Protein AF-A0A1G2T287-F1 (afdb_monomer)

Secondary structure (DSSP, 8-state):
-PPP---TT-GGGGSPPBPPPGGGTTSHHHHHHHHHHHHHHHTSTT--EEEGGGGT--BSEEEE-GGGGTSPPEEEEEEEEEEE-S-EEEEEEE-TTSTTEEEEEEEESEEEEEEE-TTS-EEEEEEETHHHHHHHHHHHHHTT--GGGT-EEEEE---------EEEE--SHHHHHHHHHHHHTT---SEEE--SSSPPPPPP-SEEEESS-SSPPPHHHHTSSTT-EEEEESS-TTTTBSS-HHHHHHHH-S--EEEEEE--SSTT-SPEEEEEE---SSSS--HHHHHHHHHHHHHHHHHHHHHHHHTT--PPBPP-GGG--B-----GGGGB--TTS-HHHHHHHHHHTTTTT--EEEEE-TTS-EEEEEEEEEEEETTEEEEEEEEETTS--EEHHHHHH-

Radius of gyration: 29.1 Å; Cα contacts (8 Å, |Δi|>4): 858; chains: 1; bounding box: 70×64×76 Å

Nearest PDB structures (foldseek):
  3tqq-assembly1_A  TM=8.767E-01  e=4.152E-21  Coxiella burnetii
  3r8x-assembly1_A  TM=8.237E-01  e=3.918E-21  Yersinia pestis
  1fmt-assembly2_B  TM=8.054E-01  e=3.918E-21  Escherichia coli
  5j46-assembly1_A  TM=9.436E-01  e=3.635E-14  Burkholderia multivorans ATCC 17616
  5vcp-assembly2_B  TM=9.322E-01  e=2.220E-12  Paraburkholderia xenovorans LB400

pLDDT: mean 94.33, std 6.52, range [49.75, 98.81]

Mean predicted aligned error: 11.94 Å

Structure (mmCIF, N/CA/C/O backbone):
data_AF-A0A1G2T287-F1
#
_entry.id   AF-A0A1G2T287-F1
#
loop_
_atom_site.group_PDB
_atom_site.id
_atom_site.type_symbol
_atom_site.label_atom_id
_atom_site.label_alt_id
_atom_site.label_comp_id
_atom_site.label_asym_id
_atom_site.label_entity_id
_atom_site.label_seq_id
_atom_site.pdbx_PDB_ins_code
_atom_site.Cartn_x
_atom_site.Cartn_y
_atom_site.Cartn_z
_atom_site.occupancy
_atom_site.B_iso_or_equiv
_atom_site.auth_seq_id
_atom_site.auth_comp_id
_atom_site.auth_asym_id
_atom_site.au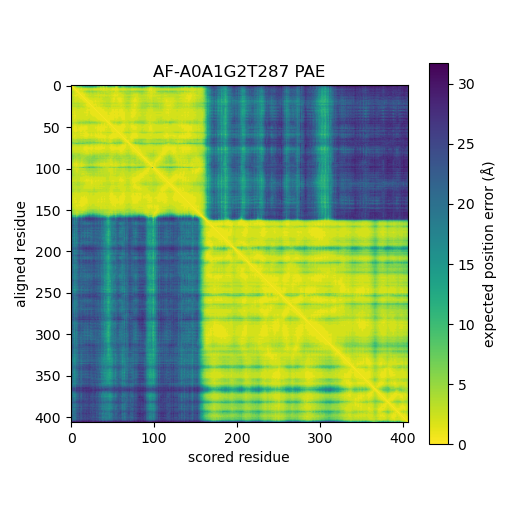th_atom_id
_atom_site.pdbx_PDB_model_num
ATOM 1 N N . MET A 1 1 ? 7.370 13.885 17.831 1.00 49.75 1 MET A N 1
ATOM 2 C CA . MET A 1 1 ? 6.993 12.780 18.738 1.00 49.75 1 MET A CA 1
ATOM 3 C C . MET A 1 1 ? 5.519 12.473 18.529 1.00 49.75 1 MET A C 1
ATOM 5 O O . MET A 1 1 ? 4.735 13.417 18.453 1.00 49.75 1 MET A O 1
ATOM 9 N N . LYS A 1 2 ? 5.161 11.196 18.355 1.00 69.12 2 LYS A N 1
ATOM 10 C CA . LYS A 1 2 ? 3.765 10.737 18.252 1.00 69.12 2 LYS A CA 1
ATOM 11 C C . LYS A 1 2 ? 3.062 11.062 19.577 1.00 69.12 2 LYS A C 1
ATOM 13 O O . LYS A 1 2 ? 3.650 10.847 20.630 1.00 69.12 2 LYS A O 1
ATOM 18 N N . THR A 1 3 ? 1.869 11.658 19.532 1.00 85.00 3 THR A N 1
ATOM 19 C CA . THR A 1 3 ? 1.061 11.824 20.753 1.00 85.00 3 THR A CA 1
ATOM 20 C C . THR A 1 3 ? 0.379 10.491 21.013 1.00 85.00 3 THR A C 1
ATOM 22 O O . THR A 1 3 ? -0.371 10.024 20.163 1.00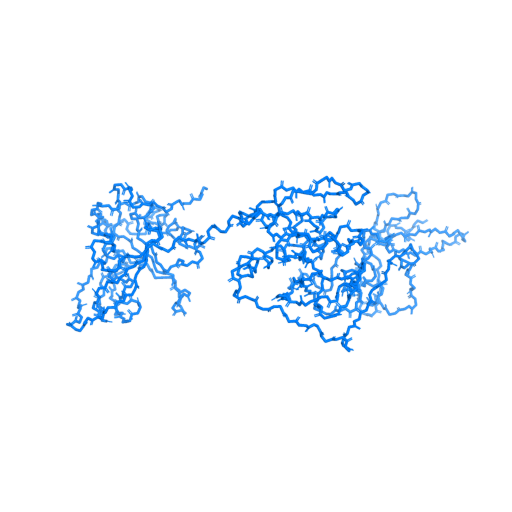 85.00 3 THR A O 1
ATOM 25 N N . GLU A 1 4 ? 0.701 9.864 22.137 1.00 90.81 4 GLU A N 1
ATOM 26 C CA . GLU A 1 4 ? 0.117 8.590 22.550 1.00 90.81 4 GLU A CA 1
ATOM 27 C C . GLU A 1 4 ? -1.269 8.805 23.172 1.00 90.81 4 GLU A C 1
ATOM 29 O O . GLU A 1 4 ? -1.476 9.771 23.914 1.00 90.81 4 GLU A O 1
ATOM 34 N N . ILE A 1 5 ? -2.212 7.910 22.860 1.00 95.88 5 ILE A N 1
ATOM 35 C CA . ILE A 1 5 ? -3.526 7.852 23.504 1.00 95.88 5 ILE A CA 1
ATOM 36 C C . ILE A 1 5 ? -3.417 6.930 24.715 1.00 95.88 5 ILE A C 1
ATOM 38 O O . ILE A 1 5 ? -3.193 5.724 24.587 1.00 95.88 5 ILE A O 1
ATOM 42 N N . LEU A 1 6 ? -3.593 7.507 25.897 1.00 95.88 6 LEU A N 1
ATOM 43 C CA . LEU A 1 6 ? -3.511 6.800 27.165 1.00 95.88 6 LEU A CA 1
ATOM 44 C C . LEU A 1 6 ? -4.623 5.756 27.276 1.00 95.88 6 LEU A C 1
ATOM 46 O O . LEU A 1 6 ? -5.768 6.020 26.907 1.00 95.88 6 LEU A O 1
ATOM 50 N N . GLN A 1 7 ? -4.280 4.586 27.813 1.00 95.25 7 GLN A N 1
ATOM 51 C CA . GLN A 1 7 ? -5.211 3.475 28.019 1.00 95.25 7 GLN A CA 1
ATOM 52 C C . GLN A 1 7 ? -5.805 3.478 29.436 1.00 95.25 7 GLN A C 1
ATOM 54 O O . GLN A 1 7 ? -5.291 4.160 30.319 1.00 95.25 7 GLN A O 1
ATOM 59 N N . LYS A 1 8 ? -6.882 2.708 29.645 1.00 90.06 8 LYS A N 1
ATOM 60 C CA . LYS A 1 8 ? -7.795 2.708 30.812 1.00 90.06 8 LYS A CA 1
ATOM 61 C C . LYS A 1 8 ? -7.150 2.711 32.206 1.00 90.06 8 LYS A C 1
ATOM 63 O O . LYS A 1 8 ? -7.790 3.153 33.157 1.00 90.06 8 LYS A O 1
ATOM 68 N N . ASP A 1 9 ? -5.912 2.238 32.326 1.00 90.88 9 ASP A N 1
ATOM 69 C CA . ASP A 1 9 ? -5.161 2.185 33.585 1.00 90.88 9 ASP A CA 1
ATOM 70 C C . ASP A 1 9 ? -4.501 3.532 33.944 1.00 90.88 9 ASP A C 1
ATOM 72 O O . ASP A 1 9 ? -4.055 3.749 35.074 1.00 90.88 9 ASP A O 1
ATOM 76 N N . ALA A 1 10 ? -4.454 4.476 33.000 1.00 94.75 10 ALA A N 1
ATOM 77 C CA . ALA A 1 10 ? -3.941 5.815 33.227 1.00 94.75 10 ALA A CA 1
ATOM 78 C C . ALA A 1 10 ? -4.883 6.607 34.144 1.00 94.75 10 ALA A C 1
ATOM 80 O O . ALA A 1 10 ? -6.011 6.941 33.779 1.00 94.75 10 ALA A O 1
ATOM 81 N N . LYS A 1 11 ? -4.379 6.977 35.329 1.00 95.44 11 LYS A N 1
ATOM 82 C CA . LYS A 1 11 ? -5.142 7.691 36.371 1.00 95.44 11 LYS A CA 1
ATOM 83 C C . LYS A 1 11 ? -5.826 8.963 35.866 1.00 95.44 11 LYS A C 1
ATOM 85 O O . LYS A 1 11 ? -6.952 9.235 36.262 1.00 95.44 11 LYS A O 1
ATOM 90 N N . VAL A 1 12 ? -5.184 9.683 34.947 1.00 95.75 12 VAL A N 1
ATOM 91 C CA . VAL A 1 12 ? -5.704 10.930 34.365 1.00 95.75 12 VAL A CA 1
ATOM 92 C C . VAL A 1 12 ? -7.053 10.755 33.656 1.00 95.75 12 VAL A C 1
ATOM 94 O O . VAL A 1 12 ? -7.842 11.691 33.615 1.00 95.75 12 VAL A O 1
ATOM 97 N N . LEU A 1 13 ? -7.368 9.553 33.156 1.00 96.56 13 LEU A N 1
ATOM 98 C CA . LEU A 1 13 ? -8.664 9.247 32.535 1.00 96.56 13 LEU A CA 1
ATOM 99 C C . LEU A 1 13 ? -9.819 9.193 33.541 1.00 96.56 13 LEU A C 1
ATOM 101 O O . LEU A 1 13 ? -10.980 9.176 33.140 1.00 96.56 13 LEU A O 1
ATOM 105 N N . ARG A 1 14 ? -9.497 9.112 34.835 1.00 97.19 14 ARG A N 1
ATOM 106 C CA . ARG A 1 14 ? -10.447 9.076 35.950 1.00 97.19 14 ARG A CA 1
ATOM 107 C C . ARG A 1 14 ? -10.552 10.419 36.674 1.00 97.19 14 ARG A C 1
ATOM 109 O O . ARG A 1 14 ? -11.302 10.533 37.637 1.00 97.19 14 ARG A O 1
ATOM 116 N N . GLU A 1 15 ? -9.806 11.430 36.233 1.00 96.50 15 GLU A N 1
ATOM 117 C CA . GLU A 1 15 ? -9.837 12.770 36.815 1.00 96.50 15 GLU A CA 1
ATOM 118 C C . GLU A 1 15 ? -10.879 13.650 36.118 1.00 96.50 15 GLU A C 1
ATOM 120 O O . GLU A 1 15 ? -10.996 13.658 34.893 1.00 96.50 15 GLU A O 1
ATOM 125 N N . THR A 1 16 ? -11.601 14.460 36.894 1.00 98.00 16 THR A N 1
ATOM 126 C CA . THR A 1 16 ? -12.462 15.506 36.337 1.00 98.00 16 THR A CA 1
ATOM 127 C C . THR A 1 16 ? -11.603 16.604 35.712 1.00 98.00 16 THR A C 1
ATOM 129 O O . THR A 1 16 ? -10.797 17.258 36.384 1.00 98.00 16 THR A O 1
ATOM 132 N N . ALA A 1 17 ? -11.792 16.835 34.417 1.00 97.94 17 ALA A N 1
ATOM 133 C CA . ALA A 1 17 ? -11.049 17.829 33.667 1.00 97.94 17 ALA A CA 1
ATOM 134 C C . ALA A 1 17 ? -11.402 19.253 34.126 1.00 97.94 17 ALA A C 1
ATOM 136 O O . ALA A 1 17 ? -12.561 19.601 34.379 1.00 97.94 17 ALA A O 1
ATOM 137 N N . LYS A 1 18 ? -10.386 20.115 34.182 1.00 98.12 18 LYS A N 1
ATOM 138 C CA . LYS A 1 18 ? -10.497 21.507 34.618 1.00 98.12 18 LYS A CA 1
ATOM 139 C C . LYS A 1 18 ? -10.965 22.401 33.470 1.00 98.12 18 LYS A C 1
ATOM 141 O O . LYS A 1 18 ? -10.504 22.238 32.334 1.00 98.12 18 LYS A O 1
ATOM 146 N N . PRO A 1 19 ? -11.861 23.366 33.732 1.00 98.19 19 PRO A N 1
ATOM 147 C CA . PRO A 1 19 ? -12.266 24.316 32.711 1.00 98.19 19 PRO A CA 1
ATOM 148 C C . PRO A 1 19 ? -11.061 25.131 32.235 1.00 98.19 19 PRO A C 1
ATOM 150 O O . PRO A 1 19 ? -10.226 25.563 33.030 1.00 98.19 19 PRO A O 1
ATOM 153 N N . VAL A 1 20 ? -10.989 25.365 30.930 1.00 98.38 20 VAL A N 1
ATOM 154 C CA . VAL A 1 20 ? -10.045 26.304 30.328 1.00 98.38 20 VAL A CA 1
ATOM 155 C C . VAL A 1 20 ? -10.490 27.719 30.706 1.00 98.38 20 VAL A C 1
ATOM 157 O O . VAL A 1 20 ? -11.619 28.092 30.371 1.00 98.38 20 VAL A O 1
ATOM 160 N N . PRO A 1 21 ? -9.664 28.535 31.384 1.00 97.94 21 PRO A N 1
ATOM 161 C CA . PRO A 1 21 ? -10.012 29.930 31.627 1.00 97.94 21 PRO A CA 1
ATOM 162 C C . PRO A 1 21 ? -10.283 30.646 30.301 1.00 97.94 21 PRO A C 1
ATOM 164 O O . PRO A 1 21 ? -9.517 30.498 29.354 1.00 97.94 21 PRO A O 1
ATOM 167 N N . ILE A 1 22 ? -11.355 31.441 30.219 1.00 96.25 22 ILE A N 1
ATOM 168 C CA . ILE A 1 22 ? -11.785 32.071 28.953 1.00 96.25 22 ILE A CA 1
ATOM 169 C C . ILE A 1 22 ? -10.655 32.905 28.329 1.00 96.25 22 ILE A C 1
ATOM 171 O O . ILE A 1 22 ? -10.437 32.845 27.124 1.00 96.25 22 ILE A O 1
ATOM 175 N N . LYS A 1 23 ? -9.882 33.611 29.164 1.00 96.62 23 LYS A N 1
ATOM 176 C CA . LYS A 1 23 ? -8.711 34.405 28.755 1.00 96.62 23 LYS A CA 1
ATOM 177 C C . LYS A 1 23 ? -7.581 33.585 28.113 1.00 96.62 23 LYS A C 1
ATOM 179 O O . LYS A 1 23 ? -6.764 34.146 27.394 1.00 96.62 23 LYS A O 1
ATOM 184 N N . ASP A 1 24 ? -7.532 32.281 28.380 1.00 97.25 24 ASP A N 1
ATOM 185 C CA . ASP A 1 24 ? -6.503 31.377 27.863 1.00 97.25 24 ASP A CA 1
ATOM 186 C C . ASP A 1 24 ? -6.949 30.686 26.566 1.00 97.25 24 ASP A C 1
ATOM 188 O O . ASP A 1 24 ? -6.137 30.025 25.904 1.00 97.25 24 ASP A O 1
ATOM 192 N N . ILE A 1 25 ? -8.220 30.832 26.170 1.00 97.06 25 ILE A N 1
ATOM 193 C CA . ILE A 1 25 ? -8.708 30.324 24.889 1.00 97.06 25 ILE A CA 1
ATOM 194 C C . ILE A 1 25 ? -7.993 31.078 23.763 1.00 97.06 25 ILE A C 1
ATOM 196 O O . ILE A 1 25 ? -7.929 32.302 23.745 1.00 97.06 25 ILE A O 1
ATOM 200 N N . GLY A 1 26 ? -7.399 30.330 22.831 1.00 93.88 26 GLY A N 1
ATOM 201 C CA . GLY A 1 26 ? -6.574 30.884 21.754 1.00 93.88 26 GLY A CA 1
ATOM 202 C C . GLY A 1 26 ? -5.093 31.070 22.111 1.00 93.88 26 GLY A C 1
ATOM 203 O O . GLY A 1 26 ? -4.289 31.346 21.211 1.00 93.88 26 GLY A O 1
ATOM 204 N N . SER A 1 27 ? -4.702 30.848 23.374 1.00 97.31 27 SER A N 1
ATOM 205 C CA . SER A 1 27 ? -3.292 30.811 23.780 1.00 97.31 27 SER A CA 1
ATOM 206 C C . SER A 1 27 ? -2.522 29.707 23.045 1.00 97.31 27 SER A C 1
ATOM 208 O O . SER A 1 27 ? -3.082 28.685 22.633 1.00 97.31 27 SER A O 1
ATOM 210 N N . LYS A 1 28 ? -1.198 29.876 22.922 1.00 97.12 28 LYS A N 1
ATOM 211 C CA . LYS A 1 28 ? -0.315 28.869 22.306 1.00 97.12 28 LYS A CA 1
ATOM 212 C C . LYS A 1 28 ? -0.444 27.502 22.990 1.00 97.12 28 LYS A C 1
ATOM 214 O O . LYS A 1 28 ? -0.414 26.480 22.313 1.00 97.12 28 LYS A O 1
ATOM 219 N N . LYS A 1 29 ? -0.645 27.484 24.313 1.00 96.25 29 LYS A N 1
ATOM 220 C CA . LYS A 1 29 ? -0.845 26.254 25.090 1.00 96.25 29 LYS A CA 1
ATOM 221 C C . LYS A 1 29 ? -2.099 25.503 24.636 1.00 96.25 29 LYS A C 1
ATOM 223 O O . LYS A 1 29 ? -1.995 24.341 24.262 1.00 96.25 29 LYS A O 1
ATOM 228 N N . VAL A 1 30 ? -3.257 26.167 24.615 1.00 97.88 30 VAL A N 1
ATOM 229 C CA . VAL A 1 30 ? -4.535 25.538 24.230 1.00 97.88 30 VAL A CA 1
ATOM 230 C C . VAL A 1 30 ? -4.516 25.089 22.766 1.00 97.88 30 VAL A C 1
ATOM 232 O O . VAL A 1 30 ? -4.932 23.973 22.467 1.00 97.88 30 VAL A O 1
ATOM 235 N N . LYS A 1 31 ? -3.954 25.905 21.863 1.00 97.62 31 LYS A N 1
ATOM 236 C CA . LYS A 1 31 ? -3.776 25.532 20.449 1.00 97.62 31 LYS A CA 1
ATOM 237 C C . LYS A 1 31 ? -2.930 24.266 20.293 1.00 97.62 31 LYS A C 1
ATOM 239 O O . LYS A 1 31 ? -3.321 23.358 19.569 1.00 97.62 31 LYS A O 1
ATOM 244 N N . ASN A 1 32 ? -1.817 24.165 21.020 1.00 97.06 32 ASN A N 1
ATOM 245 C CA . ASN A 1 32 ? -0.961 22.978 20.981 1.00 97.06 32 ASN A CA 1
ATOM 246 C C . ASN A 1 32 ? -1.671 21.716 21.496 1.00 97.06 32 ASN A C 1
ATOM 248 O O . ASN A 1 32 ? -1.443 20.639 20.951 1.00 97.06 32 ASN A O 1
ATOM 252 N N . VAL A 1 33 ? -2.520 21.834 22.525 1.00 97.88 33 VAL A N 1
ATOM 253 C CA . VAL A 1 33 ? -3.331 20.709 23.022 1.00 97.88 33 VAL A CA 1
ATOM 254 C C . VAL A 1 33 ? -4.287 20.223 21.932 1.00 97.88 33 VAL A C 1
ATOM 256 O O . VAL A 1 33 ? -4.276 19.040 21.609 1.00 97.88 33 VAL A O 1
ATOM 259 N N . ILE A 1 34 ? -5.034 21.129 21.296 1.00 98.12 34 ILE A N 1
ATOM 260 C CA . ILE A 1 34 ? -5.983 20.786 20.222 1.00 98.12 34 ILE A CA 1
ATOM 261 C C . ILE A 1 34 ? -5.270 20.111 19.041 1.00 98.12 34 ILE A C 1
ATOM 263 O O . ILE A 1 34 ? -5.743 19.098 18.531 1.00 98.12 34 ILE A O 1
ATOM 267 N N . GLU A 1 35 ? -4.109 20.619 18.629 1.00 97.31 35 GLU A N 1
ATOM 268 C CA . GLU A 1 35 ? -3.336 20.020 17.534 1.00 97.31 35 GLU A CA 1
ATOM 269 C C . GLU A 1 35 ? -2.790 18.631 17.886 1.00 97.31 35 GLU A C 1
ATOM 271 O O . GLU A 1 35 ? -2.783 17.732 17.043 1.00 97.31 35 GLU A O 1
ATOM 276 N N . ARG A 1 36 ? -2.372 18.412 19.138 1.00 97.69 36 ARG A N 1
ATOM 277 C CA . ARG A 1 36 ? -1.990 17.077 19.624 1.00 97.69 36 ARG A CA 1
ATOM 278 C C . ARG A 1 36 ? -3.171 16.112 19.610 1.00 97.69 36 ARG A C 1
ATOM 280 O O . ARG A 1 36 ? -3.002 14.981 19.166 1.00 97.69 36 ARG A O 1
ATOM 287 N N . MET A 1 37 ? -4.350 16.565 20.035 1.00 97.94 37 MET A N 1
ATOM 288 C CA . MET A 1 37 ? -5.582 15.772 20.004 1.00 97.94 37 MET A CA 1
ATOM 289 C C . MET A 1 37 ? -5.946 15.365 18.576 1.00 97.94 37 MET A C 1
ATOM 291 O O . MET A 1 37 ? -6.143 14.183 18.317 1.00 97.94 37 MET A O 1
ATOM 295 N N . LYS A 1 38 ? -5.950 16.312 17.628 1.00 96.62 38 LYS A N 1
ATOM 296 C CA . LYS A 1 38 ? -6.206 16.018 16.211 1.00 96.62 38 LYS A CA 1
ATOM 297 C C . LYS A 1 38 ? -5.213 15.003 15.657 1.00 96.62 38 LYS A C 1
ATOM 299 O O . LYS A 1 38 ? -5.624 14.022 15.053 1.00 96.62 38 LYS A O 1
ATOM 304 N N . LYS A 1 39 ? -3.912 15.206 15.888 1.00 94.94 39 LYS A N 1
ATOM 305 C CA . LYS A 1 39 ? -2.871 14.277 15.420 1.00 94.94 39 LYS A CA 1
ATOM 306 C C . LYS A 1 39 ? -3.027 12.876 16.005 1.00 94.94 39 LYS A C 1
ATOM 308 O O . LYS A 1 39 ? -2.813 11.917 15.277 1.00 94.94 39 LYS A O 1
ATOM 313 N N . ALA A 1 40 ? -3.377 12.764 17.286 1.00 94.75 40 ALA A N 1
ATOM 314 C CA . ALA A 1 40 ? -3.628 11.476 17.927 1.00 94.75 40 ALA A CA 1
ATOM 315 C C . ALA A 1 40 ? -4.864 10.789 17.324 1.00 94.75 40 ALA A C 1
ATOM 317 O O . ALA A 1 40 ? -4.781 9.635 16.931 1.00 94.75 40 ALA A O 1
ATOM 318 N N . MET A 1 41 ? -5.969 11.521 17.163 1.00 95.56 41 MET A N 1
ATOM 319 C CA . MET A 1 41 ? -7.209 11.009 16.571 1.00 95.56 41 MET A CA 1
ATOM 320 C C . MET A 1 41 ? -7.023 10.554 15.116 1.00 95.56 41 MET A C 1
ATOM 322 O O . MET A 1 41 ? -7.461 9.470 14.764 1.00 95.56 41 MET A O 1
ATOM 326 N N . TYR A 1 42 ? -6.347 11.348 14.277 1.00 90.69 42 TYR A N 1
ATOM 327 C CA . TYR A 1 42 ? -6.101 11.009 12.867 1.00 90.69 42 TYR A CA 1
ATOM 328 C C . TYR A 1 42 ? -5.058 9.902 12.660 1.00 90.69 42 TYR A C 1
ATOM 330 O O . TYR A 1 42 ? -4.922 9.409 11.543 1.00 90.69 42 TYR A O 1
ATOM 338 N N . ALA A 1 43 ? -4.300 9.536 13.696 1.00 87.19 43 ALA A N 1
ATOM 339 C CA . ALA A 1 43 ? -3.385 8.398 13.643 1.00 87.19 43 ALA A CA 1
ATOM 340 C C . ALA A 1 43 ? -4.100 7.049 13.847 1.00 87.19 43 ALA A C 1
ATOM 342 O O . ALA A 1 43 ? -3.480 6.013 13.619 1.00 87.19 43 ALA A O 1
ATOM 343 N N . GLU A 1 44 ? -5.368 7.066 14.263 1.00 85.31 44 GLU A N 1
ATOM 344 C CA . GLU A 1 44 ? -6.206 5.885 14.462 1.00 85.31 44 GLU A CA 1
ATOM 345 C C . GLU A 1 44 ? -7.200 5.761 13.296 1.00 85.31 44 GLU A C 1
ATOM 347 O O . GLU A 1 44 ? -7.919 6.713 12.986 1.00 85.31 44 GLU A O 1
ATOM 352 N N . GLU A 1 45 ? -7.262 4.592 12.649 1.00 81.06 45 GLU A N 1
ATOM 353 C CA . GLU A 1 45 ? -8.111 4.370 11.462 1.00 81.06 45 GLU A CA 1
ATOM 354 C C . GLU A 1 45 ? -9.611 4.570 11.743 1.00 81.06 45 GLU A C 1
ATOM 356 O O . GLU A 1 45 ? -10.357 5.031 10.881 1.00 81.06 45 GLU A O 1
ATOM 361 N N . ASP A 1 46 ? -10.048 4.277 12.966 1.00 82.06 46 ASP A N 1
ATOM 362 C CA . ASP A 1 46 ? -11.423 4.404 13.455 1.00 82.06 46 ASP A CA 1
ATOM 363 C C . ASP A 1 46 ? -11.618 5.605 14.408 1.00 82.06 46 ASP A C 1
ATOM 365 O O . ASP A 1 46 ? -12.570 5.652 15.191 1.00 82.06 46 ASP A O 1
ATOM 369 N N . GLY A 1 47 ? -10.734 6.608 14.346 1.00 90.31 47 GLY A N 1
ATOM 370 C CA . GLY A 1 47 ? -10.792 7.814 15.176 1.00 90.31 47 GLY A CA 1
ATOM 371 C C . GLY A 1 47 ? -11.987 8.731 14.865 1.00 90.31 47 GLY A C 1
ATOM 372 O O . GLY A 1 47 ? -11.944 9.540 13.933 1.00 90.31 47 GLY A O 1
ATOM 373 N N . VAL A 1 48 ? -13.041 8.662 15.689 1.00 95.12 48 VAL A N 1
ATOM 374 C CA . VAL A 1 48 ? -14.252 9.508 15.564 1.00 95.12 48 VAL A CA 1
ATOM 375 C C . VAL A 1 48 ? -14.160 10.800 16.379 1.00 95.12 48 VAL A C 1
ATOM 377 O O . VAL A 1 48 ? -14.554 11.868 15.904 1.00 95.12 48 VAL A O 1
ATOM 380 N N . ALA A 1 49 ? -13.673 10.714 17.613 1.00 97.56 49 ALA A N 1
ATOM 381 C CA . ALA A 1 49 ? -13.535 11.837 18.530 1.00 97.56 49 ALA A CA 1
ATOM 382 C C . ALA A 1 49 ? -12.497 11.517 19.613 1.00 97.56 49 ALA A C 1
ATOM 384 O O . ALA A 1 49 ? -12.092 10.363 19.772 1.00 97.56 49 ALA A O 1
ATOM 385 N N . ILE A 1 50 ? -12.029 12.555 20.306 1.00 98.38 50 ILE A N 1
ATOM 386 C CA . ILE A 1 50 ? -11.100 12.422 21.429 1.00 98.38 50 ILE A CA 1
ATOM 387 C C . ILE A 1 50 ? -11.250 13.586 22.421 1.00 98.38 50 ILE A C 1
ATOM 389 O O . ILE A 1 50 ? -11.393 14.750 22.023 1.00 98.38 50 ILE A O 1
ATOM 393 N N . ALA A 1 51 ? -11.128 13.291 23.712 1.00 98.50 51 ALA A N 1
ATOM 394 C CA . ALA A 1 51 ? -11.081 14.245 24.812 1.00 98.50 51 ALA A CA 1
ATOM 395 C C . ALA A 1 51 ? -9.644 14.463 25.313 1.00 98.50 51 ALA A C 1
ATOM 397 O O . ALA A 1 51 ? -8.801 13.567 25.280 1.00 98.50 51 ALA A O 1
ATOM 398 N N . ALA A 1 52 ? -9.339 15.664 25.809 1.00 98.25 52 ALA A N 1
ATOM 399 C CA . ALA A 1 52 ? -7.982 16.022 26.230 1.00 98.25 52 ALA A CA 1
ATOM 400 C C . ALA A 1 52 ? -7.373 15.081 27.299 1.00 98.25 52 ALA A C 1
ATOM 402 O O . ALA A 1 52 ? -6.180 14.773 27.176 1.00 98.25 52 ALA A O 1
ATOM 403 N N . PRO A 1 53 ? -8.136 14.537 28.279 1.00 98.19 53 PRO A N 1
ATOM 404 C CA . PRO A 1 53 ? -7.591 13.569 29.233 1.00 98.19 53 PRO A CA 1
ATOM 405 C C . PRO A 1 53 ? -6.975 12.334 28.565 1.00 98.19 53 PRO A C 1
ATOM 407 O O . PRO A 1 53 ? -5.995 11.790 29.069 1.00 98.19 53 PRO A O 1
ATOM 410 N N . GLN A 1 54 ? -7.474 11.938 27.389 1.00 98.00 54 GLN A N 1
ATOM 411 C CA . GLN A 1 54 ? -6.974 10.783 26.637 1.00 98.00 54 GLN A CA 1
ATOM 412 C C . GLN A 1 54 ? -5.560 10.975 26.086 1.00 98.00 54 GLN A C 1
ATOM 414 O O . GLN A 1 54 ? -4.894 9.995 25.777 1.00 98.00 54 GLN A O 1
ATOM 419 N N . ILE A 1 55 ? -5.069 12.214 26.013 1.00 97.56 55 ILE A N 1
ATOM 420 C CA . ILE A 1 55 ? -3.675 12.529 25.662 1.00 97.56 55 ILE A CA 1
ATOM 421 C C . ILE A 1 55 ? -2.874 13.071 26.859 1.00 97.56 55 ILE A C 1
ATOM 423 O O . ILE A 1 55 ? -1.822 13.693 26.676 1.00 97.56 55 ILE A O 1
ATOM 427 N N . GLY A 1 56 ? -3.389 12.878 28.079 1.00 96.62 56 GLY A N 1
ATOM 428 C CA . GLY A 1 56 ? -2.761 13.300 29.333 1.00 96.62 56 GLY A CA 1
ATOM 429 C C . GLY A 1 56 ? -3.001 14.756 29.733 1.00 96.62 56 GLY A C 1
ATOM 430 O O . GLY A 1 56 ? -2.345 15.245 30.647 1.00 96.62 56 GLY A O 1
ATOM 431 N N . GLU A 1 57 ? -3.917 15.465 29.072 1.00 97.38 57 GLU A N 1
ATOM 432 C CA . GLU A 1 57 ? -4.210 16.874 29.353 1.00 97.38 57 GLU A CA 1
ATOM 433 C C . GLU A 1 57 ? -5.531 17.012 30.121 1.00 97.38 57 GLU A C 1
ATOM 435 O O . GLU A 1 57 ? -6.604 16.720 29.603 1.00 97.38 57 GLU A O 1
ATOM 440 N N . THR A 1 58 ? -5.495 17.527 31.348 1.00 95.50 58 THR A N 1
ATOM 441 C CA . THR A 1 58 ? -6.682 17.641 32.221 1.00 95.50 58 THR A CA 1
ATOM 442 C C . THR A 1 58 ? -7.536 18.879 31.931 1.00 95.50 58 THR A C 1
ATOM 444 O O . THR A 1 58 ? -8.028 19.536 32.848 1.00 95.50 58 THR A O 1
ATOM 447 N N . LEU A 1 59 ? -7.713 19.236 30.657 1.00 98.31 59 LEU A N 1
ATOM 448 C CA . LEU A 1 59 ? -8.517 20.383 30.219 1.00 98.31 59 LEU A CA 1
ATOM 449 C C . LEU A 1 59 ? -9.873 19.936 29.669 1.00 98.31 59 LEU A C 1
ATOM 451 O O . LEU A 1 59 ? -9.974 18.913 29.002 1.00 98.31 59 LEU A O 1
ATOM 455 N N . ARG A 1 60 ? -10.927 20.728 29.897 1.00 98.50 60 ARG A N 1
ATOM 456 C CA . ARG A 1 60 ? -12.271 20.465 29.351 1.00 98.50 60 ARG A CA 1
ATOM 457 C C . ARG A 1 60 ? -12.345 20.772 27.858 1.00 98.50 60 ARG A C 1
ATOM 459 O O . ARG A 1 60 ? -12.915 21.784 27.457 1.00 98.50 60 ARG A O 1
ATOM 466 N N . ILE A 1 61 ? -11.735 19.923 27.042 1.00 98.75 61 ILE A N 1
ATOM 467 C CA . ILE A 1 61 ? -11.702 20.050 25.586 1.00 98.75 61 ILE A CA 1
ATOM 468 C C . ILE A 1 61 ? -11.987 18.680 24.976 1.00 98.75 61 ILE A C 1
ATOM 470 O O . ILE A 1 61 ? -11.354 17.701 25.367 1.00 98.75 61 ILE A O 1
ATOM 474 N N . PHE A 1 62 ? -12.880 18.624 23.990 1.00 98.69 62 PHE A N 1
ATOM 475 C CA . PHE A 1 62 ? -12.958 17.487 23.074 1.00 98.69 62 PHE A CA 1
ATOM 476 C C . PHE A 1 62 ? -12.972 17.945 21.616 1.00 98.69 62 PHE A C 1
ATOM 478 O O . PHE A 1 62 ? -13.357 19.078 21.298 1.00 98.69 62 PHE A O 1
ATOM 485 N N . VAL A 1 63 ? -12.519 17.059 20.734 1.00 98.44 63 VAL A N 1
ATOM 486 C CA . VAL A 1 63 ? -12.462 17.253 19.285 1.00 98.44 63 VAL A CA 1
ATOM 487 C C . VAL A 1 63 ? -13.229 16.122 18.614 1.00 98.44 63 VAL A C 1
ATOM 489 O O . VAL A 1 63 ? -13.111 14.972 19.021 1.00 98.44 63 VAL A O 1
ATOM 492 N N . VAL A 1 64 ? -14.006 16.453 17.587 1.00 98.06 64 VAL A N 1
ATOM 493 C CA . VAL A 1 64 ? -14.731 15.485 16.759 1.00 98.06 64 VAL A CA 1
ATOM 494 C C . VAL A 1 64 ? -14.214 15.568 15.332 1.00 98.06 64 VAL A C 1
ATOM 496 O O . VAL A 1 64 ? -14.119 16.666 14.778 1.00 98.06 64 VAL A O 1
ATOM 499 N N . ASN A 1 65 ? -13.914 14.409 14.748 1.00 95.81 65 ASN A N 1
ATOM 500 C CA . ASN A 1 65 ? -13.487 14.261 13.365 1.00 95.81 65 ASN A CA 1
ATOM 501 C C . ASN A 1 65 ? -14.622 14.675 12.425 1.00 95.81 65 ASN A C 1
ATOM 503 O O . ASN A 1 65 ? -15.649 14.001 12.327 1.00 95.81 65 ASN A O 1
ATOM 507 N N . GLY A 1 66 ? -14.437 15.790 11.724 1.00 88.19 66 GLY A N 1
ATOM 508 C CA . GLY A 1 66 ? -15.454 16.322 10.826 1.00 88.19 66 GLY A CA 1
ATOM 509 C C . GLY A 1 66 ? -15.723 15.420 9.625 1.00 88.19 66 GLY A C 1
ATOM 510 O O . GLY A 1 66 ? -16.864 15.327 9.172 1.00 88.19 66 GLY A O 1
ATOM 511 N N . LYS A 1 67 ? -14.706 14.693 9.143 1.00 87.12 67 LYS A N 1
ATOM 512 C CA . LYS A 1 67 ? -14.807 13.857 7.935 1.00 87.12 67 LYS A CA 1
ATOM 513 C C . LYS A 1 67 ? -15.828 12.734 8.092 1.00 87.12 67 LYS A C 1
ATOM 515 O O . LYS A 1 67 ? -16.542 12.436 7.141 1.00 87.12 67 LYS A O 1
ATOM 520 N N . VAL A 1 68 ? -15.963 12.185 9.303 1.00 83.19 68 VAL A N 1
ATOM 521 C CA . VAL A 1 68 ? -16.977 11.165 9.643 1.00 83.19 68 VAL A CA 1
ATOM 522 C C . VAL A 1 68 ? -18.403 11.692 9.434 1.00 83.19 68 VAL A C 1
ATOM 524 O O . VAL A 1 68 ? -19.322 10.925 9.161 1.00 83.19 68 VAL A O 1
ATOM 527 N N . PHE A 1 69 ? -18.589 13.011 9.518 1.00 84.56 69 PHE A N 1
ATOM 528 C CA . PHE A 1 69 ? -19.880 13.685 9.395 1.00 84.56 69 PHE A CA 1
ATOM 529 C C . PHE A 1 69 ? -19.980 14.591 8.155 1.00 84.56 69 PHE A C 1
ATOM 531 O O . PHE A 1 69 ? -20.927 15.369 8.053 1.00 84.56 69 PHE A O 1
ATOM 538 N N . GLY A 1 70 ? -19.024 14.508 7.220 1.00 82.12 70 GLY A N 1
ATOM 539 C CA . GLY A 1 70 ? -18.996 15.339 6.011 1.00 82.12 70 GLY A CA 1
ATOM 540 C C . GLY A 1 70 ? -18.782 16.837 6.275 1.00 82.12 70 GLY A C 1
ATOM 541 O O . GLY A 1 70 ? -19.275 17.665 5.512 1.00 82.12 70 GLY A O 1
ATOM 542 N N . SER A 1 71 ? -18.092 17.201 7.359 1.00 87.94 71 SER A N 1
ATOM 543 C CA . SER A 1 71 ? -17.821 18.590 7.752 1.00 87.94 71 SER A CA 1
ATOM 544 C C . SER A 1 71 ? -16.357 18.817 8.145 1.00 87.94 71 SER A C 1
ATOM 546 O O . SER A 1 71 ? -15.539 17.901 8.130 1.00 87.94 71 SER A O 1
ATOM 548 N N . GLU A 1 72 ? -16.013 20.045 8.533 1.00 92.06 72 GLU A N 1
ATOM 549 C CA . GLU A 1 72 ? -14.749 20.324 9.224 1.00 92.06 72 GLU A CA 1
ATOM 550 C C . GLU A 1 72 ? -14.762 19.793 10.666 1.00 92.06 72 GLU A C 1
ATOM 552 O O . GLU A 1 72 ? -15.829 19.547 11.245 1.00 92.06 72 GLU A O 1
ATOM 557 N N . ASP A 1 73 ? -13.568 19.622 11.242 1.00 96.00 73 ASP A N 1
ATOM 558 C CA . ASP A 1 73 ? -13.393 19.205 12.634 1.00 96.00 73 ASP A CA 1
ATOM 559 C C . ASP A 1 73 ? -14.067 20.179 13.598 1.00 96.00 73 ASP A C 1
ATOM 561 O O . ASP A 1 73 ? -13.872 21.397 13.539 1.00 96.00 73 ASP A O 1
ATOM 565 N N . MET A 1 74 ? -14.799 19.630 14.563 1.00 97.06 74 MET A N 1
ATOM 566 C CA . MET A 1 74 ? -15.474 20.425 15.582 1.00 97.06 74 MET A CA 1
ATOM 567 C C . MET A 1 74 ? -14.677 20.390 16.883 1.00 97.06 74 MET A C 1
ATOM 569 O O . MET A 1 74 ? -14.348 19.319 17.389 1.00 97.06 74 MET A O 1
ATOM 573 N N . VAL A 1 75 ? -14.396 21.563 17.452 1.00 98.44 75 VAL A N 1
ATOM 574 C CA . VAL A 1 75 ? -13.677 21.705 18.726 1.00 98.44 75 VAL A CA 1
ATOM 575 C C . VAL A 1 75 ? -14.602 22.320 19.766 1.00 98.44 75 VAL A C 1
ATOM 577 O O . VAL A 1 75 ? -15.159 23.397 19.546 1.00 98.44 75 VAL A O 1
ATOM 580 N N . PHE A 1 76 ? -14.728 21.654 20.910 1.00 98.69 76 PHE A N 1
ATOM 581 C CA . PHE A 1 76 ? -15.584 22.075 22.012 1.00 98.69 76 PHE A CA 1
ATOM 582 C C . PHE A 1 76 ? -14.736 22.343 23.250 1.00 98.69 76 PHE A C 1
ATOM 584 O O . PHE A 1 76 ? -14.181 21.417 23.837 1.00 98.69 76 PHE A O 1
ATOM 591 N N . ILE A 1 77 ? -14.647 23.610 23.656 1.00 98.81 77 ILE A N 1
ATOM 592 C CA . ILE A 1 77 ? -13.942 24.039 24.868 1.00 98.81 77 ILE A CA 1
ATOM 593 C C . ILE A 1 77 ? -14.971 24.362 25.953 1.00 98.81 77 ILE A C 1
ATOM 595 O O . ILE A 1 77 ? -15.934 25.087 25.707 1.00 98.81 77 ILE A O 1
ATOM 599 N N . ASN A 1 78 ? -14.762 23.837 27.159 1.00 98.56 78 ASN A N 1
ATOM 600 C CA . ASN A 1 78 ? -15.696 23.887 28.288 1.00 98.56 78 ASN A CA 1
ATOM 601 C C . ASN A 1 78 ? -17.134 23.474 27.912 1.00 98.56 78 ASN A C 1
ATOM 603 O O . ASN A 1 78 ? -18.065 24.252 28.136 1.00 98.56 78 ASN A O 1
ATOM 607 N N . PRO A 1 79 ? -17.333 22.289 27.310 1.00 98.56 79 PRO A N 1
ATOM 608 C CA . PRO A 1 79 ? -18.658 21.839 26.915 1.00 98.56 79 PRO A CA 1
ATOM 609 C C . PRO A 1 79 ? -19.551 21.509 28.116 1.00 98.56 79 PRO A C 1
ATOM 611 O O . PRO A 1 79 ? -19.098 20.986 29.137 1.00 98.56 79 PRO A O 1
ATOM 614 N N . GLU A 1 80 ? -20.844 21.769 27.936 1.00 98.19 80 GLU A N 1
ATOM 615 C CA . GLU A 1 80 ? -21.915 21.493 28.891 1.00 98.19 80 GLU A CA 1
ATOM 616 C C . GLU A 1 80 ? -23.189 21.074 28.143 1.00 98.19 80 GLU A C 1
ATOM 618 O O . GLU A 1 80 ? -23.616 21.751 27.203 1.00 98.19 80 GLU A O 1
ATOM 623 N N . ILE A 1 81 ? -23.827 19.975 28.557 1.00 98.31 81 ILE A N 1
ATOM 624 C CA . ILE A 1 81 ? -25.132 19.564 28.019 1.00 98.31 81 ILE A CA 1
ATOM 625 C C . ILE A 1 81 ? -26.215 20.439 28.654 1.00 98.31 81 ILE A C 1
ATOM 627 O O . ILE A 1 81 ? -26.492 20.324 29.841 1.00 98.31 81 ILE A O 1
ATOM 631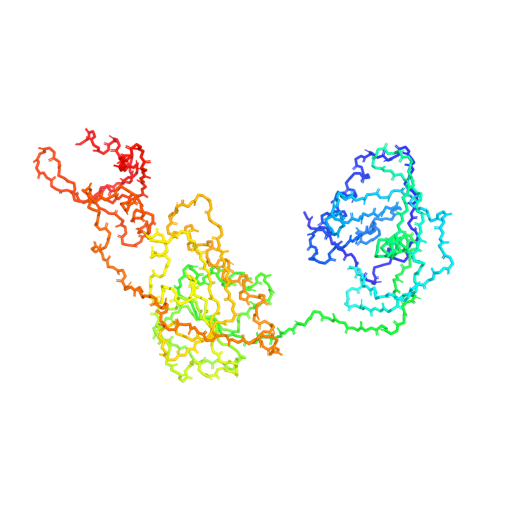 N N . ILE A 1 82 ? -26.863 21.286 27.853 1.00 98.38 82 ILE A N 1
ATOM 632 C CA . ILE A 1 82 ? -27.916 22.204 28.325 1.00 98.38 82 ILE A CA 1
ATOM 633 C C . ILE A 1 82 ? -29.334 21.698 28.045 1.00 98.38 82 ILE A C 1
ATOM 635 O O . ILE A 1 82 ? -30.297 22.192 28.627 1.00 98.38 82 ILE A O 1
ATOM 639 N N . LYS A 1 83 ? -29.485 20.738 27.125 1.00 98.00 83 LYS A N 1
ATOM 640 C CA . LYS A 1 83 ? -30.754 20.064 26.822 1.00 98.00 83 LYS A CA 1
ATOM 641 C C . LYS A 1 83 ? -30.477 18.610 26.470 1.00 98.00 83 LYS A C 1
ATOM 643 O O . LYS A 1 83 ? -29.546 18.337 25.716 1.00 98.00 83 LYS A O 1
ATOM 648 N N . ALA A 1 84 ? -31.314 17.702 26.954 1.00 97.38 84 ALA A N 1
ATOM 649 C CA . ALA A 1 84 ? -31.278 16.290 26.597 1.00 97.38 84 ALA A CA 1
ATOM 650 C C . ALA A 1 84 ? -32.705 15.758 26.436 1.00 97.38 84 ALA A C 1
ATOM 652 O O . ALA A 1 84 ? -33.598 16.120 27.201 1.00 97.38 84 ALA A O 1
ATOM 653 N N . SER A 1 85 ? -32.932 14.917 25.429 1.00 97.31 85 SER A N 1
ATOM 654 C CA . SER A 1 85 ? -34.230 14.277 25.224 1.00 97.31 85 SER A CA 1
ATOM 655 C C . SER A 1 85 ? -34.530 13.249 26.315 1.00 97.31 85 SER A C 1
ATOM 657 O O . SER A 1 85 ? -33.642 12.514 26.740 1.00 97.31 85 SER A O 1
ATOM 659 N N . SER A 1 86 ? -35.804 13.117 26.696 1.00 96.06 86 SER A N 1
ATOM 660 C CA . SER A 1 86 ? -36.272 12.012 27.548 1.00 96.06 86 SER A CA 1
ATOM 661 C C . SER A 1 86 ? -36.135 10.653 26.855 1.00 96.06 86 SER A C 1
ATOM 663 O O . SER A 1 86 ? -35.851 9.648 27.505 1.00 96.06 86 SER A O 1
ATOM 665 N N . LYS A 1 87 ? -36.295 10.623 25.524 1.00 96.88 87 LYS A N 1
ATOM 666 C CA . LYS A 1 87 ? -36.091 9.425 24.710 1.00 96.88 87 LYS A CA 1
ATOM 667 C C . LYS A 1 87 ? -34.613 9.035 24.696 1.00 96.88 87 LYS A C 1
ATOM 669 O O . LYS A 1 87 ? -33.747 9.847 24.349 1.00 96.88 87 LYS A O 1
ATOM 674 N N . LYS A 1 88 ? -34.352 7.779 25.055 1.00 96.19 88 LYS A N 1
ATOM 675 C CA . LYS A 1 88 ? -33.024 7.168 25.080 1.00 96.19 88 LYS A CA 1
ATOM 676 C C . LYS A 1 88 ? -32.973 5.976 24.136 1.00 96.19 88 LYS A C 1
ATOM 678 O O . LYS A 1 88 ? -33.982 5.306 23.929 1.00 96.19 88 LYS A O 1
ATOM 683 N N . LYS A 1 89 ? -31.788 5.704 23.603 1.00 94.12 89 LYS A N 1
ATOM 684 C CA . LYS A 1 89 ? -31.514 4.561 22.738 1.00 94.12 89 LYS A CA 1
ATOM 685 C C . LYS A 1 89 ? -30.321 3.790 23.284 1.00 94.12 89 LYS A C 1
ATOM 687 O O . LYS A 1 89 ? -29.384 4.383 23.818 1.00 94.12 89 LYS A O 1
ATOM 692 N N . ARG A 1 90 ? -30.378 2.465 23.163 1.00 95.06 90 ARG A N 1
ATOM 693 C CA . ARG A 1 90 ? -29.230 1.599 23.414 1.00 95.06 90 ARG A CA 1
ATOM 694 C C . ARG A 1 90 ? -28.340 1.591 22.177 1.00 95.06 90 ARG A C 1
ATOM 696 O O . ARG A 1 90 ? -28.845 1.441 21.066 1.00 95.06 90 ARG A O 1
ATOM 703 N N . MET A 1 91 ? -27.053 1.821 22.374 1.00 92.00 91 MET A N 1
ATOM 704 C CA . MET A 1 91 ? -26.077 2.005 21.307 1.00 92.00 91 MET A CA 1
ATOM 705 C C . MET A 1 91 ? -24.806 1.257 21.674 1.00 92.00 91 MET A C 1
ATOM 707 O O . MET A 1 91 ? -24.473 1.148 22.853 1.00 92.00 91 MET A O 1
ATOM 711 N N . GLU A 1 92 ? -24.116 0.736 20.671 1.00 92.81 92 GLU A N 1
ATOM 712 C CA . GLU A 1 92 ? -22.795 0.162 20.869 1.00 92.81 92 GLU A CA 1
ATOM 713 C C . GLU A 1 92 ? -21.752 1.283 20.942 1.00 92.81 92 GLU A C 1
ATOM 715 O O . GLU A 1 92 ? -21.764 2.201 20.118 1.00 92.81 92 GLU A O 1
ATOM 720 N N . GLU A 1 93 ? -20.877 1.227 21.946 1.00 93.12 93 GLU A N 1
ATOM 721 C CA . GLU A 1 93 ? -19.754 2.151 22.115 1.00 93.12 93 GLU A CA 1
ATOM 722 C C . GLU A 1 93 ? -18.438 1.382 22.225 1.00 93.12 93 GLU A C 1
ATOM 724 O O . GLU A 1 93 ? -18.385 0.306 22.820 1.00 93.12 93 GLU A O 1
ATOM 729 N N . GLY A 1 94 ? -17.380 1.992 21.694 1.00 92.75 94 GLY A N 1
ATOM 730 C CA . GLY A 1 94 ? -15.982 1.679 21.975 1.00 92.75 94 GLY A CA 1
ATOM 731 C C . GLY A 1 94 ? -15.229 2.982 22.258 1.00 92.75 94 GLY A C 1
ATOM 732 O O . GLY A 1 94 ? -15.783 4.069 22.088 1.00 92.75 94 GLY A O 1
ATOM 733 N N . CYS A 1 95 ? -13.981 2.890 22.716 1.00 95.00 95 CYS A N 1
ATOM 734 C CA . CYS A 1 95 ? -13.181 4.058 23.085 1.00 95.00 95 CYS A CA 1
ATOM 735 C C . CYS A 1 95 ? -11.704 3.858 22.729 1.00 95.00 95 CYS A C 1
ATOM 737 O O . CYS A 1 95 ? -11.135 2.800 23.007 1.00 95.00 95 CYS A O 1
ATOM 739 N N . LEU A 1 96 ? -11.056 4.905 22.205 1.00 93.44 96 LEU A N 1
ATOM 740 C CA . LEU A 1 96 ? -9.620 4.899 21.882 1.00 93.44 96 LEU A CA 1
ATOM 741 C C . LEU A 1 96 ? -8.723 4.671 23.118 1.00 93.44 96 LEU A C 1
ATOM 743 O O . LEU A 1 96 ? -7.605 4.180 22.991 1.00 93.44 96 LEU A O 1
ATOM 747 N N . SER A 1 97 ? -9.220 4.983 24.319 1.00 94.75 97 SER A N 1
ATOM 748 C CA . SER A 1 97 ? -8.530 4.767 25.602 1.00 94.75 97 SER A CA 1
ATOM 749 C C . SER A 1 97 ? -8.908 3.463 26.305 1.00 94.75 97 SER A C 1
ATOM 751 O O . SER A 1 97 ? -8.420 3.186 27.397 1.00 94.75 97 SER A O 1
ATOM 753 N N . VAL A 1 98 ? -9.801 2.659 25.731 1.00 92.25 98 VAL A N 1
ATOM 754 C CA . VAL A 1 98 ? -10.224 1.376 26.310 1.00 92.25 98 VAL A CA 1
ATOM 755 C C . VAL A 1 98 ? -10.245 0.316 25.210 1.00 92.25 98 VAL A C 1
ATOM 757 O O . VAL A 1 98 ? -11.223 -0.407 25.010 1.00 92.25 98 VAL A O 1
ATOM 760 N N . ARG A 1 99 ? -9.139 0.228 24.470 1.00 87.44 99 ARG A N 1
ATOM 761 C CA . ARG A 1 99 ? -8.948 -0.833 23.482 1.00 87.44 99 ARG A CA 1
ATOM 762 C C . ARG A 1 99 ? -8.902 -2.182 24.216 1.00 87.44 99 ARG A C 1
ATOM 764 O O . ARG A 1 99 ? -8.199 -2.315 25.212 1.00 87.44 99 ARG A O 1
ATOM 771 N N . TRP A 1 100 ? -9.655 -3.208 23.840 1.00 84.94 100 TRP A N 1
ATOM 772 C CA . TRP A 1 100 ? -10.510 -3.424 22.666 1.00 84.94 100 TRP A CA 1
ATOM 773 C C . TRP A 1 100 ? -11.942 -3.762 23.067 1.00 84.94 100 TRP A C 1
ATOM 775 O O . TRP A 1 100 ? -12.597 -4.645 22.514 1.00 84.94 100 TRP A O 1
ATOM 785 N N . LEU A 1 101 ? -12.407 -3.074 24.102 1.00 87.56 101 LEU A N 1
ATOM 786 C CA . LEU A 1 101 ? -13.706 -3.341 24.676 1.00 87.56 101 LEU A CA 1
ATOM 787 C C . LEU A 1 101 ? -14.776 -2.582 23.903 1.00 87.56 101 LEU A C 1
ATOM 789 O O . LEU A 1 101 ? -14.628 -1.395 23.609 1.00 87.56 101 LEU A O 1
ATOM 793 N N . TYR A 1 102 ? -15.881 -3.273 23.656 1.00 89.75 102 TYR A N 1
ATOM 794 C CA . TYR A 1 102 ? -17.113 -2.689 23.150 1.00 89.75 102 TYR A CA 1
ATOM 795 C C . TYR A 1 102 ? -18.255 -3.086 24.068 1.00 89.75 102 TYR A C 1
ATOM 797 O O . TYR A 1 102 ? -18.234 -4.150 24.684 1.00 89.75 102 TYR A O 1
ATOM 805 N N . GLY A 1 103 ? -19.260 -2.233 24.192 1.00 92.88 103 GLY A N 1
ATOM 806 C CA . GLY A 1 103 ? -20.401 -2.530 25.042 1.00 92.88 103 GLY A CA 1
ATOM 807 C C . GLY A 1 103 ? -21.600 -1.659 24.735 1.00 92.88 103 GLY A C 1
ATOM 808 O O . GLY A 1 103 ? -21.514 -0.643 24.050 1.00 92.88 103 GLY A O 1
ATOM 809 N N . GLU A 1 104 ? -22.745 -2.070 25.259 1.00 94.62 104 GLU A N 1
ATOM 810 C CA . GLU A 1 104 ? -24.003 -1.375 25.052 1.00 94.62 104 GLU A CA 1
ATOM 811 C C . GLU A 1 104 ? -24.197 -0.280 26.106 1.00 94.62 104 GLU A C 1
ATOM 813 O O . GLU A 1 104 ? -24.386 -0.571 27.289 1.00 94.62 104 GLU A O 1
ATOM 818 N N . VAL A 1 105 ? -24.232 0.982 25.684 1.00 96.75 105 VAL A N 1
ATOM 819 C CA . VAL A 1 105 ? -24.542 2.130 26.547 1.00 96.75 105 VAL A CA 1
ATOM 820 C C . VAL A 1 105 ? -25.896 2.713 26.158 1.00 96.75 105 VAL A C 1
ATOM 822 O O . VAL A 1 105 ? -26.316 2.696 25.002 1.00 96.75 105 VAL A O 1
ATOM 825 N N . THR A 1 106 ? -26.631 3.225 27.143 1.00 97.00 106 THR A N 1
ATOM 826 C CA . THR A 1 106 ? -27.892 3.934 26.900 1.00 97.00 106 THR A CA 1
ATOM 827 C C . THR A 1 106 ? -27.646 5.440 26.873 1.00 97.00 106 THR A C 1
ATOM 829 O O . THR A 1 106 ? -27.252 6.019 27.885 1.00 97.00 106 THR A O 1
ATOM 832 N N . ARG A 1 107 ? -27.919 6.082 25.734 1.00 97.56 107 ARG A N 1
ATOM 833 C CA . ARG A 1 107 ? -27.709 7.522 25.503 1.00 97.56 107 ARG A CA 1
ATOM 834 C C . ARG A 1 107 ? -29.014 8.228 25.155 1.00 97.56 107 ARG A C 1
ATOM 836 O O . ARG A 1 107 ? -29.927 7.615 24.604 1.00 97.56 107 ARG A O 1
ATOM 843 N N . CYS A 1 108 ? -29.114 9.520 25.457 1.00 97.75 108 CYS A N 1
ATOM 844 C CA . CYS A 1 108 ? -30.220 10.349 24.970 1.00 97.75 108 CYS A CA 1
ATOM 845 C C . CYS A 1 108 ? -30.122 10.489 23.444 1.00 97.75 108 CYS A C 1
ATOM 847 O O . CYS A 1 108 ? -29.036 10.742 22.925 1.00 97.75 108 CYS A O 1
ATOM 849 N N . GLU A 1 109 ? -31.238 10.340 22.722 1.00 96.56 109 GLU A N 1
ATOM 850 C CA . GLU A 1 109 ? -31.239 10.393 21.249 1.00 96.56 109 GLU A CA 1
ATOM 851 C C . GLU A 1 109 ? -30.883 11.774 20.689 1.00 96.56 109 GLU A C 1
ATOM 853 O O . GLU A 1 109 ? -30.362 11.869 19.575 1.00 96.56 109 GLU A O 1
ATOM 858 N N . LYS A 1 110 ? -31.198 12.839 21.435 1.00 98.12 110 LYS A N 1
ATOM 859 C CA . LYS A 1 110 ? -30.895 14.224 21.075 1.00 98.12 110 LYS A CA 1
ATOM 860 C C . LYS A 1 110 ? -30.354 14.976 22.280 1.00 98.12 110 LYS A C 1
ATOM 862 O O . LYS A 1 110 ? -30.915 14.883 23.373 1.00 98.12 110 LYS A O 1
ATOM 867 N N . ILE A 1 111 ? -29.313 15.771 22.060 1.00 98.44 111 ILE A N 1
ATOM 868 C CA . ILE A 1 111 ? -28.772 16.688 23.065 1.00 98.44 111 ILE A CA 1
ATOM 869 C C . ILE A 1 111 ? -28.417 18.036 22.436 1.00 98.44 111 ILE A C 1
ATOM 871 O O . ILE A 1 111 ? -28.206 18.140 21.228 1.00 98.44 111 ILE A O 1
ATOM 875 N N . THR A 1 112 ? -28.327 19.074 23.259 1.00 98.44 112 THR A N 1
ATOM 876 C CA . THR A 1 112 ? -27.721 20.353 22.888 1.00 98.44 112 THR A CA 1
ATOM 877 C C . THR A 1 112 ? -26.562 20.631 23.826 1.00 98.44 112 THR A C 1
ATOM 879 O O . THR A 1 112 ? -26.748 20.664 25.042 1.00 98.44 112 THR A O 1
ATOM 882 N N . VAL A 1 113 ? -25.383 20.854 23.251 1.00 98.50 113 VAL A N 1
ATOM 883 C CA . VAL A 1 113 ? -24.171 21.227 23.983 1.00 98.50 113 VAL A CA 1
ATOM 884 C C . VAL A 1 113 ? -23.924 22.717 23.819 1.00 98.50 113 VAL A C 1
ATOM 886 O O . VAL A 1 113 ? -24.045 23.254 22.719 1.00 98.50 113 VAL A O 1
ATOM 889 N N . ARG A 1 114 ? -23.568 23.380 24.914 1.00 98.62 114 ARG A N 1
ATOM 890 C CA . ARG A 1 114 ? -23.051 24.747 24.958 1.00 98.62 114 ARG A CA 1
ATOM 891 C C . ARG A 1 114 ? -21.549 24.685 25.197 1.00 98.62 114 ARG A C 1
ATOM 893 O O . ARG A 1 114 ? -21.123 23.970 26.094 1.00 98.62 114 ARG A O 1
ATOM 900 N N . ALA A 1 115 ? -20.762 25.410 24.410 1.00 98.62 115 ALA A N 1
ATOM 901 C CA . ALA A 1 115 ? -19.302 25.404 24.506 1.00 98.62 115 ALA A CA 1
ATOM 902 C C . ALA A 1 115 ? -18.704 26.715 23.971 1.00 98.62 115 ALA A C 1
ATOM 904 O O . ALA A 1 115 ? -19.426 27.588 23.485 1.00 98.62 115 ALA A O 1
ATOM 905 N N . TYR A 1 116 ? -17.383 26.837 24.051 1.00 98.62 116 TYR A N 1
ATOM 906 C CA . TYR A 1 116 ? -16.586 27.857 23.380 1.00 98.62 116 TYR A CA 1
ATOM 907 C C . TYR A 1 116 ? -15.819 27.240 22.212 1.00 98.62 116 TYR A C 1
ATOM 909 O O . TYR A 1 116 ? -15.361 26.098 22.297 1.00 98.62 116 TYR A O 1
ATOM 917 N N . ASN A 1 117 ? -15.676 27.986 21.120 1.00 97.38 117 ASN A N 1
ATOM 918 C CA . ASN A 1 117 ? -14.835 27.580 19.997 1.00 97.38 117 ASN A CA 1
ATOM 919 C C . ASN A 1 117 ? -13.370 28.014 20.215 1.00 97.38 117 ASN A C 1
ATOM 921 O O . ASN A 1 117 ? -13.020 28.631 21.221 1.00 97.38 117 ASN A O 1
ATOM 925 N N . GLN A 1 118 ? -12.501 27.732 19.242 1.00 95.88 118 GLN A N 1
ATOM 926 C CA . GLN A 1 118 ? -11.066 28.053 19.313 1.00 95.88 118 GLN A CA 1
ATOM 927 C C . GLN A 1 118 ? -10.749 29.560 19.356 1.00 95.88 118 GLN A C 1
ATOM 929 O O . GLN A 1 118 ? -9.623 29.934 19.685 1.00 95.88 118 GLN A O 1
ATOM 934 N N . LYS A 1 119 ? -11.724 30.417 19.023 1.00 95.19 119 LYS A N 1
ATOM 935 C CA . LYS A 1 119 ? -11.630 31.882 19.095 1.00 95.19 119 LYS A CA 1
ATOM 936 C C . LYS A 1 119 ? -12.151 32.445 20.423 1.00 95.19 119 LYS A C 1
ATOM 938 O O . LYS A 1 119 ? -12.087 33.648 20.630 1.00 95.19 119 LYS A O 1
ATOM 943 N N . GLY A 1 120 ? -12.666 31.597 21.318 1.00 96.00 120 GLY A N 1
ATOM 944 C CA . GLY A 1 120 ? -13.293 32.035 22.569 1.00 96.00 120 GLY A CA 1
ATOM 945 C C . GLY A 1 120 ? -14.736 32.510 22.398 1.00 96.00 120 GLY A C 1
ATOM 946 O O . GLY A 1 120 ? -15.299 33.094 23.320 1.00 96.00 120 GLY A O 1
ATOM 947 N N . GLU A 1 121 ? -15.363 32.242 21.253 1.00 97.50 121 GLU A N 1
ATOM 948 C CA . GLU A 1 121 ? -16.758 32.598 21.002 1.00 97.50 121 GLU A CA 1
ATOM 949 C C . GLU A 1 121 ? -17.671 31.495 21.543 1.00 97.50 121 GLU A C 1
ATOM 951 O O . GLU A 1 121 ? -17.457 30.302 21.296 1.00 97.50 121 GLU A O 1
ATOM 956 N N . LYS A 1 122 ? -18.700 31.890 22.294 1.00 98.00 122 LYS A N 1
ATOM 957 C CA . LYS A 1 122 ? -19.673 30.962 22.873 1.00 98.00 122 LYS A CA 1
ATOM 958 C C . LYS A 1 122 ? -20.676 30.522 21.810 1.00 98.00 122 LYS A C 1
ATOM 960 O O . LYS A 1 122 ? -21.250 31.360 21.123 1.00 98.00 122 LYS A O 1
ATOM 965 N N . PHE A 1 123 ? -20.952 29.225 21.726 1.00 98.38 123 PHE A N 1
ATOM 966 C CA . PHE A 1 123 ? -21.919 28.669 20.783 1.00 98.38 123 PHE A CA 1
ATOM 967 C C . PHE A 1 123 ? -22.749 27.540 21.405 1.00 98.38 123 PHE A C 1
ATOM 969 O O . PHE A 1 123 ? -22.450 27.032 22.489 1.00 98.38 123 PHE A O 1
ATOM 976 N N . GLN A 1 124 ? -23.822 27.161 20.710 1.00 98.44 124 GLN A N 1
ATOM 977 C CA . GLN A 1 124 ? -24.627 25.982 21.018 1.00 98.44 124 GLN A CA 1
ATOM 978 C C . GLN A 1 124 ? -24.703 25.080 19.789 1.00 98.44 124 GLN A C 1
ATOM 980 O O . GLN A 1 124 ? -24.843 25.566 18.667 1.00 98.44 124 GLN A O 1
ATOM 985 N N . ARG A 1 125 ? -24.650 23.764 19.996 1.00 97.44 125 ARG A N 1
ATOM 986 C CA . ARG A 1 125 ? -24.777 22.769 18.930 1.00 97.44 125 ARG A CA 1
ATOM 987 C C . ARG A 1 125 ? -25.751 21.677 19.343 1.00 97.44 125 ARG A C 1
ATOM 989 O O . ARG A 1 125 ? -25.535 20.976 20.329 1.00 97.44 125 ARG A O 1
ATOM 996 N N . GLY A 1 126 ? -26.829 21.544 18.574 1.00 97.56 126 GLY A N 1
ATOM 997 C CA . GLY A 1 126 ? -27.715 20.389 18.645 1.00 97.56 126 GLY A CA 1
ATOM 998 C C . GLY A 1 126 ? -27.082 19.179 17.962 1.00 97.56 126 GLY A C 1
ATOM 999 O O . GLY A 1 126 ? -26.437 19.321 16.924 1.00 97.56 126 GLY A O 1
ATOM 1000 N N . ALA A 1 127 ? -27.284 18.002 18.538 1.00 97.12 127 ALA A N 1
ATOM 1001 C CA . ALA A 1 127 ? -26.851 16.732 17.984 1.00 97.12 127 ALA A CA 1
ATOM 1002 C C . ALA A 1 127 ? -27.963 15.689 18.112 1.00 97.12 127 ALA A C 1
ATOM 1004 O O . ALA A 1 127 ? -28.785 15.740 19.031 1.00 97.12 127 ALA A O 1
ATOM 1005 N N . SER A 1 128 ? -27.971 14.733 17.187 1.00 96.19 128 SER A N 1
ATOM 1006 C CA . SER A 1 128 ? -28.876 13.584 17.203 1.00 96.19 128 SER A CA 1
ATOM 1007 C C . SER A 1 128 ? -28.169 12.333 16.691 1.00 96.19 128 SER A C 1
ATOM 1009 O O . SER A 1 128 ? -27.170 12.451 15.980 1.00 96.19 128 SER A O 1
ATOM 1011 N N . GLY A 1 129 ? -28.676 11.150 17.041 1.00 93.38 129 GLY A N 1
ATOM 1012 C CA . GLY A 1 129 ? -28.100 9.880 16.586 1.00 93.38 129 GLY A CA 1
ATOM 1013 C C . GLY A 1 129 ? -26.645 9.714 17.038 1.00 93.38 129 GLY A C 1
ATOM 1014 O O . GLY A 1 129 ? -26.326 9.996 18.192 1.00 93.38 129 GLY A O 1
ATOM 1015 N N . LEU A 1 130 ? -25.764 9.296 16.123 1.00 93.75 130 LEU A N 1
ATOM 1016 C CA . LEU A 1 130 ? -24.343 9.064 16.412 1.00 93.75 130 LEU A CA 1
ATOM 1017 C C . LEU A 1 130 ? -23.640 10.311 16.970 1.00 93.75 130 LEU A C 1
ATOM 1019 O O . LEU A 1 130 ? -22.875 10.212 17.920 1.00 93.75 130 LEU A O 1
ATOM 1023 N N . LEU A 1 131 ? -23.937 11.508 16.457 1.00 96.38 131 LEU A N 1
ATOM 1024 C CA . LEU A 1 131 ? -23.292 12.724 16.962 1.00 96.38 131 LEU A CA 1
ATOM 1025 C C . LEU A 1 131 ? -23.700 13.032 18.415 1.00 96.38 131 LEU A C 1
ATOM 1027 O O . LEU A 1 131 ? -22.888 13.509 19.204 1.00 96.38 131 LEU A O 1
ATOM 1031 N N . ALA A 1 132 ? -24.952 12.738 18.790 1.00 97.31 132 ALA A N 1
ATOM 1032 C CA . ALA A 1 132 ? -25.406 12.898 20.173 1.00 97.31 132 ALA A CA 1
ATOM 1033 C C . ALA A 1 132 ? -24.726 11.893 21.107 1.00 97.31 132 ALA A C 1
ATOM 1035 O O . ALA A 1 132 ? -24.424 12.235 22.251 1.00 97.31 132 ALA A O 1
ATOM 1036 N N . GLN A 1 133 ? -24.493 10.670 20.627 1.00 97.50 133 GLN A N 1
ATOM 1037 C CA . GLN A 1 133 ? -23.727 9.650 21.336 1.00 97.50 133 GLN A CA 1
ATOM 1038 C C . GLN A 1 133 ? -22.287 10.120 21.570 1.00 97.50 133 GLN A C 1
ATOM 1040 O O . GLN A 1 133 ? -21.862 10.165 22.720 1.00 97.50 133 GLN A O 1
ATOM 1045 N N . VAL A 1 134 ? -21.592 10.563 20.514 1.00 97.88 134 VAL A N 1
ATOM 1046 C CA . VAL A 1 134 ? -20.216 11.083 20.588 1.00 97.88 134 VAL A CA 1
ATOM 1047 C C . VAL A 1 134 ? -20.114 12.212 21.610 1.00 97.88 134 VAL A C 1
ATOM 1049 O O . VAL A 1 134 ? -19.308 12.137 22.524 1.00 97.88 134 VAL A O 1
ATOM 1052 N N . PHE A 1 135 ? -20.980 13.226 21.549 1.00 98.38 135 PHE A N 1
ATOM 1053 C CA . PHE A 1 135 ? -20.920 14.335 22.510 1.00 98.38 135 PHE A CA 1
ATOM 1054 C C . PHE A 1 135 ? -21.123 13.886 23.963 1.00 98.38 135 PHE A C 1
ATOM 1056 O O . PHE A 1 135 ? -20.447 14.387 24.855 1.00 98.38 135 PHE A O 1
ATOM 1063 N N . GLN A 1 136 ? -22.050 12.958 24.218 1.00 98.56 136 GLN A N 1
ATOM 1064 C CA . GLN A 1 136 ? -22.250 12.412 25.564 1.00 98.56 136 GLN A CA 1
ATOM 1065 C C . GLN A 1 136 ? -21.043 11.583 26.026 1.00 98.56 136 GLN A C 1
ATOM 1067 O O . GLN A 1 136 ? -20.706 11.630 27.204 1.00 98.56 136 GLN A O 1
ATOM 1072 N N . HIS A 1 137 ? -20.407 10.843 25.119 1.00 98.44 137 HIS A N 1
ATOM 1073 C CA . HIS A 1 137 ? -19.211 10.048 25.392 1.00 98.44 137 HIS A CA 1
ATOM 1074 C C . HIS A 1 137 ? -18.000 10.931 25.712 1.00 98.44 137 HIS A C 1
ATOM 1076 O O . HIS A 1 137 ? -17.354 10.752 26.738 1.00 98.44 137 HIS A O 1
ATOM 1082 N N . GLU A 1 138 ? -17.734 11.946 24.893 1.00 98.50 138 GLU A N 1
ATOM 1083 C CA . GLU A 1 138 ? -16.611 12.853 25.130 1.00 98.50 138 GLU A CA 1
ATOM 1084 C C . GLU A 1 138 ? -16.792 13.679 26.406 1.00 98.50 138 GLU A C 1
ATOM 1086 O O . GLU A 1 138 ? -15.832 13.932 27.129 1.00 98.50 138 GLU A O 1
ATOM 1091 N N . ILE A 1 139 ? -18.026 14.083 26.727 1.00 98.56 139 ILE A N 1
ATOM 1092 C CA . ILE A 1 139 ? -18.309 14.782 27.986 1.00 98.56 139 ILE A CA 1
ATOM 1093 C C . ILE A 1 139 ? -18.106 13.855 29.189 1.00 98.56 139 ILE A C 1
ATOM 1095 O O . ILE A 1 139 ? -17.574 14.317 30.191 1.00 98.56 139 ILE A O 1
ATOM 1099 N N . ASP A 1 140 ? -18.432 12.563 29.089 1.00 98.44 140 ASP A N 1
ATOM 1100 C CA . ASP A 1 140 ? -18.119 11.595 30.148 1.00 98.44 140 ASP A CA 1
ATOM 1101 C C . ASP A 1 140 ? -16.614 11.531 30.434 1.00 98.44 140 ASP A C 1
ATOM 1103 O O . ASP A 1 140 ? -16.218 11.584 31.599 1.00 98.44 140 ASP A O 1
ATOM 1107 N N . HIS A 1 141 ? -15.771 11.521 29.396 1.00 98.25 141 HIS A N 1
ATOM 1108 C CA . HIS A 1 141 ? -14.317 11.575 29.573 1.00 98.25 141 HIS A CA 1
ATOM 1109 C C . HIS A 1 141 ? -13.855 12.827 30.325 1.00 98.25 141 HIS A C 1
ATOM 1111 O O . HIS A 1 141 ? -12.920 12.754 31.120 1.00 98.25 141 HIS A O 1
ATOM 1117 N N . LEU A 1 142 ? -14.510 13.973 30.115 1.00 98.56 142 LEU A N 1
ATOM 1118 C CA . LEU A 1 142 ? -14.207 15.203 30.854 1.00 98.56 142 LEU A CA 1
ATOM 1119 C C . LEU A 1 142 ? -14.645 15.147 32.323 1.00 98.56 142 LEU A C 1
ATOM 1121 O O . LEU A 1 142 ? -14.142 15.929 33.130 1.00 98.56 142 LEU A O 1
ATOM 1125 N N . GLU A 1 143 ? -15.549 14.237 32.674 1.00 98.38 143 GLU A N 1
ATOM 1126 C CA . GLU A 1 143 ? -15.966 13.960 34.051 1.00 98.38 143 GLU A CA 1
ATOM 1127 C C . GLU A 1 143 ? -15.183 12.804 34.699 1.00 98.38 143 GLU A C 1
ATOM 1129 O O . GLU A 1 143 ? -15.453 12.459 35.847 1.00 98.38 143 GLU A O 1
ATOM 1134 N N . GLY A 1 144 ? -14.211 12.207 33.999 1.00 97.44 144 GLY A N 1
ATOM 1135 C CA . GLY A 1 144 ? -13.458 11.046 34.490 1.00 97.44 144 GLY A CA 1
ATOM 1136 C C . GLY A 1 144 ? -14.217 9.715 34.376 1.00 97.44 144 GLY A C 1
ATOM 1137 O O . GLY A 1 144 ? -13.878 8.733 35.043 1.00 97.44 144 GLY A O 1
ATOM 1138 N N . ILE A 1 145 ? -15.264 9.676 33.550 1.00 98.06 145 ILE A N 1
ATOM 1139 C CA . ILE A 1 145 ? -16.127 8.514 33.351 1.00 98.06 145 ILE A CA 1
ATOM 1140 C C . ILE A 1 145 ? -15.738 7.823 32.042 1.00 98.06 145 ILE A C 1
ATOM 1142 O O . ILE A 1 145 ? -15.708 8.441 30.979 1.00 98.06 145 ILE A O 1
ATOM 1146 N N . LEU A 1 146 ? -15.472 6.521 32.108 1.00 97.38 146 LEU A N 1
ATOM 1147 C CA . LEU A 1 146 ? -15.263 5.680 30.932 1.00 97.38 146 LEU A CA 1
ATOM 1148 C C . LEU A 1 146 ? -16.587 5.029 30.532 1.00 97.38 146 LEU A C 1
ATOM 1150 O O . LEU A 1 146 ? -17.426 4.717 31.379 1.00 97.38 146 LEU A O 1
ATOM 1154 N N . PHE A 1 147 ? -16.779 4.751 29.240 1.00 96.62 147 PHE A N 1
ATOM 1155 C CA . PHE A 1 147 ? -18.021 4.121 28.775 1.00 96.62 147 PHE A CA 1
ATOM 1156 C C . PHE A 1 147 ? -18.283 2.770 29.468 1.00 96.62 147 PHE A C 1
ATOM 1158 O O . PHE A 1 147 ? -19.436 2.422 29.713 1.00 96.62 147 PHE A O 1
ATOM 1165 N N . THR A 1 148 ? -17.224 2.048 29.858 1.00 95.94 148 THR A N 1
ATOM 1166 C CA . THR A 1 148 ? -17.285 0.789 30.620 1.00 95.94 148 THR A CA 1
ATOM 1167 C C . THR A 1 148 ? -17.970 0.922 31.975 1.00 95.94 148 THR A C 1
ATOM 1169 O O . THR A 1 148 ? -18.493 -0.065 32.475 1.00 95.94 148 THR A O 1
ATOM 1172 N N . ASP A 1 149 ? -18.018 2.121 32.559 1.00 96.25 149 ASP A N 1
ATOM 1173 C CA . ASP A 1 149 ? -18.731 2.362 33.819 1.00 96.25 149 ASP A CA 1
ATOM 1174 C C . ASP A 1 149 ? -20.259 2.379 33.615 1.00 96.25 149 ASP A C 1
ATOM 1176 O O . ASP A 1 149 ? -21.028 2.225 34.563 1.00 96.25 149 ASP A O 1
ATOM 1180 N N . LYS A 1 150 ? -20.712 2.583 32.370 1.00 95.62 150 LYS A N 1
ATOM 1181 C CA . LYS A 1 150 ? -22.130 2.636 31.973 1.00 95.62 150 LYS A CA 1
ATOM 1182 C C . LYS A 1 150 ? -22.558 1.459 31.099 1.00 95.62 150 LYS A C 1
ATOM 1184 O O . LYS A 1 150 ? -23.760 1.220 30.950 1.00 95.62 150 LYS A O 1
ATOM 1189 N N . ALA A 1 151 ? -21.602 0.781 30.473 1.00 95.44 151 ALA A N 1
ATOM 1190 C CA . ALA A 1 151 ? -21.859 -0.247 29.484 1.00 95.44 151 ALA A CA 1
ATOM 1191 C C . ALA A 1 151 ? -22.398 -1.533 30.114 1.00 95.44 151 ALA A C 1
ATOM 1193 O O . ALA A 1 151 ? -21.996 -1.958 31.195 1.00 95.44 151 ALA A O 1
ATOM 1194 N N . LYS A 1 152 ? -23.301 -2.180 29.384 1.00 94.38 152 LYS A N 1
ATOM 1195 C CA . LYS A 1 152 ? -23.734 -3.560 29.611 1.00 94.38 152 LYS A CA 1
ATOM 1196 C C . LYS A 1 152 ? -23.244 -4.426 28.460 1.00 94.38 152 LYS A C 1
ATOM 1198 O O . LYS A 1 152 ? -22.881 -3.900 27.412 1.00 94.38 152 LYS A O 1
ATOM 1203 N N . ASN A 1 153 ? -23.266 -5.746 28.644 1.00 92.50 153 ASN A N 1
ATOM 1204 C CA . ASN A 1 153 ? -22.879 -6.701 27.600 1.00 92.50 153 ASN A CA 1
ATOM 1205 C C . ASN A 1 153 ? -21.491 -6.386 27.013 1.00 92.50 153 ASN A C 1
ATOM 1207 O O . ASN A 1 153 ? -21.307 -6.392 25.799 1.00 92.50 153 ASN A O 1
ATOM 1211 N N . ILE A 1 154 ? -20.539 -6.040 27.889 1.00 92.69 154 ILE A N 1
ATOM 1212 C CA . ILE A 1 154 ? -19.179 -5.700 27.473 1.00 92.69 154 ILE A CA 1
ATOM 1213 C C . ILE A 1 154 ? -18.542 -6.945 26.859 1.00 92.69 154 ILE A C 1
ATOM 1215 O O . ILE A 1 154 ? -18.506 -8.006 27.484 1.00 92.69 154 ILE A O 1
ATOM 1219 N N . ARG A 1 155 ? -18.038 -6.788 25.640 1.00 85.38 155 ARG A N 1
ATOM 1220 C CA . ARG A 1 155 ? -17.329 -7.805 24.875 1.00 85.38 155 ARG A CA 1
ATOM 1221 C C . ARG A 1 155 ? -15.917 -7.336 24.576 1.00 85.38 155 ARG A C 1
ATOM 1223 O O . ARG A 1 155 ? -15.694 -6.164 24.275 1.00 85.38 155 ARG A O 1
ATOM 1230 N N . ASP A 1 156 ? -14.984 -8.271 24.662 1.00 80.75 156 ASP A N 1
ATOM 1231 C CA . ASP A 1 156 ? -13.630 -8.073 24.169 1.00 80.75 156 ASP A CA 1
ATOM 1232 C C . ASP A 1 156 ? -13.615 -8.407 22.677 1.00 80.75 156 ASP A C 1
ATOM 1234 O O . ASP A 1 156 ? -13.971 -9.517 22.276 1.00 80.75 156 ASP A O 1
ATOM 1238 N N . LEU A 1 157 ? -13.270 -7.421 21.856 1.00 72.25 157 LEU A N 1
ATOM 1239 C CA . LEU A 1 157 ? -13.089 -7.575 20.417 1.00 72.25 157 LEU A CA 1
ATOM 1240 C C . LEU A 1 157 ? -11.665 -7.145 20.066 1.00 72.25 157 LEU A C 1
ATOM 1242 O O . LEU A 1 157 ? -11.490 -6.142 19.367 1.00 72.25 157 LEU A O 1
ATOM 1246 N N . PRO A 1 158 ? -10.635 -7.861 20.562 1.00 64.62 158 PRO A N 1
ATOM 1247 C CA . PRO A 1 158 ? -9.266 -7.532 20.217 1.00 64.62 158 PRO A CA 1
ATOM 1248 C C . PRO A 1 158 ? -9.116 -7.576 18.694 1.00 64.62 158 PRO A C 1
ATOM 1250 O O . PRO A 1 158 ? -9.776 -8.394 18.040 1.00 64.62 158 PRO A O 1
ATOM 1253 N N . PRO A 1 159 ? -8.245 -6.737 18.099 1.00 59.81 159 PRO A N 1
ATOM 1254 C CA . PRO A 1 159 ? -7.856 -6.887 16.718 1.00 59.81 159 PRO A CA 1
ATOM 1255 C C . PRO A 1 159 ? -7.404 -8.323 16.633 1.00 59.81 159 PRO A C 1
ATOM 1257 O O . PRO A 1 159 ? -6.653 -8.798 17.494 1.00 59.81 159 PRO A O 1
ATOM 1260 N N . VAL A 1 160 ? -7.930 -9.039 15.651 1.00 53.34 160 VAL A N 1
ATOM 1261 C CA . VAL A 1 160 ? -7.532 -10.418 15.465 1.00 53.34 160 VAL A CA 1
ATOM 1262 C C . VAL A 1 160 ? -6.036 -10.377 15.159 1.00 53.34 160 VAL A C 1
ATOM 1264 O O . VAL A 1 160 ? -5.640 -10.125 14.025 1.00 53.34 160 VAL A O 1
ATOM 1267 N N . LYS A 1 161 ? -5.192 -10.577 16.180 1.00 53.12 161 LYS A N 1
ATOM 1268 C CA . LYS A 1 161 ? -3.780 -10.900 16.020 1.00 53.12 161 LYS A CA 1
ATOM 1269 C C . LYS A 1 161 ? -3.781 -12.289 15.420 1.00 53.12 161 LYS A C 1
ATOM 1271 O O . LYS A 1 161 ? -3.686 -13.286 16.131 1.00 53.12 161 LYS A O 1
ATOM 1276 N N . ILE A 1 162 ? -3.982 -12.361 14.111 1.00 59.28 162 ILE A N 1
ATOM 1277 C CA . ILE A 1 162 ? -3.714 -13.598 13.415 1.00 59.28 162 ILE A CA 1
ATOM 1278 C C . ILE A 1 162 ? -2.202 -13.720 13.445 1.00 59.28 162 ILE A C 1
ATOM 1280 O O . ILE A 1 162 ? -1.491 -12.966 12.786 1.00 59.28 162 ILE A O 1
ATOM 1284 N N . ASN A 1 163 ? -1.714 -14.624 14.286 1.00 76.38 163 ASN A N 1
ATOM 1285 C CA . ASN A 1 163 ? -0.325 -15.034 14.266 1.00 76.38 163 ASN A CA 1
ATOM 1286 C C . ASN A 1 163 ? -0.118 -15.888 13.009 1.00 76.38 163 ASN A C 1
ATOM 1288 O O . ASN A 1 163 ? -0.099 -17.111 13.095 1.00 76.38 163 ASN A O 1
ATOM 1292 N N . ILE A 1 164 ? -0.090 -15.236 11.843 1.00 89.81 164 ILE A N 1
ATOM 1293 C CA . ILE A 1 164 ? 0.087 -15.893 10.550 1.00 89.81 164 ILE A CA 1
ATOM 1294 C C . ILE A 1 164 ? 1.557 -16.257 10.443 1.00 89.81 164 ILE A C 1
ATOM 1296 O O . ILE A 1 164 ? 2.411 -15.382 10.302 1.00 89.81 164 ILE A O 1
ATOM 1300 N N . LYS A 1 165 ? 1.859 -17.549 10.492 1.00 95.00 165 LYS A N 1
ATOM 1301 C CA . LYS A 1 165 ? 3.194 -18.045 10.182 1.00 95.00 165 LYS A CA 1
ATOM 1302 C C . LYS A 1 165 ? 3.320 -18.110 8.670 1.00 95.00 165 LYS A C 1
ATOM 1304 O O . LYS A 1 165 ? 2.674 -18.944 8.042 1.00 95.00 165 LYS A O 1
ATOM 1309 N N . PHE A 1 166 ? 4.147 -17.254 8.080 1.00 97.38 166 PHE A N 1
ATOM 1310 C CA . PHE A 1 166 ? 4.393 -17.301 6.641 1.00 97.38 166 PHE A CA 1
ATOM 1311 C C . PHE A 1 166 ? 5.873 -17.319 6.286 1.00 97.38 166 PHE A C 1
ATOM 1313 O O . PHE A 1 166 ? 6.707 -16.734 6.978 1.00 97.38 166 PHE A O 1
ATOM 1320 N N . VAL A 1 167 ? 6.182 -17.992 5.181 1.00 98.12 167 VAL A N 1
ATOM 1321 C CA . VAL A 1 167 ? 7.492 -17.926 4.525 1.00 98.12 167 VAL A CA 1
ATOM 1322 C C . VAL A 1 167 ? 7.373 -16.970 3.349 1.00 98.12 167 VAL A C 1
ATOM 1324 O O . VAL A 1 167 ? 6.412 -17.051 2.583 1.00 98.12 167 VAL A O 1
ATOM 1327 N N . PHE A 1 168 ? 8.334 -16.064 3.217 1.00 98.25 168 PHE A N 1
ATOM 1328 C CA . PHE A 1 168 ? 8.385 -15.097 2.128 1.00 98.25 168 PHE A CA 1
ATOM 1329 C C . PHE A 1 168 ? 9.464 -15.493 1.117 1.00 98.25 168 PHE A C 1
ATOM 1331 O O . PHE A 1 168 ? 10.601 -15.755 1.501 1.00 98.25 168 PHE A O 1
ATOM 1338 N N . PHE A 1 169 ? 9.112 -15.529 -0.165 1.00 97.94 169 PHE A N 1
ATOM 1339 C CA . PHE A 1 169 ? 10.003 -15.830 -1.283 1.00 97.94 169 PHE A CA 1
ATOM 1340 C C . PHE A 1 169 ? 10.115 -14.593 -2.175 1.00 97.94 169 PHE A C 1
ATOM 1342 O O . PHE A 1 169 ? 9.158 -14.238 -2.867 1.00 97.94 169 PHE A O 1
ATOM 1349 N N . GLY A 1 170 ? 11.286 -13.955 -2.205 1.00 96.44 170 GLY A N 1
ATOM 1350 C CA . GLY A 1 170 ? 11.497 -12.779 -3.046 1.00 96.44 170 GLY A CA 1
ATOM 1351 C C . GLY A 1 170 ? 12.957 -12.370 -3.176 1.00 96.44 170 GLY A C 1
ATOM 1352 O O . GLY A 1 170 ? 13.669 -12.286 -2.185 1.00 96.44 170 GLY A O 1
ATOM 1353 N N . SER A 1 171 ? 13.414 -12.134 -4.407 1.00 93.81 171 SER A N 1
ATOM 1354 C CA . SER A 1 171 ? 14.831 -11.889 -4.732 1.00 93.81 171 SER A CA 1
ATOM 1355 C C . SER A 1 171 ? 15.089 -10.538 -5.412 1.00 93.81 171 SER A C 1
ATOM 1357 O O . SER A 1 171 ? 16.199 -10.270 -5.869 1.00 93.81 171 SER A O 1
ATOM 1359 N N . SER A 1 172 ? 14.072 -9.679 -5.487 1.00 94.06 172 SER A N 1
ATOM 1360 C CA . SER A 1 172 ? 14.094 -8.415 -6.235 1.00 94.06 172 SER A CA 1
ATOM 1361 C C . SER A 1 172 ? 13.774 -7.209 -5.354 1.00 94.06 172 SER A C 1
ATOM 1363 O O . SER A 1 172 ? 13.182 -7.345 -4.282 1.00 94.06 172 SER A O 1
ATOM 1365 N N . THR A 1 173 ? 14.084 -6.011 -5.849 1.00 96.44 173 THR A N 1
ATOM 1366 C CA . THR A 1 173 ? 13.698 -4.744 -5.215 1.00 96.44 173 THR A CA 1
ATOM 1367 C C . THR A 1 173 ? 12.182 -4.648 -5.010 1.00 96.44 173 THR A C 1
ATOM 1369 O O . THR A 1 173 ? 11.738 -4.291 -3.920 1.00 96.44 173 THR A O 1
ATOM 1372 N N . PHE A 1 174 ? 11.381 -5.081 -5.994 1.00 97.94 174 PHE A N 1
ATOM 1373 C CA . PHE A 1 174 ? 9.926 -5.206 -5.856 1.00 97.94 174 PHE A CA 1
ATOM 1374 C C . PHE A 1 174 ? 9.523 -6.000 -4.605 1.00 97.94 174 PHE A C 1
ATOM 1376 O O . PHE A 1 174 ? 8.706 -5.549 -3.803 1.00 97.94 174 PHE A O 1
ATOM 1383 N N . SER A 1 175 ? 10.128 -7.174 -4.412 1.00 97.94 175 SER A N 1
ATOM 1384 C CA . SER A 1 175 ? 9.813 -8.044 -3.277 1.00 97.94 175 SER A CA 1
ATOM 1385 C C . SER A 1 175 ? 10.226 -7.450 -1.929 1.00 97.94 175 SER A C 1
ATOM 1387 O O . SER A 1 175 ? 9.530 -7.657 -0.937 1.00 97.94 175 SER A O 1
ATOM 1389 N N . THR A 1 176 ? 11.290 -6.641 -1.903 1.00 98.12 176 THR A N 1
ATOM 1390 C CA . THR A 1 176 ? 11.691 -5.876 -0.717 1.00 98.12 176 THR A CA 1
ATOM 1391 C C . THR A 1 176 ? 10.613 -4.869 -0.325 1.00 98.12 176 THR A C 1
ATOM 1393 O O . THR A 1 176 ? 10.216 -4.838 0.836 1.00 98.12 176 THR A O 1
ATOM 1396 N N . TYR A 1 177 ? 10.072 -4.100 -1.278 1.00 98.56 177 TYR A N 1
ATOM 1397 C CA . TYR A 1 177 ? 8.990 -3.150 -0.988 1.00 98.56 177 TYR A CA 1
ATOM 1398 C C . TYR A 1 177 ? 7.723 -3.837 -0.476 1.00 98.56 177 TYR A C 1
ATOM 1400 O O . TYR A 1 177 ? 7.082 -3.328 0.442 1.00 98.56 177 TYR A O 1
ATOM 1408 N N . VAL A 1 178 ? 7.372 -4.997 -1.039 1.00 98.69 178 VAL A N 1
ATOM 1409 C CA . VAL A 1 178 ? 6.241 -5.802 -0.554 1.00 98.69 178 VAL A CA 1
ATOM 1410 C C . VAL A 1 178 ? 6.471 -6.214 0.902 1.00 98.69 178 VAL A C 1
ATOM 1412 O O . VAL A 1 178 ? 5.587 -6.019 1.737 1.00 98.69 178 VAL A O 1
ATOM 1415 N N . LEU A 1 179 ? 7.654 -6.752 1.216 1.00 98.25 179 LEU A N 1
ATOM 1416 C CA . LEU A 1 179 ? 7.992 -7.212 2.561 1.00 98.25 179 LEU A CA 1
ATOM 1417 C C . LEU A 1 179 ? 8.001 -6.067 3.585 1.00 98.25 179 LEU A C 1
ATOM 1419 O O . LEU A 1 179 ? 7.427 -6.222 4.660 1.00 98.25 179 LEU A O 1
ATOM 1423 N N . GLU A 1 180 ? 8.564 -4.905 3.241 1.00 97.38 180 GLU A N 1
ATOM 1424 C CA . GLU A 1 180 ? 8.556 -3.720 4.112 1.00 97.38 180 GLU A CA 1
ATOM 1425 C C . GLU A 1 180 ? 7.137 -3.309 4.532 1.00 97.38 180 GLU A C 1
ATOM 1427 O O . GLU A 1 180 ? 6.913 -2.928 5.681 1.00 97.38 180 GLU A O 1
ATOM 1432 N N . GLU A 1 181 ? 6.167 -3.342 3.614 1.00 96.75 181 GLU A N 1
ATOM 1433 C CA . GLU A 1 181 ? 4.785 -2.969 3.936 1.00 96.75 181 GLU A CA 1
ATOM 1434 C C . GLU A 1 181 ? 4.077 -4.033 4.787 1.00 96.75 181 GLU A C 1
ATOM 1436 O O . GLU A 1 181 ? 3.291 -3.673 5.666 1.00 96.75 181 GLU A O 1
ATOM 1441 N N . LEU A 1 182 ? 4.391 -5.321 4.599 1.00 95.50 182 LEU A N 1
ATOM 1442 C CA . LEU A 1 182 ? 3.914 -6.382 5.495 1.00 95.50 182 LEU A CA 1
ATOM 1443 C C . LEU A 1 182 ? 4.452 -6.176 6.917 1.00 95.50 182 LEU A C 1
ATOM 1445 O O . LEU A 1 182 ? 3.681 -6.197 7.877 1.00 95.50 182 LEU A O 1
ATOM 1449 N N . GLU A 1 183 ? 5.746 -5.889 7.060 1.00 92.81 183 GLU A N 1
ATOM 1450 C CA . GLU A 1 183 ? 6.369 -5.644 8.364 1.00 92.81 183 GLU A CA 1
ATOM 1451 C C . GLU A 1 183 ? 5.797 -4.395 9.049 1.00 92.81 183 GLU A C 1
ATOM 1453 O O . GLU A 1 183 ? 5.507 -4.428 10.247 1.00 92.81 183 GLU A O 1
ATOM 1458 N N . LYS A 1 184 ? 5.541 -3.314 8.296 1.00 84.06 184 LYS A N 1
ATOM 1459 C CA . LYS A 1 184 ? 4.840 -2.117 8.807 1.00 84.06 184 LYS A CA 1
ATOM 1460 C C . LYS A 1 184 ? 3.430 -2.431 9.306 1.00 84.06 184 LYS A C 1
ATOM 1462 O O . LYS A 1 184 ? 2.978 -1.802 10.262 1.00 84.06 184 LYS A O 1
ATOM 1467 N N . ALA A 1 185 ? 2.756 -3.402 8.693 1.00 83.69 185 ALA A N 1
ATOM 1468 C CA . ALA A 1 185 ? 1.456 -3.902 9.130 1.00 83.69 185 ALA A CA 1
ATOM 1469 C C . ALA A 1 185 ? 1.545 -4.915 10.292 1.00 83.69 185 ALA A C 1
ATOM 1471 O O . ALA A 1 185 ? 0.524 -5.446 10.729 1.00 83.69 185 ALA A O 1
ATOM 1472 N N . GLY A 1 186 ? 2.746 -5.187 10.814 1.00 87.19 186 GLY A N 1
ATOM 1473 C CA . GLY A 1 186 ? 2.972 -6.136 11.905 1.00 87.19 186 GLY A CA 1
ATOM 1474 C C . GLY A 1 186 ? 3.000 -7.604 11.469 1.00 87.19 186 GLY A C 1
ATOM 1475 O O . GLY A 1 186 ? 2.868 -8.486 12.317 1.00 87.19 186 GLY A O 1
ATOM 1476 N N . LEU A 1 187 ? 3.158 -7.874 10.170 1.00 90.94 187 LEU A N 1
ATOM 1477 C CA . LEU A 1 187 ? 3.278 -9.211 9.593 1.00 90.94 187 LEU A CA 1
ATOM 1478 C C . LEU A 1 187 ? 4.743 -9.474 9.227 1.00 90.94 187 LEU A C 1
ATOM 1480 O O . LEU A 1 187 ? 5.225 -9.016 8.194 1.00 90.94 187 LEU A O 1
ATOM 1484 N N . SER A 1 188 ? 5.449 -10.236 10.059 1.00 93.69 188 SER A N 1
ATOM 1485 C CA . SER A 1 188 ? 6.838 -10.631 9.795 1.00 93.69 188 SER A CA 1
ATOM 1486 C C . SER A 1 188 ? 6.924 -12.104 9.387 1.00 93.69 188 SER A C 1
ATOM 1488 O O . SER A 1 188 ? 6.276 -12.941 10.023 1.00 93.69 188 SER A O 1
ATOM 1490 N N . PRO A 1 189 ? 7.722 -12.450 8.360 1.00 96.75 189 PRO A N 1
ATOM 1491 C CA . PRO A 1 189 ? 7.894 -13.836 7.957 1.00 96.75 189 PRO A CA 1
ATOM 1492 C C . PRO A 1 189 ? 8.670 -14.617 9.017 1.00 96.75 189 PRO A C 1
ATOM 1494 O O . PRO A 1 189 ? 9.601 -14.103 9.636 1.00 96.75 189 PRO A O 1
ATOM 1497 N N . ILE A 1 190 ? 8.349 -15.901 9.163 1.00 96.94 190 ILE A N 1
ATOM 1498 C CA . ILE A 1 190 ? 9.158 -16.827 9.971 1.00 96.94 190 ILE A CA 1
ATOM 1499 C C . ILE A 1 190 ? 10.447 -17.242 9.247 1.00 96.94 190 ILE A C 1
ATOM 1501 O O . ILE A 1 190 ? 11.400 -17.688 9.882 1.00 96.94 190 ILE A O 1
ATOM 1505 N N . LEU A 1 191 ? 10.475 -17.096 7.920 1.00 96.88 191 LEU A N 1
ATOM 1506 C CA . LEU A 1 191 ? 11.642 -17.309 7.072 1.00 96.88 191 LEU A CA 1
ATOM 1507 C C . LEU A 1 191 ? 11.524 -16.432 5.818 1.00 96.88 191 LEU A C 1
ATOM 1509 O O . LEU A 1 191 ? 10.501 -16.463 5.135 1.00 96.88 191 LEU A O 1
ATOM 1513 N N . ASN A 1 192 ? 12.576 -15.673 5.514 1.00 96.94 192 ASN A N 1
ATOM 1514 C CA . ASN A 1 192 ? 12.693 -14.879 4.292 1.00 96.94 192 ASN A CA 1
ATOM 1515 C C . ASN A 1 192 ? 13.731 -15.519 3.356 1.00 96.94 192 ASN A C 1
ATOM 1517 O O . ASN A 1 192 ? 14.897 -15.660 3.727 1.00 96.94 192 ASN A O 1
ATOM 1521 N N . ILE A 1 193 ? 13.308 -15.917 2.159 1.00 96.25 193 ILE A N 1
ATOM 1522 C CA . ILE A 1 193 ? 14.125 -16.606 1.161 1.00 96.25 193 ILE A CA 1
ATOM 1523 C C . ILE A 1 193 ? 14.393 -15.649 0.006 1.00 96.25 193 ILE A C 1
ATOM 1525 O O . ILE A 1 193 ? 13.517 -15.361 -0.810 1.00 96.25 193 ILE A O 1
ATOM 1529 N N . THR A 1 194 ? 15.645 -15.204 -0.085 1.00 93.50 194 THR A N 1
ATOM 1530 C CA . THR A 1 194 ? 16.079 -14.181 -1.046 1.00 93.50 194 THR A CA 1
ATOM 1531 C C . THR A 1 194 ? 16.835 -14.723 -2.255 1.00 93.50 194 THR A C 1
ATOM 1533 O O . THR A 1 194 ? 17.200 -13.971 -3.156 1.00 93.50 194 THR A O 1
ATOM 1536 N N . SER A 1 195 ? 17.061 -16.037 -2.308 1.00 88.81 195 SER A N 1
ATOM 1537 C CA . SER A 1 195 ? 17.788 -16.702 -3.390 1.00 88.81 195 SER A CA 1
ATOM 1538 C C . SER A 1 195 ? 17.012 -17.897 -3.918 1.00 88.81 195 SER A C 1
ATOM 1540 O O . SER A 1 195 ? 16.544 -18.738 -3.156 1.00 88.81 195 SER A O 1
ATOM 1542 N N . ALA A 1 196 ? 16.932 -17.996 -5.244 1.00 81.25 196 ALA A N 1
ATOM 1543 C CA . ALA A 1 196 ? 16.239 -19.082 -5.928 1.00 81.25 196 ALA A CA 1
ATOM 1544 C C . ALA A 1 196 ? 17.132 -20.303 -6.229 1.00 81.25 196 ALA A C 1
ATOM 1546 O O . ALA A 1 196 ? 16.641 -21.324 -6.723 1.00 81.25 196 ALA A O 1
ATOM 1547 N N . LYS A 1 197 ? 18.444 -20.199 -5.969 1.00 81.75 197 LYS A N 1
ATOM 1548 C CA . LYS A 1 197 ? 19.422 -21.248 -6.298 1.00 81.75 197 LYS A CA 1
ATOM 1549 C C . LYS A 1 197 ? 19.217 -22.486 -5.428 1.00 81.75 197 LYS A C 1
ATOM 1551 O O . LYS A 1 197 ? 18.880 -23.537 -5.966 1.00 81.75 197 LYS A O 1
ATOM 1556 N N . ASP A 1 198 ? 19.286 -22.308 -4.111 1.00 80.56 198 ASP A N 1
ATOM 1557 C CA . ASP A 1 198 ? 19.201 -23.385 -3.126 1.00 80.56 198 ASP A CA 1
ATOM 1558 C C . ASP A 1 198 ? 18.112 -23.055 -2.103 1.00 80.56 198 ASP A C 1
ATOM 1560 O O . ASP A 1 198 ? 18.228 -22.088 -1.347 1.00 80.56 198 ASP A O 1
ATOM 1564 N N . LEU A 1 199 ? 17.025 -23.832 -2.114 1.00 85.81 199 LEU A N 1
ATOM 1565 C CA . LEU A 1 199 ? 15.947 -23.659 -1.145 1.00 85.81 199 LEU A CA 1
ATOM 1566 C C . LEU A 1 199 ? 16.340 -24.321 0.183 1.00 85.81 199 LEU A C 1
ATOM 1568 O O . LEU A 1 199 ? 16.750 -25.485 0.173 1.00 85.81 199 LEU A O 1
ATOM 1572 N N . PRO A 1 200 ? 16.210 -23.619 1.322 1.00 90.19 200 PRO A N 1
ATOM 1573 C CA . PRO A 1 200 ? 16.410 -24.226 2.629 1.00 90.19 200 PRO A CA 1
ATOM 1574 C C . PRO A 1 200 ? 15.291 -25.228 2.935 1.00 90.19 200 PRO A C 1
ATOM 1576 O O . PRO A 1 200 ? 14.264 -25.279 2.255 1.00 90.19 200 PRO A O 1
ATOM 1579 N N . VAL A 1 201 ? 15.460 -25.988 4.018 1.00 92.31 201 VAL A N 1
ATOM 1580 C CA . VAL A 1 201 ? 14.347 -26.746 4.602 1.00 92.31 201 VAL A CA 1
ATOM 1581 C C . VAL A 1 201 ? 13.254 -25.757 5.007 1.00 92.31 201 VAL A C 1
ATOM 1583 O O . VAL A 1 201 ? 13.502 -24.829 5.779 1.00 92.31 201 VAL A O 1
ATOM 1586 N N . LEU A 1 202 ? 12.056 -25.942 4.456 1.00 95.12 202 LEU A N 1
ATOM 1587 C CA . LEU A 1 202 ? 10.930 -25.044 4.685 1.00 95.12 202 LEU A CA 1
ATOM 1588 C C . LEU A 1 202 ? 10.234 -25.399 6.010 1.00 95.12 202 LEU A C 1
ATOM 1590 O O . LEU A 1 202 ? 9.917 -26.571 6.223 1.00 95.12 202 LEU A O 1
ATOM 1594 N N . PRO A 1 203 ? 10.000 -24.424 6.907 1.00 94.56 203 PRO A N 1
ATOM 1595 C CA . PRO A 1 203 ? 9.266 -24.660 8.143 1.00 94.56 203 PRO A CA 1
ATOM 1596 C C . PRO A 1 203 ? 7.771 -24.860 7.870 1.00 94.56 203 PRO A C 1
ATOM 1598 O O . PRO A 1 203 ? 7.251 -24.459 6.828 1.00 94.56 203 PRO A O 1
ATOM 1601 N N . GLU A 1 204 ? 7.062 -25.417 8.851 1.00 95.38 204 GLU A N 1
ATOM 1602 C CA . GLU A 1 204 ? 5.600 -25.426 8.842 1.00 95.38 204 GLU A CA 1
ATOM 1603 C C . GLU A 1 204 ? 5.066 -23.984 8.863 1.00 95.38 204 GLU A C 1
ATOM 1605 O O . GLU A 1 204 ? 5.422 -23.181 9.734 1.00 95.38 204 GLU A O 1
ATOM 1610 N N . ALA A 1 205 ? 4.211 -23.660 7.895 1.00 96.38 205 ALA A N 1
ATOM 1611 C CA . ALA A 1 205 ? 3.636 -22.336 7.714 1.00 96.38 205 ALA A CA 1
ATOM 1612 C C . ALA A 1 205 ? 2.151 -22.429 7.345 1.00 96.38 205 ALA A C 1
ATOM 1614 O O . ALA A 1 205 ? 1.702 -23.382 6.703 1.00 96.38 205 ALA A O 1
ATOM 1615 N N . ASP A 1 206 ? 1.396 -21.396 7.707 1.00 96.25 206 ASP A N 1
ATOM 1616 C CA . ASP A 1 206 ? -0.001 -21.248 7.311 1.00 96.25 206 ASP A CA 1
ATOM 1617 C C . ASP A 1 206 ? -0.113 -20.942 5.813 1.00 96.25 206 ASP A C 1
ATOM 1619 O O . ASP A 1 206 ? -1.023 -21.423 5.141 1.00 96.25 206 ASP A O 1
ATOM 1623 N N . VAL A 1 207 ? 0.824 -20.152 5.287 1.00 97.81 207 VAL A N 1
ATOM 1624 C CA . VAL A 1 207 ? 0.821 -19.632 3.915 1.00 97.81 207 VAL A CA 1
ATOM 1625 C C . VAL A 1 207 ? 2.246 -19.350 3.455 1.00 97.81 207 VAL A C 1
ATOM 1627 O O . VAL A 1 207 ? 3.095 -18.927 4.241 1.00 97.81 207 VAL A O 1
ATOM 1630 N N . PHE A 1 208 ? 2.512 -19.539 2.169 1.00 98.38 208 PHE A N 1
ATOM 1631 C CA . PHE A 1 208 ? 3.710 -19.001 1.529 1.00 98.38 208 PHE A CA 1
ATOM 1632 C C . PHE A 1 208 ? 3.351 -17.767 0.714 1.00 98.38 208 PHE A C 1
ATOM 1634 O O . PHE A 1 208 ? 2.313 -17.726 0.057 1.00 98.38 208 PHE A O 1
ATOM 1641 N N . ILE A 1 209 ? 4.211 -16.759 0.764 1.00 98.50 209 ILE A N 1
ATOM 1642 C CA . ILE A 1 209 ? 4.041 -15.504 0.039 1.00 98.50 209 ILE A CA 1
ATOM 1643 C C . ILE A 1 209 ? 5.191 -15.386 -0.945 1.00 98.50 209 ILE A C 1
ATOM 1645 O O . ILE A 1 209 ? 6.354 -15.424 -0.554 1.00 98.50 209 ILE A O 1
ATOM 1649 N N . VAL A 1 210 ? 4.862 -15.236 -2.219 1.00 98.12 210 VAL A N 1
ATOM 1650 C CA . VAL A 1 210 ? 5.819 -15.109 -3.312 1.00 98.12 210 VAL A CA 1
ATOM 1651 C C . VAL A 1 210 ? 5.681 -13.719 -3.920 1.00 98.12 210 VAL A C 1
ATOM 1653 O O . VAL A 1 210 ? 4.578 -13.229 -4.149 1.00 98.12 210 VAL A O 1
ATOM 1656 N N . ALA A 1 211 ? 6.808 -13.062 -4.159 1.00 97.56 211 ALA A N 1
ATOM 1657 C CA . ALA A 1 211 ? 6.866 -11.814 -4.905 1.00 97.56 211 ALA A CA 1
ATOM 1658 C C . ALA A 1 211 ? 8.166 -11.809 -5.704 1.00 97.56 211 ALA A C 1
ATOM 1660 O O . ALA A 1 211 ? 9.246 -11.797 -5.120 1.00 97.56 211 ALA A O 1
ATOM 1661 N N . SER A 1 212 ? 8.081 -11.840 -7.037 1.00 93.44 212 SER A N 1
ATOM 1662 C CA . SER A 1 212 ? 9.242 -11.715 -7.936 1.00 93.44 212 SER A CA 1
ATOM 1663 C C . SER A 1 212 ? 10.464 -12.549 -7.500 1.00 93.44 212 SER A C 1
ATOM 1665 O O . SER A 1 212 ? 11.564 -12.025 -7.322 1.00 93.44 212 SER A O 1
ATOM 1667 N N . PHE A 1 213 ? 10.262 -13.854 -7.277 1.00 91.31 213 PHE A N 1
ATOM 1668 C CA . PHE A 1 213 ? 11.301 -14.758 -6.759 1.00 91.31 213 PHE A CA 1
ATOM 1669 C C . PHE A 1 213 ? 12.298 -15.234 -7.832 1.00 91.31 213 PHE A C 1
ATOM 1671 O O . PHE A 1 213 ? 13.423 -15.622 -7.514 1.00 91.31 213 PHE A O 1
ATOM 1678 N N . GLY A 1 214 ? 11.914 -15.178 -9.112 1.00 83.31 214 GLY A N 1
ATOM 1679 C CA . GLY A 1 214 ? 12.792 -15.506 -10.243 1.00 83.31 214 GLY A CA 1
ATOM 1680 C C . GLY A 1 214 ? 12.943 -17.003 -10.544 1.00 83.31 214 GLY A C 1
ATOM 1681 O O . GLY A 1 214 ? 13.762 -17.375 -11.382 1.00 83.31 214 GLY A O 1
ATOM 1682 N N . LYS A 1 215 ? 12.159 -17.872 -9.894 1.00 86.12 215 LYS A N 1
ATOM 1683 C CA . LYS A 1 215 ? 12.098 -19.316 -10.166 1.00 86.12 215 LYS A CA 1
ATOM 1684 C C . LYS A 1 215 ? 10.664 -19.813 -10.066 1.00 86.12 215 LYS A C 1
ATOM 1686 O O . LYS A 1 215 ? 9.927 -19.399 -9.176 1.00 86.12 215 LYS A O 1
ATOM 1691 N N . ILE A 1 216 ? 10.303 -20.728 -10.961 1.00 87.56 216 ILE A N 1
ATOM 1692 C CA . ILE A 1 216 ? 9.032 -21.449 -10.892 1.00 87.56 216 ILE A CA 1
ATOM 1693 C C . ILE A 1 216 ? 9.105 -22.409 -9.702 1.00 87.56 216 ILE A C 1
ATOM 1695 O O . ILE A 1 216 ? 9.994 -23.262 -9.644 1.00 87.56 216 ILE A O 1
ATOM 1699 N N . LEU A 1 217 ? 8.195 -22.244 -8.744 1.00 91.12 217 LEU A N 1
ATOM 1700 C CA . LEU A 1 217 ? 8.064 -23.169 -7.625 1.00 91.12 217 LEU A CA 1
ATOM 1701 C C . LEU A 1 217 ? 7.312 -24.428 -8.091 1.00 91.12 217 LEU A C 1
ATOM 1703 O O . LEU A 1 217 ? 6.256 -24.296 -8.708 1.00 91.12 217 LEU A O 1
ATOM 1707 N N . PRO A 1 218 ? 7.828 -25.638 -7.814 1.00 92.81 218 PRO A N 1
ATOM 1708 C CA . PRO A 1 218 ? 7.093 -26.878 -8.041 1.00 92.81 218 PRO A CA 1
ATOM 1709 C C . PRO A 1 218 ? 5.783 -26.916 -7.249 1.00 92.81 218 PRO A C 1
ATOM 1711 O O . PRO A 1 218 ? 5.680 -26.320 -6.171 1.00 92.81 218 PRO A O 1
ATOM 1714 N N . LYS A 1 219 ? 4.797 -27.663 -7.754 1.00 93.69 219 LYS A N 1
ATOM 1715 C CA . LYS A 1 219 ? 3.468 -27.784 -7.140 1.00 93.69 219 LYS A CA 1
ATOM 1716 C C . LYS A 1 219 ? 3.539 -28.284 -5.694 1.00 93.69 219 LYS A C 1
ATOM 1718 O O . LYS A 1 219 ? 2.804 -27.803 -4.840 1.00 93.69 219 LYS A O 1
ATOM 1723 N N . GLU A 1 220 ? 4.473 -29.184 -5.406 1.00 94.00 220 GLU A N 1
ATOM 1724 C CA . GLU A 1 220 ? 4.706 -29.750 -4.076 1.00 94.00 220 GLU A CA 1
ATOM 1725 C C . GLU A 1 220 ? 5.120 -28.680 -3.058 1.00 94.00 220 GLU A C 1
ATOM 1727 O O . GLU A 1 220 ? 4.795 -28.792 -1.881 1.00 94.00 220 GLU A O 1
ATOM 1732 N N . ILE A 1 221 ? 5.818 -27.630 -3.507 1.00 94.44 221 ILE A N 1
ATOM 1733 C CA . ILE A 1 221 ? 6.177 -26.481 -2.668 1.00 94.44 221 ILE A CA 1
ATOM 1734 C C . ILE A 1 221 ? 4.994 -25.517 -2.550 1.00 94.44 221 ILE A C 1
ATOM 1736 O O . ILE A 1 221 ? 4.726 -25.014 -1.462 1.00 94.44 221 ILE A O 1
ATOM 1740 N N . ILE A 1 222 ? 4.277 -25.277 -3.654 1.00 95.81 222 ILE A N 1
ATOM 1741 C CA . ILE A 1 222 ? 3.115 -24.376 -3.699 1.00 95.81 222 ILE A CA 1
ATOM 1742 C C . ILE A 1 222 ? 2.010 -24.829 -2.731 1.00 95.81 222 ILE A C 1
ATOM 1744 O O . ILE A 1 222 ? 1.383 -23.989 -2.075 1.00 95.81 222 ILE A O 1
ATOM 1748 N N . ASP A 1 223 ? 1.796 -26.140 -2.628 1.00 96.31 223 ASP A N 1
ATOM 1749 C CA . ASP A 1 223 ? 0.747 -26.752 -1.808 1.00 96.31 223 ASP A CA 1
ATOM 1750 C C . ASP A 1 223 ? 1.199 -27.116 -0.385 1.00 96.31 223 ASP A C 1
ATOM 1752 O O . ASP A 1 223 ? 0.372 -27.540 0.419 1.00 96.31 223 ASP A O 1
ATOM 1756 N N . LEU A 1 224 ? 2.490 -26.970 -0.062 1.00 96.31 224 LEU A N 1
ATOM 1757 C CA . LEU A 1 224 ? 3.037 -27.332 1.249 1.00 96.31 224 LEU A CA 1
ATOM 1758 C C . LEU A 1 224 ? 2.362 -26.613 2.440 1.00 96.31 224 LEU A C 1
ATOM 1760 O O . LEU A 1 224 ? 2.070 -27.280 3.435 1.00 96.31 224 LEU A O 1
ATOM 1764 N N . PRO A 1 225 ? 2.131 -25.283 2.410 1.00 97.19 225 PRO A N 1
ATOM 1765 C CA . PRO A 1 225 ? 1.502 -24.585 3.528 1.00 97.19 225 PRO A CA 1
ATOM 1766 C C . PRO A 1 225 ? -0.006 -24.860 3.595 1.00 97.19 225 PRO A C 1
ATOM 1768 O O . PRO A 1 225 ? -0.672 -25.042 2.576 1.00 97.19 225 PRO A O 1
ATOM 1771 N N . LYS A 1 226 ? -0.579 -24.792 4.802 1.00 93.00 226 LYS A N 1
ATOM 1772 C CA . LYS A 1 226 ? -1.983 -25.159 5.081 1.00 93.00 226 LYS A CA 1
ATOM 1773 C C . LYS A 1 226 ? -3.010 -24.497 4.151 1.00 93.00 226 LYS A C 1
ATOM 1775 O O . LYS A 1 226 ? -3.988 -25.133 3.763 1.00 93.00 226 LYS A O 1
ATOM 1780 N N . HIS A 1 227 ? -2.821 -23.221 3.826 1.00 94.94 227 HIS A N 1
ATOM 1781 C CA . HIS A 1 227 ? -3.730 -22.449 2.975 1.00 94.94 227 HIS A CA 1
ATOM 1782 C C . HIS A 1 227 ? -3.258 -22.359 1.506 1.00 94.94 227 HIS A C 1
ATOM 1784 O O . HIS A 1 227 ? -3.975 -21.824 0.653 1.00 94.94 227 HIS A O 1
ATOM 1790 N N . GLY A 1 228 ? -2.102 -22.943 1.177 1.00 96.12 228 GLY A N 1
ATOM 1791 C CA . GLY A 1 228 ? -1.424 -22.818 -0.113 1.00 96.12 228 GLY A CA 1
ATOM 1792 C C . GLY A 1 228 ? -0.548 -21.564 -0.209 1.00 96.12 228 GLY A C 1
ATOM 1793 O O . GLY A 1 228 ? -0.287 -20.879 0.784 1.00 96.12 228 GLY A O 1
ATOM 1794 N N . SER A 1 229 ? -0.083 -21.268 -1.419 1.00 98.00 229 SER A N 1
ATOM 1795 C CA . SER A 1 229 ? 0.791 -20.120 -1.685 1.00 98.00 229 SER A CA 1
ATOM 1796 C C . SER A 1 229 ? 0.048 -18.971 -2.366 1.00 98.00 229 SER A C 1
ATOM 1798 O O . SER A 1 229 ? -0.814 -19.195 -3.219 1.00 98.00 229 SER A O 1
ATOM 1800 N N . LEU A 1 230 ? 0.405 -17.737 -2.015 1.00 98.50 230 LEU A N 1
ATOM 1801 C CA . LEU A 1 230 ? -0.045 -16.512 -2.673 1.00 98.50 230 LEU A CA 1
ATOM 1802 C C . LEU A 1 230 ? 1.110 -15.855 -3.431 1.00 98.50 230 LEU A C 1
ATOM 1804 O O . LEU A 1 230 ? 2.248 -15.887 -2.969 1.00 98.50 230 LEU A O 1
ATOM 1808 N N . ASN A 1 231 ? 0.803 -15.207 -4.553 1.00 98.50 231 ASN A N 1
ATOM 1809 C CA . ASN A 1 231 ? 1.726 -14.353 -5.295 1.00 98.50 231 ASN A CA 1
ATOM 1810 C C . ASN A 1 231 ? 1.237 -12.898 -5.303 1.00 98.50 231 ASN A C 1
ATOM 1812 O O . ASN A 1 231 ? 0.042 -12.646 -5.497 1.00 98.50 231 ASN A O 1
ATOM 1816 N N . VAL A 1 232 ? 2.167 -11.956 -5.138 1.00 98.69 232 VAL A N 1
ATOM 1817 C CA . VAL A 1 232 ? 1.953 -10.526 -5.401 1.00 98.69 232 VAL A CA 1
ATOM 1818 C C . VAL A 1 232 ? 2.422 -10.229 -6.820 1.00 98.69 232 VAL A C 1
ATOM 1820 O O . VAL A 1 232 ? 3.623 -10.167 -7.083 1.00 98.69 232 VAL A O 1
ATOM 1823 N N . HIS A 1 233 ? 1.473 -10.051 -7.736 1.00 98.50 233 HIS A N 1
ATOM 1824 C CA . HIS A 1 233 ? 1.749 -9.835 -9.155 1.00 98.50 233 HIS A CA 1
ATOM 1825 C C . HIS A 1 233 ? 1.547 -8.362 -9.540 1.00 98.50 233 HIS A C 1
ATOM 1827 O O . HIS A 1 233 ? 0.469 -7.824 -9.278 1.00 98.50 233 HIS A O 1
ATOM 1833 N N . PRO A 1 234 ? 2.524 -7.682 -10.165 1.00 98.19 234 PRO A N 1
ATOM 1834 C CA . PRO A 1 234 ? 2.441 -6.250 -10.462 1.00 98.19 234 PRO A CA 1
ATOM 1835 C C . PRO A 1 234 ? 1.740 -5.951 -11.799 1.00 98.19 234 PRO A C 1
ATOM 1837 O O . PRO A 1 234 ? 2.267 -5.234 -12.648 1.00 98.19 234 PRO A O 1
ATOM 1840 N N . SER A 1 235 ? 0.554 -6.527 -11.991 1.00 98.19 235 SER A N 1
ATOM 1841 C CA . SER A 1 235 ? -0.399 -6.135 -13.033 1.00 98.19 235 SER A CA 1
ATOM 1842 C C . SER A 1 235 ? -1.834 -6.403 -12.576 1.00 98.19 235 SER A C 1
ATOM 1844 O O . SER A 1 235 ? -2.075 -7.041 -11.544 1.00 98.19 235 SER A O 1
ATOM 1846 N N . LEU A 1 236 ? -2.806 -5.937 -13.361 1.00 98.19 236 LEU A N 1
ATOM 1847 C CA . LEU A 1 236 ? -4.210 -6.316 -13.223 1.00 98.19 236 LEU A CA 1
ATOM 1848 C C . LEU A 1 236 ? -4.467 -7.614 -14.002 1.00 98.19 236 LEU A C 1
ATOM 1850 O O . LEU A 1 236 ? -4.861 -7.592 -15.164 1.00 98.19 236 LEU A O 1
ATOM 1854 N N . LEU A 1 237 ? -4.240 -8.761 -13.358 1.00 98.31 237 LEU A N 1
ATOM 1855 C CA . LEU A 1 237 ? -4.542 -10.071 -13.940 1.00 98.31 237 LEU A CA 1
ATOM 1856 C C . LEU A 1 237 ? -6.010 -10.149 -14.420 1.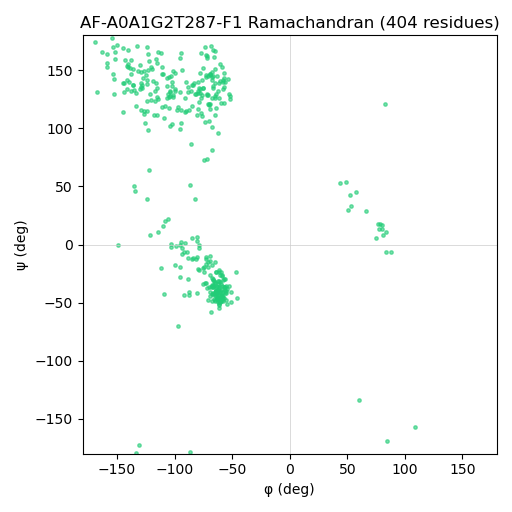00 98.31 237 LEU A C 1
ATOM 1858 O O . LEU A 1 237 ? -6.896 -9.615 -13.747 1.00 98.31 237 LEU A O 1
ATOM 1862 N N . PRO A 1 238 ? -6.296 -10.810 -15.557 1.00 97.81 238 PRO A N 1
ATOM 1863 C CA . PRO A 1 238 ? -5.420 -11.724 -16.296 1.00 97.81 238 PRO A CA 1
ATOM 1864 C C . PRO A 1 238 ? -4.444 -11.062 -17.286 1.00 97.81 238 PRO A C 1
ATOM 1866 O O . PRO A 1 238 ? -3.743 -11.779 -18.002 1.00 97.81 238 PRO A O 1
ATOM 1869 N N . GLU A 1 239 ? -4.361 -9.732 -17.342 1.00 97.12 239 GLU A N 1
ATOM 1870 C CA . GLU A 1 239 ? -3.396 -9.053 -18.206 1.00 97.12 239 GLU A CA 1
ATOM 1871 C C . GLU A 1 239 ? -1.956 -9.214 -17.701 1.00 97.12 239 GLU A C 1
ATOM 1873 O O . GLU A 1 239 ? -1.679 -9.191 -16.499 1.00 97.12 239 GLU A O 1
ATOM 1878 N N . LEU A 1 240 ? -1.019 -9.317 -18.642 1.00 97.31 240 LEU A N 1
ATOM 1879 C CA . LEU A 1 240 ? 0.423 -9.337 -18.407 1.00 97.31 240 LEU A CA 1
ATOM 1880 C C . LEU A 1 240 ? 0.896 -10.464 -17.474 1.00 97.31 240 LEU A C 1
ATOM 1882 O O . LEU A 1 240 ? 1.748 -10.256 -16.607 1.00 97.31 240 LEU A O 1
ATOM 1886 N N . ARG A 1 241 ? 0.395 -11.685 -17.679 1.00 97.44 241 ARG A N 1
ATOM 1887 C CA . ARG A 1 241 ? 0.980 -12.889 -17.070 1.00 97.44 241 ARG A CA 1
ATOM 1888 C C . ARG A 1 241 ? 2.445 -13.031 -17.485 1.00 97.44 241 ARG A C 1
ATOM 1890 O O . ARG A 1 241 ? 2.796 -12.785 -18.641 1.00 97.44 241 ARG A O 1
ATOM 1897 N N . GLY A 1 242 ? 3.307 -13.473 -16.583 1.00 95.31 242 GLY A N 1
ATOM 1898 C CA . GLY A 1 242 ? 4.686 -13.836 -16.871 1.00 95.31 242 GLY A CA 1
ATOM 1899 C C . GLY A 1 242 ? 5.755 -12.885 -16.328 1.00 95.31 242 GLY A C 1
ATOM 1900 O O . GLY A 1 242 ? 5.541 -12.206 -15.330 1.00 95.31 242 GLY A O 1
ATOM 1901 N N . PRO A 1 243 ? 6.957 -12.891 -16.930 1.00 94.50 243 PRO A N 1
ATOM 1902 C CA . PRO A 1 243 ? 8.176 -12.447 -16.256 1.00 94.50 243 PRO A CA 1
ATOM 1903 C C . PRO A 1 243 ? 8.449 -10.936 -16.289 1.00 94.50 243 PRO A C 1
ATOM 1905 O O . PRO A 1 243 ? 9.353 -10.498 -15.583 1.00 94.50 243 PRO A O 1
ATOM 1908 N N . SER A 1 244 ? 7.751 -10.137 -17.107 1.00 96.69 244 SER A N 1
ATOM 1909 C CA . SER A 1 244 ? 8.030 -8.689 -17.242 1.00 96.69 244 SER A CA 1
ATOM 1910 C C . SER A 1 244 ? 6.793 -7.762 -17.217 1.00 96.69 244 SER A C 1
ATOM 1912 O O . SER A 1 244 ? 6.675 -6.851 -18.044 1.00 96.69 244 SER A O 1
ATOM 1914 N N . PRO A 1 245 ? 5.844 -7.953 -16.280 1.00 97.69 245 PRO A N 1
ATOM 1915 C CA . PRO A 1 245 ? 4.612 -7.162 -16.184 1.00 97.69 245 PRO A CA 1
ATOM 1916 C C . PRO A 1 245 ? 4.846 -5.657 -16.015 1.00 97.69 245 PRO A C 1
ATOM 1918 O O . PRO A 1 245 ? 4.164 -4.867 -16.662 1.00 97.69 245 PRO A O 1
ATOM 1921 N N . ILE A 1 246 ? 5.827 -5.237 -15.210 1.00 98.06 246 ILE A N 1
ATOM 1922 C CA . ILE A 1 246 ? 6.077 -3.811 -14.942 1.00 98.06 246 ILE A CA 1
ATOM 1923 C C . ILE A 1 246 ? 6.526 -3.095 -16.221 1.00 98.06 246 ILE A C 1
ATOM 1925 O O . ILE A 1 246 ? 5.949 -2.072 -16.586 1.00 98.06 246 ILE A O 1
ATOM 1929 N N . GLN A 1 247 ? 7.497 -3.659 -16.950 1.00 98.31 247 GLN A N 1
ATOM 1930 C CA . GLN A 1 247 ? 7.950 -3.092 -18.223 1.00 98.31 247 GLN A CA 1
ATOM 1931 C C . GLN A 1 247 ? 6.790 -2.994 -19.215 1.00 98.31 247 GLN A C 1
ATOM 1933 O O . GLN A 1 247 ? 6.574 -1.941 -19.803 1.00 98.31 247 GLN A O 1
ATOM 1938 N N . ASN A 1 248 ? 6.009 -4.067 -19.373 1.00 98.31 248 ASN A N 1
ATOM 1939 C CA . ASN A 1 248 ? 4.895 -4.085 -20.324 1.00 98.31 248 ASN A CA 1
ATOM 1940 C C . ASN A 1 248 ? 3.748 -3.147 -19.923 1.00 98.31 248 ASN A C 1
ATOM 1942 O O . ASN A 1 248 ? 3.086 -2.593 -20.797 1.00 98.31 248 ASN A O 1
ATOM 1946 N N . THR A 1 249 ? 3.563 -2.896 -18.625 1.00 98.12 249 THR A N 1
ATOM 1947 C CA . THR A 1 249 ? 2.634 -1.868 -18.142 1.00 98.12 249 THR A CA 1
ATOM 1948 C C . THR A 1 249 ? 3.065 -0.490 -18.642 1.00 98.12 249 THR A C 1
ATOM 1950 O O . THR A 1 249 ? 2.263 0.224 -19.233 1.00 98.12 249 THR A O 1
ATOM 1953 N N . ILE A 1 250 ? 4.344 -0.138 -18.479 1.00 98.44 250 ILE A N 1
ATOM 1954 C CA . ILE A 1 250 ? 4.891 1.149 -18.941 1.00 98.44 250 ILE A CA 1
ATOM 1955 C C . ILE A 1 250 ? 4.827 1.257 -20.473 1.00 98.44 250 ILE A C 1
ATOM 1957 O O . ILE A 1 250 ? 4.482 2.311 -21.008 1.00 98.44 250 ILE A O 1
ATOM 1961 N N . LEU A 1 251 ? 5.114 0.163 -21.185 1.00 97.69 251 LEU A N 1
ATOM 1962 C CA . LEU A 1 251 ? 5.165 0.133 -22.649 1.00 97.69 251 LEU A CA 1
ATOM 1963 C C . LEU A 1 251 ? 3.810 0.333 -23.326 1.00 97.69 251 LEU A C 1
ATOM 1965 O O . LEU A 1 251 ? 3.779 0.926 -24.398 1.00 97.69 251 LEU A O 1
ATOM 1969 N N . GLY A 1 252 ? 2.714 -0.164 -22.748 1.00 93.44 252 GLY A N 1
ATOM 1970 C CA . GLY A 1 252 ? 1.459 -0.248 -23.503 1.00 93.44 252 GLY A CA 1
ATOM 1971 C C . GLY A 1 252 ? 0.169 -0.107 -22.712 1.00 93.44 252 GLY A C 1
ATOM 1972 O O . GLY A 1 252 ? -0.890 -0.163 -23.328 1.00 93.44 252 GLY A O 1
ATOM 1973 N N . LEU A 1 253 ? 0.221 0.067 -21.388 1.00 92.62 253 LEU A N 1
ATOM 1974 C CA . LEU A 1 253 ? -0.981 0.245 -20.576 1.00 92.62 253 LEU A CA 1
ATOM 1975 C C . LEU A 1 253 ? -1.087 1.670 -20.025 1.00 92.62 253 LEU A C 1
ATOM 1977 O O . LEU A 1 253 ? -0.094 2.366 -19.791 1.00 92.62 253 LEU A O 1
ATOM 1981 N N . ASP A 1 254 ? -2.330 2.084 -19.790 1.00 90.94 254 ASP A N 1
ATOM 1982 C CA . ASP A 1 254 ? -2.656 3.377 -19.181 1.00 90.94 254 ASP A CA 1
ATOM 1983 C C . ASP A 1 254 ? -2.868 3.274 -17.672 1.00 90.94 254 ASP A C 1
ATOM 1985 O O . ASP A 1 254 ? -2.832 4.274 -16.962 1.00 90.94 254 ASP A O 1
ATOM 1989 N N . THR A 1 255 ? -3.137 2.069 -17.166 1.00 92.06 255 THR A N 1
ATOM 1990 C CA . THR A 1 255 ? -3.488 1.850 -15.762 1.00 92.06 255 THR A CA 1
ATOM 1991 C C . THR A 1 255 ? -2.566 0.811 -15.132 1.00 92.06 255 THR A C 1
ATOM 1993 O O . THR A 1 255 ? -2.759 -0.388 -15.339 1.00 92.06 255 THR A O 1
ATOM 1996 N N . PRO A 1 256 ? -1.602 1.246 -14.310 1.00 97.12 256 PRO A N 1
ATOM 1997 C CA . PRO A 1 256 ? -0.844 0.357 -13.445 1.00 97.12 256 PRO A CA 1
ATOM 1998 C C . PRO A 1 256 ? -1.739 -0.279 -12.384 1.00 97.12 256 PRO A C 1
ATOM 2000 O O . PRO A 1 256 ? -2.720 0.312 -11.920 1.00 97.12 256 PRO A O 1
ATOM 2003 N N . GLY A 1 257 ? -1.375 -1.475 -11.942 1.00 98.12 257 GLY A N 1
ATOM 2004 C CA . GLY A 1 257 ? -2.083 -2.131 -10.856 1.00 98.12 257 GLY A CA 1
ATOM 2005 C C . GLY A 1 257 ? -1.364 -3.355 -10.330 1.00 98.12 257 GLY A C 1
ATOM 2006 O O . GLY A 1 257 ? -0.341 -3.778 -10.864 1.00 98.12 257 GLY A O 1
ATOM 2007 N N . VAL A 1 258 ? -1.913 -3.906 -9.259 1.00 98.69 258 VAL A N 1
ATOM 2008 C CA . VAL A 1 258 ? -1.389 -5.086 -8.573 1.00 98.69 258 VAL A CA 1
ATOM 2009 C C . VAL A 1 258 ? -2.503 -6.090 -8.327 1.00 98.69 258 VAL A C 1
ATOM 2011 O O . VAL A 1 258 ? -3.655 -5.711 -8.113 1.00 98.69 258 VAL A O 1
ATOM 2014 N N . SER A 1 259 ? -2.152 -7.371 -8.321 1.00 98.81 259 SER A N 1
ATOM 2015 C CA . SER A 1 259 ? -3.052 -8.481 -8.024 1.00 98.81 259 SER A CA 1
ATOM 2016 C C . SER A 1 259 ? -2.453 -9.373 -6.944 1.00 98.81 259 SER A C 1
ATOM 2018 O O . SER A 1 259 ? -1.285 -9.750 -7.017 1.00 98.81 259 SER A O 1
ATOM 2020 N N . ILE A 1 260 ? -3.269 -9.756 -5.966 1.00 98.81 260 ILE A N 1
ATOM 2021 C CA . ILE A 1 260 ? -2.962 -10.840 -5.033 1.00 98.81 260 ILE A CA 1
ATOM 2022 C C . ILE A 1 260 ? -3.671 -12.079 -5.550 1.00 98.81 260 ILE A C 1
ATOM 2024 O O . ILE A 1 260 ? -4.902 -12.108 -5.600 1.00 98.81 260 ILE A O 1
ATOM 2028 N N . MET A 1 261 ? -2.914 -13.098 -5.939 1.00 98.38 261 MET A N 1
ATOM 2029 C CA . MET A 1 261 ? -3.471 -14.333 -6.485 1.00 98.38 261 MET A CA 1
ATOM 2030 C C . MET A 1 261 ? -3.031 -15.546 -5.677 1.00 98.38 261 MET A C 1
ATOM 2032 O O . MET A 1 261 ? -1.930 -15.573 -5.133 1.00 98.38 261 MET A O 1
ATOM 2036 N N . LYS A 1 262 ? -3.875 -16.574 -5.633 1.00 97.94 262 LYS A N 1
ATOM 2037 C CA . LYS A 1 262 ? -3.462 -17.907 -5.207 1.00 97.94 262 LYS A CA 1
ATOM 2038 C C . LYS A 1 262 ? -2.656 -18.539 -6.332 1.00 97.94 262 LYS A C 1
ATOM 2040 O O . LYS A 1 262 ? -3.056 -18.461 -7.488 1.00 97.94 262 LYS A O 1
ATOM 2045 N N . MET A 1 263 ? -1.531 -19.152 -5.997 1.00 97.44 263 MET A N 1
ATOM 2046 C CA . MET A 1 263 ? -0.694 -19.834 -6.977 1.00 97.44 263 MET A CA 1
ATOM 2047 C C . MET A 1 263 ? -1.282 -21.197 -7.349 1.00 97.44 263 MET A C 1
ATOM 2049 O O . MET A 1 263 ? -1.885 -21.878 -6.519 1.00 97.44 263 MET A O 1
ATOM 2053 N N . ASP A 1 264 ? -1.068 -21.591 -8.599 1.00 92.81 264 ASP A N 1
ATOM 2054 C CA . ASP A 1 264 ? -1.235 -22.954 -9.091 1.00 92.81 264 ASP A CA 1
ATOM 2055 C C . ASP A 1 264 ? 0.021 -23.360 -9.890 1.00 92.81 264 ASP A C 1
ATOM 2057 O O . ASP A 1 264 ? 1.031 -22.657 -9.878 1.00 92.81 264 ASP A O 1
ATOM 2061 N N . GLU A 1 265 ? -0.007 -24.517 -10.550 1.00 90.38 265 GLU A N 1
ATOM 2062 C CA . GLU A 1 265 ? 1.127 -25.023 -11.339 1.00 90.38 265 GLU A CA 1
ATOM 2063 C C . GLU A 1 265 ? 1.416 -24.211 -12.617 1.00 90.38 265 GLU A C 1
ATOM 2065 O O . GLU A 1 265 ? 2.469 -24.378 -13.235 1.00 90.38 265 GLU A O 1
ATOM 2070 N N . LYS A 1 266 ? 0.482 -23.352 -13.042 1.00 92.50 266 LYS A N 1
ATOM 2071 C CA . LYS A 1 266 ? 0.585 -22.551 -14.260 1.00 92.50 266 LYS A CA 1
ATOM 2072 C C . LYS A 1 266 ? 1.031 -21.130 -13.915 1.00 92.50 266 LYS A C 1
ATOM 2074 O O . LYS A 1 266 ? 0.696 -20.556 -12.883 1.00 92.50 266 LYS A O 1
ATOM 2079 N N . MET A 1 267 ? 1.778 -20.525 -14.832 1.00 92.31 267 MET A N 1
ATOM 2080 C CA . MET A 1 267 ? 2.294 -19.167 -14.665 1.00 92.31 267 MET A CA 1
ATOM 2081 C C . MET A 1 267 ? 1.148 -18.146 -14.595 1.00 92.31 267 MET A C 1
ATOM 2083 O O . MET A 1 267 ? 0.393 -17.993 -15.557 1.00 92.31 267 MET A O 1
ATOM 2087 N N . ASP A 1 268 ? 1.034 -17.467 -13.452 1.00 95.56 268 ASP A N 1
ATOM 2088 C CA . ASP A 1 268 ? 0.096 -16.370 -13.172 1.00 95.56 268 ASP A CA 1
ATOM 2089 C C . ASP A 1 268 ? -1.379 -16.653 -13.506 1.00 95.56 268 ASP A C 1
ATOM 2091 O O . ASP A 1 268 ? -2.152 -15.758 -13.848 1.00 95.56 268 ASP A O 1
ATOM 2095 N N . ASN A 1 269 ? -1.781 -17.923 -13.412 1.00 96.06 269 ASN A N 1
ATOM 2096 C CA . ASN A 1 269 ? -3.108 -18.387 -13.814 1.00 96.06 269 ASN A CA 1
ATOM 2097 C C . ASN A 1 269 ? -4.120 -18.464 -12.666 1.00 96.06 269 ASN A C 1
ATOM 2099 O O . ASN A 1 269 ? -5.328 -18.376 -12.905 1.00 96.06 269 ASN A O 1
ATOM 2103 N N . GLY A 1 270 ? -3.634 -18.675 -11.445 1.00 96.94 270 GLY A N 1
ATOM 2104 C CA . GLY A 1 270 ? -4.483 -19.026 -10.318 1.00 96.94 270 GLY A CA 1
ATOM 2105 C C . GLY A 1 270 ? -5.469 -17.922 -9.908 1.00 96.94 270 GLY A C 1
ATOM 2106 O O . GLY A 1 270 ? -5.388 -16.776 -10.362 1.00 96.94 270 GLY A O 1
ATOM 2107 N N . PRO A 1 271 ? -6.464 -18.263 -9.075 1.00 97.94 271 PRO A N 1
ATOM 2108 C CA . PRO A 1 271 ? -7.568 -17.367 -8.768 1.00 97.94 271 PRO A CA 1
ATOM 2109 C C . PRO A 1 271 ? -7.114 -16.135 -7.973 1.00 97.94 271 PRO A C 1
ATOM 2111 O O . PRO A 1 271 ? -6.242 -16.205 -7.108 1.00 97.94 271 PRO A O 1
ATOM 2114 N N . ILE A 1 272 ? -7.746 -15.000 -8.247 1.00 98.56 272 ILE A N 1
ATOM 2115 C CA . ILE A 1 272 ? -7.437 -13.688 -7.682 1.00 98.56 272 ILE A CA 1
ATOM 2116 C C . ILE A 1 272 ? -8.206 -13.486 -6.374 1.00 98.56 272 ILE A C 1
ATOM 2118 O O . ILE A 1 272 ? -9.420 -13.674 -6.322 1.00 98.56 272 ILE A O 1
ATOM 2122 N N . LEU A 1 273 ? -7.509 -13.058 -5.322 1.00 98.19 273 LEU A N 1
ATOM 2123 C CA . LEU A 1 273 ? -8.104 -12.665 -4.042 1.00 98.19 273 LEU A CA 1
ATOM 2124 C C . LEU A 1 273 ? -8.499 -11.185 -4.048 1.00 98.19 273 LEU A C 1
ATOM 2126 O O . LEU A 1 273 ? -9.566 -10.826 -3.557 1.00 98.19 273 LEU A O 1
ATOM 2130 N N . ALA A 1 274 ? -7.626 -10.326 -4.577 1.00 98.19 274 ALA A N 1
ATOM 2131 C CA . ALA A 1 274 ? -7.842 -8.885 -4.636 1.00 98.19 274 ALA A CA 1
ATOM 2132 C C . ALA A 1 274 ? -6.983 -8.236 -5.722 1.00 98.19 274 ALA A C 1
ATOM 2134 O O . ALA A 1 274 ? -5.927 -8.760 -6.079 1.00 98.19 274 ALA A O 1
ATOM 2135 N N . GLN A 1 275 ? -7.422 -7.076 -6.207 1.00 98.38 275 GLN A N 1
ATOM 2136 C CA . GLN A 1 275 ? -6.667 -6.237 -7.134 1.00 98.38 275 GLN A CA 1
ATOM 2137 C C . GLN A 1 275 ? -6.836 -4.770 -6.770 1.00 98.38 275 GLN A C 1
ATOM 2139 O O . GLN A 1 275 ? -7.873 -4.376 -6.233 1.00 98.38 275 GLN A O 1
ATOM 2144 N N . GLU A 1 276 ? -5.842 -3.965 -7.117 1.00 96.50 276 GLU A N 1
ATOM 2145 C CA . GLU A 1 276 ? -5.866 -2.523 -6.907 1.00 96.50 276 GLU A CA 1
ATOM 2146 C C . GLU A 1 276 ? -5.226 -1.802 -8.093 1.00 96.50 276 GLU A C 1
ATOM 2148 O O . GLU A 1 276 ? -4.150 -2.179 -8.562 1.00 96.50 276 GLU A O 1
ATOM 2153 N N . LYS A 1 277 ? -5.900 -0.752 -8.578 1.00 98.00 277 LYS A N 1
ATOM 2154 C CA . LYS A 1 277 ? -5.330 0.201 -9.535 1.00 98.00 277 LYS A CA 1
ATOM 2155 C C . LYS A 1 277 ? -4.429 1.172 -8.785 1.00 98.00 277 LYS A C 1
ATOM 2157 O O . LYS A 1 277 ? -4.842 1.718 -7.766 1.00 98.00 277 LYS A O 1
ATOM 2162 N N . VAL A 1 278 ? -3.244 1.436 -9.318 1.00 95.50 278 VAL A N 1
ATOM 2163 C CA . VAL A 1 278 ? -2.252 2.297 -8.672 1.00 95.50 278 VAL A CA 1
ATOM 2164 C C . VAL A 1 278 ? -2.105 3.581 -9.473 1.00 95.50 278 VAL A C 1
ATOM 2166 O O . VAL A 1 278 ? -1.711 3.551 -10.636 1.00 95.50 278 VAL A O 1
ATOM 2169 N N . SER A 1 279 ? -2.419 4.715 -8.843 1.00 92.38 279 SER A N 1
ATOM 2170 C CA . SER A 1 279 ? -2.193 6.027 -9.453 1.00 92.38 279 SER A CA 1
ATOM 2171 C C . SER A 1 279 ? -0.715 6.403 -9.366 1.00 92.38 279 SER A C 1
ATOM 2173 O O . SER A 1 279 ? -0.114 6.385 -8.287 1.00 92.38 279 SER A O 1
ATOM 2175 N N . ILE A 1 280 ? -0.128 6.739 -10.510 1.00 93.06 280 ILE A N 1
ATOM 2176 C CA . ILE A 1 280 ? 1.270 7.134 -10.652 1.00 93.06 280 ILE A CA 1
ATOM 2177 C C . ILE A 1 280 ? 1.266 8.473 -11.381 1.00 93.06 280 ILE A C 1
ATOM 2179 O O . ILE A 1 280 ? 0.846 8.543 -12.524 1.00 93.06 280 ILE A O 1
ATOM 2183 N N . GLU A 1 281 ? 1.708 9.539 -10.716 1.00 91.81 281 GLU A N 1
ATOM 2184 C CA . GLU A 1 281 ? 1.848 10.855 -11.345 1.00 91.81 281 GLU A CA 1
ATOM 2185 C C . GLU A 1 281 ? 3.306 11.333 -11.243 1.00 91.81 281 GLU A C 1
ATOM 2187 O O . GLU A 1 281 ? 3.868 11.284 -10.137 1.00 91.81 281 GLU A O 1
ATOM 2192 N N . PRO A 1 282 ? 3.924 11.771 -12.359 1.00 91.88 282 PRO A N 1
ATOM 2193 C CA . PRO A 1 282 ? 3.422 11.669 -13.744 1.00 91.88 282 PRO A CA 1
ATOM 2194 C C . PRO A 1 282 ? 3.320 10.205 -14.244 1.00 91.88 282 PRO A C 1
ATOM 2196 O O . PRO A 1 282 ? 3.931 9.317 -13.656 1.00 91.88 282 PRO A O 1
ATOM 2199 N N . TRP A 1 283 ? 2.544 9.953 -15.310 1.00 93.88 283 TRP A N 1
ATOM 2200 C CA . TRP A 1 283 ? 2.483 8.661 -16.021 1.00 93.88 283 TRP A CA 1
ATOM 2201 C C . TRP A 1 283 ? 2.658 8.868 -17.533 1.00 93.88 283 TRP A C 1
ATOM 2203 O O . TRP A 1 283 ? 2.029 9.787 -18.068 1.00 93.88 283 TRP A O 1
ATOM 2213 N N . PRO A 1 284 ? 3.424 8.010 -18.235 1.00 95.50 284 PRO A N 1
ATOM 2214 C CA . PRO A 1 284 ? 4.327 6.977 -17.706 1.00 95.50 284 PRO A CA 1
ATOM 2215 C C . PRO A 1 284 ? 5.534 7.564 -16.950 1.00 95.50 284 PRO A C 1
ATOM 2217 O O . PRO A 1 284 ? 5.789 8.765 -17.006 1.00 95.50 284 PRO A O 1
ATOM 2220 N N . ASP A 1 285 ? 6.262 6.715 -16.220 1.00 96.50 285 ASP A N 1
ATOM 2221 C CA . ASP A 1 285 ? 7.487 7.087 -15.493 1.00 96.50 285 ASP A CA 1
ATOM 2222 C C . ASP A 1 285 ? 8.500 5.928 -15.517 1.00 96.50 285 ASP A C 1
ATOM 2224 O O . ASP A 1 285 ? 8.176 4.805 -15.916 1.00 96.50 285 ASP A O 1
ATOM 2228 N N . HIS A 1 286 ? 9.730 6.204 -15.094 1.00 97.94 286 HIS A N 1
ATOM 2229 C CA . HIS A 1 286 ? 10.852 5.276 -15.082 1.00 97.94 286 HIS A CA 1
ATOM 2230 C C . HIS A 1 286 ? 10.545 4.012 -14.271 1.00 97.94 286 HIS A C 1
ATOM 2232 O O . HIS A 1 286 ? 9.906 4.060 -13.217 1.00 97.94 286 HIS A O 1
ATOM 2238 N N . TYR A 1 287 ? 11.046 2.873 -14.760 1.00 98.25 287 TYR A N 1
ATOM 2239 C CA . TYR A 1 287 ? 10.798 1.544 -14.201 1.00 98.25 287 TYR A CA 1
ATOM 2240 C C . TYR A 1 287 ? 10.939 1.470 -12.678 1.00 98.25 287 TYR A C 1
ATOM 2242 O O . TYR A 1 287 ? 10.085 0.890 -12.022 1.00 98.25 287 TYR A O 1
ATOM 2250 N N . ASP A 1 288 ? 11.995 2.049 -12.112 1.00 97.38 288 ASP A N 1
ATOM 2251 C CA . ASP A 1 288 ? 12.293 2.021 -10.679 1.00 97.38 288 ASP A CA 1
ATOM 2252 C C . ASP A 1 288 ? 11.226 2.737 -9.839 1.00 97.38 288 ASP A C 1
ATOM 2254 O O . ASP A 1 288 ? 10.814 2.228 -8.796 1.00 97.38 288 ASP A O 1
ATOM 2258 N N . ILE A 1 289 ? 10.701 3.864 -10.329 1.00 97.75 289 ILE A N 1
ATOM 2259 C CA . ILE A 1 289 ? 9.600 4.587 -9.679 1.00 97.75 289 ILE A CA 1
ATOM 2260 C C . ILE A 1 289 ? 8.309 3.765 -9.724 1.00 97.75 289 ILE A C 1
ATOM 2262 O O . ILE A 1 289 ? 7.564 3.693 -8.741 1.00 97.75 289 ILE A O 1
ATOM 2266 N N . VAL A 1 290 ? 8.031 3.141 -10.869 1.00 98.44 290 VAL A N 1
ATOM 2267 C CA . VAL A 1 290 ? 6.842 2.301 -11.055 1.00 98.44 290 VAL A CA 1
ATOM 2268 C C . VAL A 1 290 ? 6.940 1.032 -10.204 1.00 98.44 290 VAL A C 1
ATOM 2270 O O . VAL A 1 290 ? 5.971 0.668 -9.541 1.00 98.44 290 VAL A O 1
ATOM 2273 N N . GLU A 1 291 ? 8.112 0.400 -10.154 1.00 98.44 291 GLU A N 1
ATOM 2274 C CA . GLU A 1 291 ? 8.400 -0.776 -9.331 1.00 98.44 291 GLU A CA 1
ATOM 2275 C C . GLU A 1 291 ? 8.192 -0.487 -7.844 1.00 98.44 291 GLU A C 1
ATOM 2277 O O . GLU A 1 291 ? 7.537 -1.278 -7.163 1.00 98.44 291 GLU A O 1
ATOM 2282 N N . GLU A 1 292 ? 8.671 0.656 -7.344 1.00 98.31 292 GLU A N 1
ATOM 2283 C CA . GLU A 1 292 ? 8.427 1.062 -5.960 1.00 98.31 292 GLU A CA 1
ATOM 2284 C C . GLU A 1 292 ? 6.937 1.243 -5.673 1.00 98.31 292 GLU A C 1
ATOM 2286 O O . GLU A 1 292 ? 6.409 0.671 -4.712 1.00 98.31 292 GLU A O 1
ATOM 2291 N N . LYS A 1 293 ? 6.238 2.023 -6.505 1.00 98.12 293 LYS A N 1
ATOM 2292 C CA . LYS A 1 293 ? 4.815 2.323 -6.298 1.00 98.12 293 LYS A CA 1
ATOM 2293 C C . LYS A 1 293 ? 3.965 1.049 -6.332 1.00 98.12 293 LYS A C 1
ATOM 2295 O O . LYS A 1 293 ? 3.119 0.867 -5.455 1.00 98.12 293 LYS A O 1
ATOM 2300 N N . LEU A 1 294 ? 4.223 0.146 -7.280 1.00 98.69 294 LEU A N 1
ATOM 2301 C CA . LEU A 1 294 ? 3.531 -1.141 -7.372 1.00 98.69 294 LEU A CA 1
ATOM 2302 C C . LEU A 1 294 ? 3.908 -2.076 -6.216 1.00 98.69 294 LEU A C 1
ATOM 2304 O O . LEU A 1 294 ? 3.019 -2.666 -5.612 1.00 98.69 294 LEU A O 1
ATOM 2308 N N . GLY A 1 295 ? 5.186 -2.188 -5.849 1.00 98.62 295 GLY A N 1
ATOM 2309 C CA . GLY A 1 295 ? 5.621 -3.041 -4.737 1.00 98.62 295 GLY A CA 1
ATOM 2310 C C . GLY A 1 295 ? 4.983 -2.632 -3.411 1.00 98.62 295 GLY A C 1
ATOM 2311 O O . GLY A 1 295 ? 4.431 -3.469 -2.692 1.00 98.62 295 GLY A O 1
ATOM 2312 N N . ARG A 1 296 ? 4.955 -1.325 -3.121 1.00 97.94 296 ARG A N 1
ATOM 2313 C CA . ARG A 1 296 ? 4.302 -0.797 -1.917 1.00 97.94 296 ARG A CA 1
ATOM 2314 C C . ARG A 1 296 ? 2.786 -0.989 -1.938 1.00 97.94 296 ARG A C 1
ATOM 2316 O O . ARG A 1 296 ? 2.209 -1.355 -0.917 1.00 97.94 296 ARG A O 1
ATOM 2323 N N . ALA A 1 297 ? 2.129 -0.758 -3.075 1.00 97.50 297 ALA A N 1
ATOM 2324 C CA . ALA A 1 297 ? 0.694 -1.016 -3.204 1.00 97.50 297 ALA A CA 1
ATOM 2325 C C . ALA A 1 297 ? 0.375 -2.507 -3.002 1.00 97.50 297 ALA A C 1
ATOM 2327 O O . ALA A 1 297 ? -0.501 -2.851 -2.212 1.00 97.50 297 ALA A O 1
ATOM 2328 N N . GLY A 1 298 ? 1.148 -3.398 -3.630 1.00 98.56 298 GLY A N 1
ATOM 2329 C CA . GLY A 1 298 ? 1.003 -4.846 -3.497 1.00 98.56 298 GLY A CA 1
ATOM 2330 C C . GLY A 1 298 ? 1.174 -5.331 -2.057 1.00 98.56 298 GLY A C 1
ATOM 2331 O O . GLY A 1 298 ? 0.359 -6.116 -1.577 1.00 98.56 298 GLY A O 1
ATOM 2332 N N . GLY A 1 299 ? 2.178 -4.822 -1.338 1.00 98.06 299 GLY A N 1
ATOM 2333 C CA . GLY A 1 299 ? 2.390 -5.146 0.075 1.00 98.06 299 GLY A CA 1
ATOM 2334 C C . GLY A 1 299 ? 1.248 -4.679 0.985 1.00 98.06 299 GLY A C 1
ATOM 2335 O O . GLY A 1 299 ? 0.760 -5.462 1.800 1.00 98.06 299 GLY A O 1
ATOM 2336 N N . LYS A 1 300 ? 0.750 -3.447 0.802 1.00 94.38 300 LYS A N 1
ATOM 2337 C CA . LYS A 1 300 ? -0.413 -2.925 1.549 1.00 94.38 300 LYS A CA 1
ATOM 2338 C C . LYS A 1 300 ? -1.685 -3.721 1.270 1.00 94.38 300 LYS A C 1
ATOM 2340 O O . LYS A 1 300 ? -2.397 -4.100 2.203 1.00 94.38 300 LYS A O 1
ATOM 2345 N N . LEU A 1 301 ? -1.951 -4.010 -0.004 1.00 97.25 301 LEU A N 1
ATOM 2346 C CA . LEU A 1 301 ? -3.103 -4.802 -0.415 1.00 97.25 301 LEU A CA 1
ATOM 2347 C C . LEU A 1 301 ? -3.042 -6.197 0.215 1.00 97.25 301 LEU A C 1
ATOM 2349 O O . LEU A 1 301 ? -4.006 -6.627 0.849 1.00 97.25 301 LEU A O 1
ATOM 2353 N N . LEU A 1 302 ? -1.891 -6.868 0.121 1.00 98.19 302 LEU A N 1
ATOM 2354 C CA . LEU A 1 302 ? -1.672 -8.176 0.729 1.00 98.19 302 LEU A CA 1
ATOM 2355 C C . LEU A 1 302 ? -1.866 -8.145 2.249 1.00 98.19 302 LEU A C 1
ATOM 2357 O O . LEU A 1 302 ? -2.580 -8.999 2.771 1.00 98.19 302 LEU A O 1
ATOM 2361 N N . ALA A 1 303 ? -1.300 -7.161 2.952 1.00 94.88 303 ALA A N 1
ATOM 2362 C CA . ALA A 1 303 ? -1.455 -7.020 4.400 1.00 94.88 303 ALA A CA 1
ATOM 2363 C C . ALA A 1 303 ? -2.929 -6.910 4.827 1.00 94.88 303 ALA A C 1
ATOM 2365 O O . ALA A 1 303 ? -3.327 -7.470 5.848 1.00 94.88 303 ALA A O 1
ATOM 2366 N N . SER A 1 304 ? -3.756 -6.234 4.023 1.00 90.75 304 SER A N 1
ATOM 2367 C CA . SER A 1 304 ? -5.193 -6.084 4.289 1.00 90.75 304 SER A CA 1
ATOM 2368 C C . SER A 1 304 ? -6.010 -7.353 3.988 1.00 90.75 304 SER A C 1
ATOM 2370 O O . SER A 1 304 ? -6.997 -7.651 4.667 1.00 90.75 304 SER A O 1
ATOM 2372 N N . VAL A 1 305 ? -5.605 -8.117 2.969 1.00 94.19 305 VAL A N 1
ATOM 2373 C CA . VAL A 1 305 ? -6.340 -9.277 2.440 1.00 94.19 305 VAL A CA 1
ATOM 2374 C C . VAL A 1 305 ? -5.974 -10.555 3.181 1.00 94.19 305 VAL A C 1
ATOM 2376 O O . VAL A 1 305 ? -6.856 -11.360 3.484 1.00 94.19 305 VAL A O 1
ATOM 2379 N N . LEU A 1 306 ? -4.692 -10.738 3.500 1.00 94.94 306 LEU A N 1
ATOM 2380 C CA . LEU A 1 306 ? -4.159 -11.981 4.041 1.00 94.94 306 LEU A CA 1
ATOM 2381 C C . LEU A 1 306 ? -4.898 -12.436 5.313 1.00 94.94 306 LEU A C 1
ATOM 2383 O O . LEU A 1 306 ? -5.344 -13.585 5.341 1.00 94.94 306 LEU A O 1
ATOM 2387 N N . PRO A 1 307 ? -5.142 -11.576 6.325 1.00 91.44 307 PRO A N 1
ATOM 2388 C CA . PRO A 1 307 ? -5.845 -12.009 7.526 1.00 91.44 307 PRO A CA 1
ATOM 2389 C C . PRO A 1 307 ? -7.287 -12.449 7.262 1.00 91.44 307 PRO A C 1
ATOM 2391 O O . PRO A 1 307 ? -7.761 -13.436 7.822 1.00 91.44 307 PRO A O 1
ATOM 2394 N N . ARG A 1 308 ? -7.988 -11.727 6.387 1.00 89.50 308 ARG A N 1
ATOM 2395 C CA . ARG A 1 308 ? -9.386 -12.000 6.032 1.00 89.50 308 ARG A CA 1
ATOM 2396 C C . ARG A 1 308 ? -9.510 -13.299 5.239 1.00 89.50 308 ARG A C 1
ATOM 2398 O O . ARG A 1 308 ? -10.404 -14.099 5.498 1.00 89.50 308 ARG A O 1
ATOM 2405 N N . TRP A 1 309 ? -8.579 -13.541 4.319 1.00 94.31 309 TRP A N 1
ATOM 2406 C CA . TRP A 1 309 ? -8.522 -14.775 3.543 1.00 94.31 309 TRP A CA 1
ATOM 2407 C C . TRP A 1 309 ? -8.235 -16.004 4.413 1.00 94.31 309 TRP A C 1
ATOM 2409 O O . TRP A 1 309 ? -8.944 -17.001 4.295 1.00 94.31 309 TRP A O 1
ATOM 2419 N N . ILE A 1 310 ? -7.288 -15.920 5.357 1.00 91.62 310 ILE A N 1
ATOM 2420 C CA . ILE A 1 310 ? -7.007 -17.013 6.311 1.00 91.62 310 ILE A CA 1
ATOM 2421 C C . ILE A 1 310 ? -8.243 -17.356 7.163 1.00 91.62 310 ILE A C 1
ATOM 2423 O O . ILE A 1 310 ? -8.471 -18.526 7.471 1.00 91.62 310 ILE A O 1
ATOM 2427 N N . ARG A 1 311 ? -9.077 -16.362 7.502 1.00 88.75 311 ARG A N 1
ATOM 2428 C CA . ARG A 1 311 ? -10.353 -16.564 8.219 1.00 88.75 311 ARG A CA 1
ATOM 2429 C C . ARG A 1 311 ? -11.505 -17.062 7.338 1.00 88.75 311 ARG A C 1
ATOM 2431 O O . ARG A 1 311 ? -12.585 -17.308 7.863 1.00 88.75 311 ARG A O 1
ATOM 2438 N N . GLY A 1 312 ? -11.301 -17.211 6.029 1.00 89.56 312 GLY A N 1
ATOM 2439 C CA . GLY A 1 312 ? -12.344 -17.633 5.091 1.00 89.56 312 GLY A CA 1
ATOM 2440 C C . GLY A 1 312 ? -13.354 -16.538 4.731 1.00 89.56 312 GLY A C 1
ATOM 2441 O O . GLY A 1 312 ? -14.430 -16.845 4.236 1.00 89.56 312 GLY A O 1
ATOM 2442 N N . GLU A 1 313 ? -13.032 -15.261 4.965 1.00 89.50 313 GLU A N 1
ATOM 2443 C CA . GLU A 1 313 ? -13.905 -14.118 4.633 1.00 89.5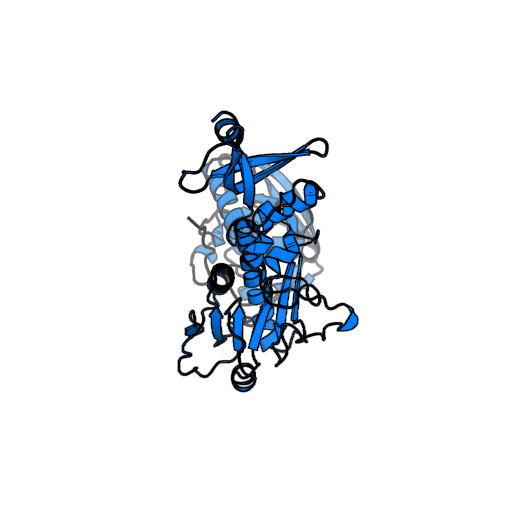0 313 GLU A CA 1
ATOM 2444 C C . GLU A 1 313 ? -13.762 -13.653 3.175 1.00 89.50 313 GLU A C 1
ATOM 2446 O O . GLU A 1 313 ? -14.522 -12.798 2.717 1.00 89.50 313 GLU A O 1
ATOM 2451 N N . ILE A 1 314 ? -12.746 -14.148 2.465 1.00 90.94 314 ILE A N 1
ATOM 2452 C CA . ILE A 1 314 ? -12.457 -13.805 1.072 1.00 90.94 314 ILE A CA 1
ATOM 2453 C C . ILE A 1 314 ? -12.412 -15.094 0.265 1.00 90.94 314 ILE A C 1
ATOM 2455 O O . ILE A 1 314 ? -11.602 -15.979 0.537 1.00 90.94 314 ILE A O 1
ATOM 2459 N N . GLU A 1 315 ? -13.245 -15.164 -0.766 1.00 92.56 315 GLU A N 1
ATOM 2460 C CA . GLU A 1 315 ? -13.196 -16.222 -1.767 1.00 92.56 315 GLU A CA 1
ATOM 2461 C C . GLU A 1 315 ? -12.374 -15.763 -2.972 1.00 92.56 315 GLU A C 1
ATOM 2463 O O . GLU A 1 315 ? -12.571 -14.667 -3.503 1.00 92.56 315 GLU A O 1
ATOM 2468 N N . ALA A 1 316 ? -11.442 -16.611 -3.406 1.00 95.25 316 ALA A N 1
ATOM 2469 C CA . ALA A 1 316 ? -10.632 -16.341 -4.584 1.00 95.25 316 ALA A CA 1
ATOM 2470 C C . ALA A 1 316 ? -11.461 -16.569 -5.859 1.00 95.25 316 ALA A C 1
ATOM 2472 O O . ALA A 1 316 ? -12.143 -17.585 -5.994 1.00 95.25 316 ALA A O 1
ATOM 2473 N N . LYS A 1 317 ? -11.381 -15.638 -6.810 1.00 97.19 317 LYS A N 1
ATOM 2474 C CA . LYS A 1 317 ? -12.137 -15.671 -8.067 1.00 97.19 317 LYS A CA 1
ATOM 2475 C C . LYS A 1 317 ? -11.271 -16.179 -9.208 1.00 97.19 317 LYS A C 1
ATOM 2477 O O . LYS A 1 317 ? -10.156 -15.702 -9.398 1.00 97.19 317 LYS A O 1
ATOM 2482 N N . LEU A 1 318 ? -11.787 -17.125 -9.988 1.00 97.50 318 LEU A N 1
ATOM 2483 C CA . LEU A 1 318 ? -11.098 -17.594 -11.189 1.00 97.50 318 LEU A CA 1
ATOM 2484 C C . LEU A 1 318 ? -10.905 -16.446 -12.183 1.00 97.50 318 LEU A C 1
ATOM 2486 O O . LEU A 1 318 ? -11.789 -15.608 -12.361 1.00 97.50 318 LEU A O 1
ATOM 2490 N N . GLN A 1 319 ? -9.739 -16.430 -12.822 1.00 97.81 319 GLN A N 1
ATOM 2491 C CA . GLN A 1 319 ? -9.444 -15.496 -13.898 1.00 97.81 319 GLN A CA 1
ATOM 2492 C C . GLN A 1 319 ? -10.209 -15.879 -15.170 1.00 97.81 319 GLN A C 1
ATOM 2494 O O . GLN A 1 319 ? -10.352 -17.066 -15.473 1.00 97.81 319 GLN A O 1
ATOM 2499 N N . ASP A 1 320 ? -10.627 -14.885 -15.956 1.00 96.38 320 ASP A N 1
ATOM 2500 C CA . ASP A 1 320 ? -11.100 -15.123 -17.320 1.00 96.38 320 ASP A CA 1
ATOM 2501 C C . ASP A 1 320 ? -9.903 -15.434 -18.229 1.00 96.38 320 ASP A C 1
ATOM 2503 O O . ASP A 1 320 ? -9.117 -14.555 -18.587 1.00 96.38 320 ASP A O 1
ATOM 2507 N N . ALA A 1 321 ? -9.749 -16.705 -18.596 1.00 93.19 321 ALA A N 1
ATOM 2508 C CA . ALA A 1 321 ? -8.643 -17.156 -19.434 1.00 93.19 321 ALA A CA 1
ATOM 2509 C C . ALA A 1 321 ? -8.663 -16.545 -20.848 1.00 93.19 321 ALA A C 1
ATOM 2511 O O . ALA A 1 321 ? -7.608 -16.468 -21.475 1.00 93.19 321 ALA A O 1
ATOM 2512 N N . SER A 1 322 ? -9.826 -16.109 -21.350 1.00 96.56 322 SER A N 1
ATOM 2513 C CA . SER A 1 322 ? -9.954 -15.519 -22.689 1.00 96.56 322 SER A CA 1
ATOM 2514 C C . SER A 1 322 ? -9.408 -14.090 -22.769 1.00 96.56 322 SER A C 1
ATOM 2516 O O . SER A 1 322 ? -8.976 -13.661 -23.836 1.00 96.56 322 SER A O 1
ATOM 2518 N N . ALA A 1 323 ? -9.352 -13.389 -21.634 1.00 95.50 323 ALA A N 1
ATOM 2519 C CA . ALA A 1 323 ? -8.796 -12.043 -21.511 1.00 95.50 323 ALA A CA 1
ATOM 2520 C C . ALA A 1 323 ? -7.296 -12.038 -21.149 1.00 95.50 323 ALA A C 1
ATOM 2522 O O . ALA A 1 323 ? -6.706 -10.976 -20.960 1.00 95.50 323 ALA A O 1
ATOM 2523 N N . ALA A 1 324 ? -6.664 -13.212 -21.020 1.00 96.75 324 ALA A N 1
ATOM 2524 C CA . ALA A 1 324 ? -5.278 -13.308 -20.584 1.00 96.75 324 ALA A CA 1
ATOM 2525 C C . ALA A 1 324 ? -4.285 -12.839 -21.655 1.00 96.75 324 ALA A C 1
ATOM 2527 O O . ALA A 1 324 ? -4.273 -13.341 -22.780 1.00 96.75 324 ALA A O 1
ATOM 2528 N N . THR A 1 325 ? -3.380 -11.942 -21.265 1.00 97.38 325 THR A N 1
ATOM 2529 C CA . THR A 1 325 ? -2.233 -11.526 -22.085 1.00 97.38 325 THR A CA 1
ATOM 2530 C C . THR A 1 325 ? -0.927 -11.947 -21.416 1.00 97.38 325 THR A C 1
ATOM 2532 O O . THR A 1 325 ? -0.878 -12.174 -20.207 1.00 97.38 325 THR A O 1
ATOM 2535 N N . TYR A 1 326 ? 0.138 -12.099 -22.206 1.00 97.19 326 TYR A N 1
ATOM 2536 C CA . TYR A 1 326 ? 1.395 -12.695 -21.749 1.00 97.19 326 TYR A CA 1
ATOM 2537 C C . TYR A 1 326 ? 2.589 -11.808 -22.071 1.00 97.19 326 TYR A C 1
ATOM 2539 O O . TYR A 1 326 ? 2.733 -11.298 -23.182 1.00 97.19 326 TYR A O 1
ATOM 2547 N N . THR A 1 327 ? 3.483 -11.693 -21.099 1.00 96.69 327 THR A N 1
ATOM 2548 C CA . THR A 1 327 ? 4.776 -11.031 -21.228 1.00 96.69 327 THR A CA 1
ATOM 2549 C C . THR A 1 327 ? 5.871 -12.044 -21.547 1.00 96.69 327 THR A C 1
ATOM 2551 O O . THR A 1 327 ? 5.730 -13.251 -21.334 1.00 96.69 327 THR A O 1
ATOM 2554 N N . LYS A 1 328 ? 6.988 -11.554 -22.086 1.00 95.44 328 LYS A N 1
ATOM 2555 C CA . LYS A 1 328 ? 8.174 -12.360 -22.397 1.00 95.44 328 LYS A CA 1
ATOM 2556 C C . LYS A 1 328 ? 9.349 -11.900 -21.550 1.00 95.44 328 LYS A C 1
ATOM 2558 O O . LYS A 1 328 ? 9.365 -10.777 -21.052 1.00 95.44 328 LYS A O 1
ATOM 2563 N N . LEU A 1 329 ? 10.348 -12.765 -21.391 1.00 94.69 329 LEU A N 1
ATOM 2564 C CA . LEU A 1 329 ? 11.632 -12.339 -20.840 1.00 94.69 329 LEU A CA 1
ATOM 2565 C C . LEU A 1 329 ? 12.181 -11.209 -21.709 1.00 94.69 329 LEU A C 1
ATOM 2567 O O . LEU A 1 329 ? 12.358 -11.402 -22.913 1.00 94.69 329 LEU A O 1
ATOM 2571 N N . ILE A 1 330 ? 12.425 -10.060 -21.080 1.00 96.81 330 ILE A N 1
ATOM 2572 C CA . ILE A 1 330 ? 13.111 -8.944 -21.722 1.00 96.81 330 ILE A CA 1
ATOM 2573 C C . ILE A 1 330 ? 14.528 -9.408 -22.079 1.00 96.81 330 ILE A C 1
ATOM 2575 O O . ILE A 1 330 ? 15.119 -10.231 -21.374 1.00 96.81 330 ILE A O 1
ATOM 2579 N N . LYS A 1 331 ? 15.056 -8.922 -23.196 1.00 97.44 331 LYS A N 1
ATOM 2580 C CA . LYS A 1 331 ? 16.395 -9.198 -23.714 1.00 97.44 331 LYS A CA 1
ATOM 2581 C C . LYS A 1 331 ? 17.150 -7.897 -23.926 1.00 97.44 331 LYS A C 1
ATOM 2583 O O . LYS A 1 331 ? 16.590 -6.808 -23.873 1.00 97.44 331 LYS A O 1
ATOM 2588 N N . LYS A 1 332 ? 18.449 -8.006 -24.203 1.00 96.19 332 LYS A N 1
ATOM 2589 C CA . LYS A 1 332 ? 19.289 -6.833 -24.457 1.00 96.19 332 LYS A CA 1
ATOM 2590 C C . LYS A 1 332 ? 18.813 -6.050 -25.682 1.00 96.19 332 LYS A C 1
ATOM 2592 O O . LYS A 1 332 ? 18.882 -4.827 -25.668 1.00 96.19 332 LYS A O 1
ATOM 2597 N N . GLU A 1 333 ? 18.338 -6.752 -26.704 1.00 97.00 333 GLU A N 1
ATOM 2598 C CA . GLU A 1 333 ? 17.913 -6.185 -27.984 1.00 97.00 333 GLU A CA 1
ATOM 2599 C C . GLU A 1 333 ? 16.628 -5.359 -27.860 1.00 97.00 333 GLU A C 1
ATOM 2601 O O . GLU A 1 333 ? 16.462 -4.407 -28.615 1.00 97.00 333 GLU A O 1
ATOM 2606 N N . ASP A 1 334 ? 15.773 -5.650 -26.872 1.00 97.12 334 ASP A N 1
ATOM 2607 C CA . ASP A 1 334 ? 14.535 -4.891 -26.629 1.00 97.12 334 ASP A CA 1
ATOM 2608 C C . ASP A 1 334 ? 14.824 -3.431 -26.242 1.00 97.12 334 ASP A C 1
ATOM 2610 O O . ASP A 1 334 ? 14.002 -2.545 -26.458 1.00 97.12 334 ASP A O 1
ATOM 2614 N N . GLY A 1 335 ? 16.020 -3.163 -25.704 1.00 97.25 335 GLY A N 1
ATOM 2615 C CA . GLY A 1 335 ? 16.468 -1.811 -25.389 1.00 97.25 335 GLY A CA 1
ATOM 2616 C C . GLY A 1 335 ? 16.831 -0.971 -26.614 1.00 97.25 335 GLY A C 1
ATOM 2617 O O . GLY A 1 335 ? 17.055 0.225 -26.455 1.00 97.25 335 GLY A O 1
ATOM 2618 N N . LEU A 1 336 ? 16.938 -1.546 -27.815 1.00 97.62 336 LEU A N 1
ATOM 2619 C CA . LEU A 1 336 ? 17.247 -0.771 -29.015 1.00 97.62 336 LEU A CA 1
ATOM 2620 C C . LEU A 1 336 ? 16.044 0.103 -29.398 1.00 97.62 336 LEU A C 1
ATOM 2622 O O . LEU A 1 336 ? 14.951 -0.399 -29.657 1.00 97.62 336 LEU A O 1
ATOM 2626 N N . LEU A 1 337 ? 16.258 1.415 -29.446 1.00 97.19 337 LEU A N 1
ATOM 2627 C CA . LEU A 1 337 ? 15.269 2.374 -29.925 1.00 97.19 337 LEU A CA 1
ATOM 2628 C C . LEU A 1 337 ? 15.335 2.479 -31.448 1.00 97.19 337 LEU A C 1
ATOM 2630 O O . LEU A 1 337 ? 16.424 2.573 -32.022 1.00 97.19 337 LEU A O 1
ATOM 2634 N N . ASP A 1 338 ? 14.162 2.510 -32.069 1.00 94.06 338 ASP A N 1
ATOM 2635 C CA . ASP A 1 338 ? 13.993 2.800 -33.487 1.00 94.06 338 ASP A CA 1
ATOM 2636 C C . ASP A 1 338 ? 13.504 4.240 -33.607 1.00 94.06 338 ASP A C 1
ATOM 2638 O O . ASP A 1 338 ? 12.354 4.531 -33.307 1.00 94.06 338 ASP A O 1
ATOM 2642 N N . LEU A 1 339 ? 14.390 5.162 -33.985 1.00 89.75 339 LEU A N 1
ATOM 2643 C CA . LEU A 1 339 ? 14.068 6.592 -34.024 1.00 89.75 339 LEU A CA 1
ATOM 2644 C C . LEU A 1 339 ? 13.065 6.966 -35.129 1.00 89.75 339 LEU A C 1
ATOM 2646 O O . LEU A 1 339 ? 12.603 8.104 -35.134 1.00 89.75 339 LEU A O 1
ATOM 2650 N N . GLU A 1 340 ? 12.751 6.045 -36.045 1.00 90.38 340 GLU A N 1
ATOM 2651 C CA . GLU A 1 340 ? 11.701 6.219 -37.058 1.00 90.38 340 GLU A CA 1
ATOM 2652 C C . GLU A 1 340 ? 10.317 5.758 -36.560 1.00 90.38 340 GLU A C 1
ATOM 2654 O O . GLU A 1 340 ? 9.306 6.053 -37.197 1.00 90.38 340 GLU A O 1
ATOM 2659 N N . ASP A 1 341 ? 10.267 5.062 -35.420 1.00 92.62 341 ASP A N 1
ATOM 2660 C CA . ASP A 1 341 ? 9.039 4.623 -34.753 1.00 92.62 341 ASP A CA 1
ATOM 2661 C C . ASP A 1 341 ? 8.313 5.797 -34.070 1.00 92.62 341 ASP A C 1
ATOM 2663 O O . ASP A 1 341 ? 8.847 6.902 -33.914 1.00 92.62 341 ASP A O 1
ATOM 2667 N N . ASP A 1 342 ? 7.087 5.543 -33.618 1.00 95.88 342 ASP A N 1
ATOM 2668 C CA . ASP A 1 342 ? 6.276 6.516 -32.899 1.00 95.88 342 ASP A CA 1
ATOM 2669 C C . ASP A 1 342 ? 7.054 7.137 -31.703 1.00 95.88 342 ASP A C 1
ATOM 2671 O O . ASP A 1 342 ? 7.612 6.417 -30.861 1.00 95.88 342 ASP A O 1
ATOM 2675 N N . PRO A 1 343 ? 7.120 8.482 -31.600 1.00 96.81 343 PRO A N 1
ATOM 2676 C CA . PRO A 1 343 ? 7.862 9.178 -30.550 1.00 96.81 343 PRO A CA 1
ATOM 2677 C C . PRO A 1 343 ? 7.481 8.757 -29.127 1.00 96.81 343 PRO A C 1
ATOM 2679 O O . PRO A 1 343 ? 8.356 8.646 -28.263 1.00 96.81 343 PRO A O 1
ATOM 2682 N N . GLU A 1 344 ? 6.192 8.517 -28.880 1.00 96.12 344 GLU A N 1
ATOM 2683 C CA . GLU A 1 344 ? 5.681 8.112 -27.569 1.00 96.12 344 GLU A CA 1
ATOM 2684 C C . GLU A 1 344 ? 6.081 6.669 -27.243 1.00 96.12 344 GLU A C 1
ATOM 2686 O O . GLU A 1 344 ? 6.489 6.364 -26.122 1.00 96.12 344 GLU A O 1
ATOM 2691 N N . THR A 1 345 ? 6.080 5.788 -28.241 1.00 96.06 345 THR A N 1
ATOM 2692 C CA . THR A 1 345 ? 6.593 4.417 -28.123 1.00 96.06 345 THR A CA 1
ATOM 2693 C C . THR A 1 345 ? 8.070 4.406 -27.720 1.00 96.06 345 THR A C 1
ATOM 2695 O O . THR A 1 345 ? 8.465 3.680 -26.800 1.00 96.06 345 THR A O 1
ATOM 2698 N N . ASN A 1 346 ? 8.897 5.255 -28.334 1.00 97.44 346 ASN A N 1
ATOM 2699 C CA . ASN A 1 346 ? 10.297 5.409 -27.933 1.00 97.44 346 ASN A CA 1
ATOM 2700 C C . ASN A 1 346 ? 10.450 5.977 -26.519 1.00 97.44 346 ASN A C 1
ATOM 2702 O O . ASN A 1 346 ? 11.291 5.496 -25.755 1.00 97.44 346 ASN A O 1
ATOM 2706 N N . LEU A 1 347 ? 9.627 6.957 -26.143 1.00 97.75 347 LEU A N 1
ATOM 2707 C CA . LEU A 1 347 ? 9.620 7.507 -24.788 1.00 97.75 347 LEU A CA 1
ATOM 2708 C C . LEU A 1 347 ? 9.282 6.432 -23.748 1.00 97.75 347 LEU A C 1
ATOM 2710 O O . LEU A 1 347 ? 10.012 6.254 -22.772 1.00 97.75 347 LEU A O 1
ATOM 2714 N N . ARG A 1 348 ? 8.236 5.641 -23.995 1.00 97.94 348 ARG A N 1
ATOM 2715 C CA . ARG A 1 348 ? 7.847 4.530 -23.122 1.00 97.94 348 ARG A CA 1
ATOM 2716 C C . ARG A 1 348 ? 8.936 3.469 -23.007 1.00 97.94 348 ARG A C 1
ATOM 2718 O O . ARG A 1 348 ? 9.158 2.970 -21.907 1.00 97.94 348 ARG A O 1
ATOM 2725 N N . LYS A 1 349 ? 9.677 3.162 -24.080 1.00 98.25 349 LYS A N 1
ATOM 2726 C CA . LYS A 1 349 ? 10.858 2.276 -24.014 1.00 98.25 349 LYS A CA 1
ATOM 2727 C C . LYS A 1 349 ? 11.962 2.850 -23.119 1.00 98.25 349 LYS A C 1
ATOM 2729 O O . LYS A 1 349 ? 12.555 2.098 -22.347 1.00 98.25 349 LYS A O 1
ATOM 2734 N N . VAL A 1 350 ? 12.224 4.162 -23.179 1.00 98.31 350 VAL A N 1
ATOM 2735 C CA . VAL A 1 350 ? 13.194 4.829 -22.282 1.00 98.31 350 VAL A CA 1
ATOM 2736 C C . VAL A 1 350 ? 12.809 4.627 -20.819 1.00 98.31 350 VAL A C 1
ATOM 2738 O O . VAL A 1 350 ? 13.656 4.241 -20.011 1.00 98.31 350 VAL A O 1
ATOM 2741 N N . PHE A 1 351 ? 11.532 4.807 -20.488 1.00 98.38 351 PHE A N 1
ATOM 2742 C CA . PHE A 1 351 ? 11.033 4.619 -19.130 1.00 98.38 351 PHE A CA 1
ATOM 2743 C C . PHE A 1 351 ? 11.004 3.149 -18.694 1.00 98.38 351 PHE A C 1
ATOM 2745 O O . PHE A 1 351 ? 11.518 2.816 -17.625 1.00 98.38 351 PHE A O 1
ATOM 2752 N N . ALA A 1 352 ? 10.475 2.251 -19.528 1.00 98.31 352 ALA A N 1
ATOM 2753 C CA . ALA A 1 352 ? 10.328 0.829 -19.217 1.00 98.31 352 ALA A CA 1
ATOM 2754 C C . ALA A 1 352 ? 11.671 0.109 -19.046 1.00 98.31 352 ALA A C 1
ATOM 2756 O O . ALA A 1 352 ? 11.780 -0.822 -18.249 1.00 98.31 352 ALA A O 1
ATOM 2757 N N . TYR A 1 353 ? 12.697 0.538 -19.783 1.00 98.31 353 TYR A N 1
ATOM 2758 C CA . TYR A 1 353 ? 14.023 -0.078 -19.791 1.00 98.31 353 TYR A CA 1
ATOM 2759 C C . TYR A 1 353 ? 15.083 0.781 -19.097 1.00 98.31 353 TYR A C 1
ATOM 2761 O O . TYR A 1 353 ? 16.276 0.582 -19.333 1.00 98.31 353 TYR A O 1
ATOM 2769 N N . SER A 1 354 ? 14.682 1.725 -18.239 1.00 96.44 354 SER A N 1
ATOM 2770 C CA . SER A 1 354 ? 15.587 2.685 -17.585 1.00 96.44 354 SER A CA 1
ATOM 2771 C C . SER A 1 354 ? 16.684 2.027 -16.730 1.00 96.44 354 SER A C 1
ATOM 2773 O O . SER A 1 354 ? 17.769 2.603 -16.561 1.00 96.44 354 SER A O 1
ATOM 2775 N N . THR A 1 355 ? 16.418 0.821 -16.216 1.00 93.06 355 THR A N 1
ATOM 2776 C CA . THR A 1 355 ? 17.330 -0.009 -15.419 1.00 93.06 355 THR A CA 1
ATOM 2777 C C . THR A 1 355 ? 18.028 -1.057 -16.288 1.00 93.06 355 THR A C 1
ATOM 2779 O O . THR A 1 355 ? 19.225 -0.952 -16.559 1.00 93.06 355 THR A O 1
ATOM 2782 N N . TRP A 1 356 ? 17.279 -2.053 -16.757 1.00 94.12 356 TRP A N 1
ATOM 2783 C CA . TRP A 1 356 ? 17.737 -3.118 -17.636 1.00 94.12 356 TRP A CA 1
ATOM 2784 C C . TRP A 1 356 ? 16.708 -3.350 -18.749 1.00 94.12 356 TRP A C 1
ATOM 2786 O O . TRP A 1 356 ? 15.511 -3.381 -18.460 1.00 94.12 356 TRP A O 1
ATOM 2796 N N . PRO A 1 357 ? 17.136 -3.530 -20.010 1.00 96.06 357 PRO A N 1
ATOM 2797 C CA . PRO A 1 357 ? 18.516 -3.589 -20.518 1.00 96.06 357 PRO A CA 1
ATOM 2798 C C . PRO A 1 357 ? 19.213 -2.226 -20.690 1.00 96.06 357 PRO A C 1
ATOM 2800 O O . PRO A 1 357 ? 20.373 -2.188 -21.117 1.00 96.06 357 PRO A O 1
ATOM 2803 N N . GLY A 1 358 ? 18.527 -1.124 -20.372 1.00 96.56 358 GLY A N 1
ATOM 2804 C CA . GLY A 1 358 ? 18.908 0.224 -20.784 1.00 96.56 358 GLY A CA 1
ATOM 2805 C C . GLY A 1 358 ? 18.406 0.495 -22.199 1.00 96.56 358 GLY A C 1
ATOM 2806 O O . GLY A 1 358 ? 18.810 -0.213 -23.120 1.00 96.56 358 GLY A O 1
ATOM 2807 N N . ALA A 1 359 ? 17.572 1.519 -22.390 1.00 97.69 359 ALA A N 1
ATOM 2808 C CA . ALA A 1 359 ? 17.213 1.990 -23.727 1.00 97.69 359 ALA A CA 1
ATOM 2809 C C . ALA A 1 359 ? 18.440 2.605 -24.419 1.00 97.69 359 ALA A C 1
ATOM 2811 O O . ALA A 1 359 ? 19.208 3.330 -23.786 1.00 97.69 359 ALA A O 1
ATOM 2812 N N . TYR A 1 360 ? 18.680 2.314 -25.695 1.00 97.69 360 TYR A N 1
ATOM 2813 C CA . TYR A 1 360 ? 19.870 2.774 -26.405 1.00 97.69 360 TYR A CA 1
ATOM 2814 C C . TYR A 1 360 ? 19.658 2.930 -27.907 1.00 97.69 360 TYR A C 1
ATOM 2816 O O . TYR A 1 360 ? 18.800 2.294 -28.503 1.00 97.69 360 TYR A O 1
ATOM 2824 N N . ILE A 1 361 ? 20.527 3.727 -28.523 1.00 96.75 361 ILE A N 1
ATOM 2825 C CA . ILE A 1 361 ? 20.657 3.867 -29.977 1.00 96.75 36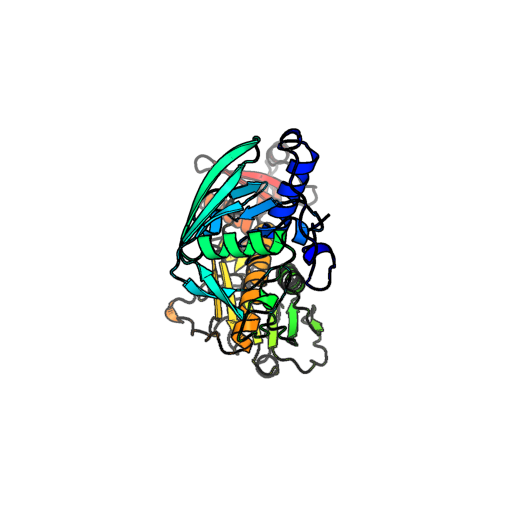1 ILE A CA 1
ATOM 2826 C C . ILE A 1 361 ? 22.081 3.538 -30.422 1.00 96.75 361 ILE A C 1
ATOM 2828 O O . ILE A 1 361 ? 23.037 3.652 -29.644 1.00 96.75 361 ILE A O 1
ATOM 2832 N N . ASN A 1 362 ? 22.227 3.187 -31.697 1.00 94.44 362 ASN A N 1
ATOM 2833 C CA . ASN A 1 362 ? 23.518 3.160 -32.380 1.00 94.44 362 ASN A CA 1
ATOM 2834 C C . ASN A 1 362 ? 23.691 4.489 -33.124 1.00 94.44 362 ASN A C 1
ATOM 2836 O O . ASN A 1 362 ? 23.115 4.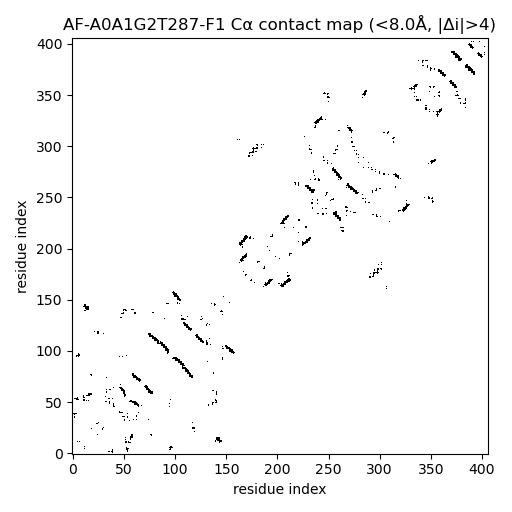701 -34.185 1.00 94.44 362 ASN A O 1
ATOM 2840 N N . PHE A 1 363 ? 24.445 5.416 -32.534 1.00 91.62 363 PHE A N 1
ATOM 2841 C CA . PHE A 1 363 ? 24.619 6.762 -33.072 1.00 91.62 363 PHE A CA 1
ATOM 2842 C C . PHE A 1 363 ? 25.835 6.830 -33.997 1.00 91.62 363 PHE A C 1
ATOM 2844 O O . PHE A 1 363 ? 26.951 6.513 -33.580 1.00 91.62 363 PHE A O 1
ATOM 2851 N N . LYS A 1 364 ? 25.643 7.301 -35.232 1.00 90.31 364 LYS A N 1
ATOM 2852 C CA . LYS A 1 364 ? 26.725 7.506 -36.200 1.00 90.31 364 LYS A CA 1
ATOM 2853 C C . LYS A 1 364 ? 27.222 8.950 -36.158 1.00 90.31 364 LYS A C 1
ATOM 2855 O O . LYS A 1 364 ? 26.497 9.885 -36.486 1.00 90.31 364 LYS A O 1
ATOM 2860 N N . ARG A 1 365 ? 28.479 9.141 -35.760 1.00 85.25 365 ARG A N 1
ATOM 2861 C CA . ARG A 1 365 ? 29.138 10.453 -35.738 1.00 85.25 365 ARG A CA 1
ATOM 2862 C C . ARG A 1 365 ? 29.443 10.953 -37.150 1.00 85.25 365 ARG A C 1
ATOM 2864 O O . ARG A 1 365 ? 29.550 10.175 -38.095 1.00 85.25 365 ARG A O 1
ATOM 2871 N N . LYS A 1 366 ? 29.704 12.261 -37.273 1.00 84.19 366 LYS A N 1
ATOM 2872 C CA . LYS A 1 366 ? 30.104 12.906 -38.541 1.00 84.19 366 LYS A CA 1
ATOM 2873 C C . LYS A 1 366 ? 31.357 12.292 -39.174 1.00 84.19 366 LYS A C 1
ATOM 2875 O O . LYS A 1 366 ? 31.485 12.292 -40.389 1.00 84.19 366 LYS A O 1
ATOM 2880 N N . ASN A 1 367 ? 32.263 11.752 -38.361 1.00 84.94 367 ASN A N 1
ATOM 2881 C CA . ASN A 1 367 ? 33.469 11.059 -38.822 1.00 84.94 367 ASN A CA 1
ATOM 2882 C C . ASN A 1 367 ? 33.216 9.594 -39.251 1.00 84.94 367 ASN A C 1
ATOM 2884 O O . ASN A 1 367 ? 34.170 8.864 -39.496 1.00 84.94 367 ASN A O 1
ATOM 2888 N N . GLY A 1 368 ? 31.956 9.146 -39.296 1.00 86.56 368 GLY A N 1
ATOM 2889 C CA . GLY A 1 368 ? 31.560 7.789 -39.674 1.00 86.56 368 GLY A CA 1
ATOM 2890 C C . GLY A 1 368 ? 31.623 6.754 -38.547 1.00 86.56 368 GLY A C 1
ATOM 2891 O O . GLY A 1 368 ? 31.160 5.636 -38.752 1.00 86.56 368 GLY A O 1
ATOM 2892 N N . GLN A 1 369 ? 32.144 7.104 -37.366 1.00 87.75 369 GLN A N 1
ATOM 2893 C CA . GLN A 1 369 ? 32.222 6.197 -36.219 1.00 87.75 369 GLN A CA 1
ATOM 2894 C C . GLN A 1 369 ? 30.838 5.949 -35.610 1.00 87.75 369 GLN A C 1
ATOM 2896 O O . GLN A 1 369 ? 30.138 6.897 -35.250 1.00 87.75 369 GLN A O 1
ATOM 2901 N N . GLU A 1 370 ? 30.484 4.682 -35.409 1.00 92.31 370 GLU A N 1
ATOM 2902 C CA . GLU A 1 370 ? 29.298 4.295 -34.646 1.00 92.31 370 GLU A CA 1
ATOM 2903 C C . GLU A 1 370 ? 29.619 4.152 -33.157 1.00 92.31 370 GLU A C 1
ATOM 2905 O O . GLU A 1 370 ? 30.635 3.576 -32.761 1.00 92.31 370 GLU A O 1
ATOM 2910 N N . VAL A 1 371 ? 28.744 4.697 -32.316 1.00 92.94 371 VAL A N 1
ATOM 2911 C CA . VAL A 1 371 ? 28.839 4.612 -30.862 1.00 92.94 371 VAL A CA 1
ATOM 2912 C C . VAL A 1 371 ? 27.483 4.234 -30.283 1.00 92.94 371 VAL A C 1
ATOM 2914 O O . VAL A 1 371 ? 26.465 4.850 -30.594 1.00 92.94 371 VAL A O 1
ATOM 2917 N N . ARG A 1 372 ? 27.464 3.230 -29.401 1.00 94.94 372 ARG A N 1
ATOM 2918 C CA . ARG A 1 372 ? 26.269 2.915 -28.614 1.00 94.94 372 ARG A CA 1
ATOM 2919 C C . ARG A 1 372 ? 26.048 4.011 -27.578 1.00 94.94 372 ARG A C 1
ATOM 2921 O O . ARG A 1 372 ? 26.964 4.338 -26.818 1.00 94.94 372 ARG A O 1
ATOM 2928 N N . VAL A 1 373 ? 24.837 4.549 -27.530 1.00 96.50 373 VAL A N 1
ATOM 2929 C CA . VAL A 1 373 ? 24.441 5.602 -26.591 1.00 96.50 373 VAL A CA 1
ATOM 2930 C C . VAL A 1 373 ? 23.227 5.121 -25.817 1.00 96.50 373 VAL A C 1
ATOM 2932 O O . VAL A 1 373 ? 22.176 4.908 -26.411 1.00 96.50 373 VAL A O 1
ATOM 2935 N N . ILE A 1 374 ? 23.372 4.934 -24.505 1.00 97.50 374 ILE A N 1
ATOM 2936 C CA . ILE A 1 374 ? 22.235 4.648 -23.624 1.00 97.50 374 ILE A CA 1
ATOM 2937 C C . ILE A 1 374 ? 21.477 5.954 -23.396 1.00 97.50 374 ILE A C 1
ATOM 2939 O O . ILE A 1 374 ? 22.082 6.958 -23.019 1.00 97.50 374 ILE A O 1
ATOM 2943 N N . ILE A 1 375 ? 20.168 5.930 -23.610 1.00 97.94 375 ILE A N 1
ATOM 2944 C CA . ILE A 1 375 ? 19.255 7.031 -23.329 1.00 97.94 375 ILE A CA 1
ATOM 2945 C C . ILE A 1 375 ? 18.738 6.841 -21.905 1.00 97.94 375 ILE A C 1
ATOM 2947 O O . ILE A 1 375 ? 18.079 5.848 -21.605 1.00 97.94 375 ILE A O 1
ATOM 2951 N N . LYS A 1 376 ? 19.106 7.757 -21.007 1.00 97.31 376 LYS A N 1
ATOM 2952 C CA . LYS A 1 376 ? 18.702 7.707 -19.595 1.00 97.31 376 LYS A CA 1
ATOM 2953 C C . LYS A 1 376 ? 17.386 8.412 -19.337 1.00 97.31 376 LYS A C 1
ATOM 2955 O O . LYS A 1 376 ? 16.710 8.029 -18.395 1.00 97.31 376 LYS A O 1
ATOM 2960 N N . ASP A 1 377 ? 17.084 9.425 -20.139 1.00 97.62 377 ASP A N 1
ATOM 2961 C CA . ASP A 1 377 ? 15.858 10.204 -20.060 1.00 97.62 377 ASP A CA 1
ATOM 2962 C C . ASP A 1 377 ? 15.607 10.888 -21.414 1.00 97.62 377 ASP A C 1
ATOM 2964 O O . ASP A 1 377 ? 16.546 11.140 -22.189 1.00 97.62 377 ASP A O 1
ATOM 2968 N N . ALA A 1 378 ? 14.343 11.161 -21.714 1.00 97.31 378 ALA A N 1
ATOM 2969 C CA . ALA A 1 378 ? 13.894 11.740 -22.970 1.00 97.31 378 ALA A CA 1
ATOM 2970 C C . ALA A 1 378 ? 12.578 12.499 -22.776 1.00 97.31 378 ALA A C 1
ATOM 2972 O O . ALA A 1 378 ? 11.931 12.431 -21.736 1.00 97.31 378 ALA A O 1
ATOM 2973 N N . LYS A 1 379 ? 12.175 13.245 -23.800 1.00 96.38 379 LYS A N 1
ATOM 2974 C CA . LYS A 1 379 ? 10.872 13.906 -23.844 1.00 96.38 379 LYS A CA 1
ATOM 2975 C C . LYS A 1 379 ? 10.293 13.836 -25.243 1.00 96.38 379 LYS A C 1
ATOM 2977 O O . LYS A 1 379 ? 11.047 13.827 -26.215 1.00 96.38 379 LYS A O 1
ATOM 2982 N N . VAL A 1 380 ? 8.971 13.881 -25.324 1.00 96.31 380 VAL A N 1
ATOM 2983 C CA . VAL A 1 380 ? 8.251 14.141 -26.569 1.00 96.31 380 VAL A CA 1
ATOM 2984 C C . VAL A 1 380 ? 7.689 15.553 -26.498 1.00 96.31 380 VAL A C 1
ATOM 2986 O O . VAL A 1 380 ? 7.029 15.923 -25.527 1.00 96.31 380 VAL A O 1
ATOM 2989 N N . LYS A 1 381 ? 7.994 16.375 -27.501 1.00 93.81 381 LYS A N 1
ATOM 2990 C CA . LYS A 1 381 ? 7.418 17.714 -27.644 1.00 93.81 381 LYS A CA 1
ATOM 2991 C C . LYS A 1 381 ? 7.062 17.940 -29.105 1.00 93.81 381 LYS A C 1
ATOM 2993 O O . LYS A 1 381 ? 7.882 17.660 -29.964 1.00 93.81 381 LYS A O 1
ATOM 2998 N N . ASP A 1 382 ? 5.853 18.435 -29.366 1.00 92.88 382 ASP A N 1
ATOM 2999 C CA . ASP A 1 382 ? 5.365 18.730 -30.722 1.00 92.88 382 ASP A CA 1
ATOM 3000 C C . ASP A 1 382 ? 5.483 17.526 -31.687 1.00 92.88 382 ASP A C 1
ATOM 3002 O O . ASP A 1 382 ? 5.714 17.690 -32.880 1.00 92.88 382 ASP A O 1
ATOM 3006 N N . GLY A 1 383 ? 5.331 16.302 -31.159 1.00 92.25 383 GLY A N 1
ATOM 3007 C CA . GLY A 1 383 ? 5.470 15.058 -31.925 1.00 92.25 383 GLY A CA 1
ATOM 3008 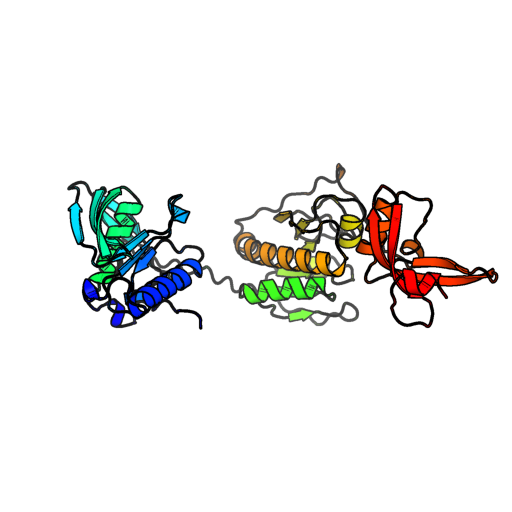C C . GLY A 1 383 ? 6.917 14.639 -32.210 1.00 92.25 383 GLY A C 1
ATOM 3009 O O . GLY A 1 383 ? 7.136 13.767 -33.038 1.00 92.25 383 GLY A O 1
ATOM 3010 N N . GLU A 1 384 ? 7.908 15.233 -31.545 1.00 94.00 384 GLU A N 1
ATOM 3011 C CA . GLU A 1 384 ? 9.322 14.902 -31.734 1.00 94.00 384 GLU A CA 1
ATOM 3012 C C . GLU A 1 384 ? 9.919 14.279 -30.466 1.00 94.00 384 GLU A C 1
ATOM 3014 O O . GLU A 1 384 ? 9.868 14.865 -29.379 1.00 94.00 384 GLU A O 1
ATOM 3019 N N . PHE A 1 385 ? 10.518 13.092 -30.605 1.00 96.44 385 PHE A N 1
ATOM 3020 C CA . PHE A 1 385 ? 11.278 12.434 -29.543 1.00 96.44 385 PHE A CA 1
ATOM 3021 C C . PHE A 1 385 ? 12.672 13.060 -29.427 1.00 96.44 385 PHE A C 1
ATOM 3023 O O . PHE A 1 385 ? 13.454 13.064 -30.374 1.00 96.44 385 PHE A O 1
ATOM 3030 N N . THR A 1 386 ? 13.017 13.569 -28.244 1.00 95.44 386 THR A N 1
ATOM 3031 C CA . THR A 1 386 ? 14.329 14.171 -27.975 1.00 95.44 386 THR A CA 1
ATOM 3032 C C . THR A 1 386 ? 14.952 13.577 -26.711 1.00 95.44 386 THR A C 1
ATOM 3034 O O . THR A 1 386 ? 14.440 13.821 -25.612 1.00 95.44 386 THR A O 1
ATOM 3037 N N . PRO A 1 387 ? 16.097 12.872 -26.812 1.00 96.75 387 PRO A N 1
ATOM 3038 C CA . PRO A 1 387 ? 16.892 12.512 -25.645 1.00 96.75 387 PRO A CA 1
ATOM 3039 C C . PRO A 1 387 ? 17.290 13.746 -24.829 1.00 96.75 387 PRO A C 1
ATOM 3041 O O . PRO A 1 387 ? 17.668 14.779 -25.383 1.00 96.75 387 PRO A O 1
ATOM 3044 N N . THR A 1 388 ? 17.253 13.644 -23.504 1.00 97.12 388 THR A N 1
ATOM 3045 C CA . THR A 1 388 ? 17.677 14.728 -22.601 1.00 97.12 388 THR A CA 1
ATOM 3046 C C . THR A 1 388 ? 18.983 14.374 -21.897 1.00 97.12 388 THR A C 1
ATOM 3048 O O . THR A 1 388 ? 19.897 15.204 -21.838 1.00 97.12 388 THR A O 1
ATOM 3051 N N . ARG A 1 389 ? 19.113 13.125 -21.435 1.00 97.62 389 ARG A N 1
ATOM 3052 C CA . ARG A 1 389 ? 20.287 12.596 -20.726 1.00 97.62 389 ARG A CA 1
ATOM 3053 C C . ARG A 1 389 ? 20.759 11.296 -21.356 1.00 97.62 389 ARG A C 1
ATOM 3055 O O . ARG A 1 389 ? 19.954 10.410 -21.643 1.00 97.62 389 ARG A O 1
ATOM 3062 N N . VAL A 1 390 ? 22.072 11.166 -21.544 1.00 97.44 390 VAL A N 1
ATOM 3063 C CA . VAL A 1 390 ? 22.672 10.019 -22.234 1.00 97.44 390 VAL A CA 1
ATOM 3064 C C . VAL A 1 390 ? 23.974 9.539 -21.603 1.00 97.44 390 VAL A C 1
ATOM 3066 O O . VAL A 1 390 ? 24.709 10.307 -20.984 1.00 97.44 390 VAL A O 1
ATOM 3069 N N . ILE A 1 391 ? 24.296 8.263 -21.825 1.00 96.88 391 ILE A N 1
ATOM 3070 C CA . ILE A 1 391 ? 25.586 7.648 -21.492 1.00 96.88 391 ILE A CA 1
ATOM 3071 C C . ILE A 1 391 ? 26.180 7.039 -22.772 1.00 96.88 391 ILE A C 1
ATOM 3073 O O . ILE A 1 391 ? 25.798 5.934 -23.173 1.00 96.88 391 ILE A O 1
ATOM 3077 N N . PRO A 1 392 ? 27.110 7.738 -23.445 1.00 95.19 392 PRO A N 1
ATOM 3078 C CA . PRO A 1 392 ? 27.860 7.173 -24.562 1.00 95.19 392 PRO A CA 1
ATOM 3079 C C . PRO A 1 392 ? 28.802 6.060 -24.090 1.00 95.19 392 PRO A C 1
ATOM 3081 O O . PRO A 1 392 ? 29.357 6.139 -22.992 1.00 95.19 392 PRO A O 1
ATOM 3084 N N . ALA A 1 393 ? 29.047 5.056 -24.933 1.00 93.19 393 ALA A N 1
ATOM 3085 C CA . ALA A 1 393 ? 29.966 3.965 -24.613 1.00 93.19 393 ALA A CA 1
ATOM 3086 C C . ALA A 1 393 ? 31.341 4.484 -24.140 1.00 93.19 393 ALA A C 1
ATOM 3088 O O . ALA A 1 393 ? 31.990 5.284 -24.817 1.00 93.19 393 ALA A O 1
ATOM 3089 N N . GLY A 1 394 ? 31.770 4.032 -22.956 1.00 91.44 394 GLY A N 1
ATOM 3090 C CA . GLY A 1 394 ? 33.046 4.417 -22.339 1.00 91.44 394 GLY A CA 1
ATOM 3091 C C . GLY A 1 394 ? 33.093 5.829 -21.741 1.00 91.44 394 GLY A C 1
ATOM 3092 O O . GLY A 1 394 ? 34.160 6.258 -21.308 1.00 91.44 394 GLY A O 1
ATOM 3093 N N . LYS A 1 395 ? 31.975 6.565 -21.704 1.00 93.75 395 LYS A N 1
ATOM 3094 C CA . LYS A 1 395 ? 31.887 7.904 -21.104 1.00 93.75 395 LYS A CA 1
ATOM 3095 C C . LYS A 1 395 ? 30.966 7.916 -19.883 1.00 93.75 395 LYS A C 1
ATOM 3097 O O . LYS A 1 395 ? 30.207 6.983 -19.639 1.00 93.75 395 LYS A O 1
ATOM 3102 N N . ARG A 1 396 ? 31.060 8.995 -19.103 1.00 95.69 396 ARG A N 1
ATOM 3103 C CA . ARG A 1 396 ? 30.099 9.302 -18.036 1.00 95.69 396 ARG A CA 1
ATOM 3104 C C . ARG A 1 396 ? 28.815 9.871 -18.628 1.00 95.69 396 ARG A C 1
ATOM 3106 O O . ARG A 1 396 ? 28.788 10.297 -19.782 1.00 95.69 396 ARG A O 1
ATOM 3113 N N . GLU A 1 397 ? 27.779 9.878 -17.804 1.00 96.94 397 GLU A N 1
ATOM 3114 C CA . GLU A 1 397 ? 26.513 10.516 -18.124 1.00 96.94 397 GLU A CA 1
ATOM 3115 C C . GLU A 1 397 ? 26.682 12.009 -18.442 1.00 96.94 397 GLU A C 1
ATOM 3117 O O . GLU A 1 397 ? 27.475 12.700 -17.800 1.00 96.94 397 GLU A O 1
ATOM 3122 N N . MET A 1 398 ? 25.949 12.493 -19.446 1.00 97.19 398 MET A N 1
ATOM 3123 C CA . MET A 1 398 ? 25.967 13.885 -19.897 1.00 97.19 398 MET A CA 1
ATOM 3124 C C . MET A 1 398 ? 24.632 14.298 -20.524 1.00 97.19 398 MET A C 1
ATOM 3126 O O . MET A 1 398 ? 23.801 13.454 -20.870 1.00 97.19 398 MET A O 1
ATOM 3130 N N . ALA A 1 399 ? 24.434 15.606 -20.701 1.00 97.38 399 ALA A N 1
ATOM 3131 C CA . ALA A 1 399 ? 23.294 16.126 -21.443 1.00 97.38 399 ALA A CA 1
ATOM 3132 C C . ALA A 1 399 ? 23.404 15.764 -22.933 1.00 97.38 399 ALA A C 1
ATOM 3134 O O . ALA A 1 399 ? 24.491 15.789 -23.516 1.00 97.38 399 ALA A O 1
ATOM 3135 N N . TRP A 1 400 ? 22.265 15.487 -23.573 1.00 94.75 400 TRP A N 1
ATOM 3136 C CA . TRP A 1 400 ? 22.214 15.179 -25.008 1.00 94.75 400 TRP A CA 1
ATOM 3137 C C . TRP A 1 400 ? 22.857 16.275 -25.870 1.00 94.75 400 TRP A C 1
ATOM 3139 O O . TRP A 1 400 ? 23.605 15.978 -26.799 1.00 94.75 400 TRP A O 1
ATOM 3149 N N . GLN A 1 401 ? 22.636 17.545 -25.517 1.00 93.50 401 GLN A N 1
ATOM 3150 C CA . GLN A 1 401 ? 23.199 18.688 -26.240 1.00 93.50 401 GLN A CA 1
ATOM 3151 C C . GLN A 1 401 ? 24.731 18.728 -26.202 1.00 93.50 401 GLN A C 1
ATOM 3153 O O . GLN A 1 401 ? 25.359 19.099 -27.191 1.00 93.50 401 GLN A O 1
ATOM 3158 N N . ASP A 1 402 ? 25.338 18.324 -25.087 1.00 93.38 402 ASP A N 1
ATOM 3159 C CA . ASP A 1 402 ? 26.795 18.261 -24.967 1.00 93.38 402 ASP A CA 1
ATOM 3160 C C . ASP A 1 402 ? 27.358 17.081 -25.759 1.00 93.38 402 ASP A C 1
ATOM 3162 O O . ASP A 1 402 ? 28.443 17.174 -26.331 1.00 93.38 402 ASP A O 1
ATOM 3166 N N . PHE A 1 403 ? 26.608 15.979 -25.847 1.00 92.06 403 PHE A N 1
ATOM 3167 C CA . PHE A 1 403 ? 26.996 14.831 -26.657 1.00 92.06 403 PHE A CA 1
ATOM 3168 C C . PHE A 1 403 ? 27.026 15.161 -28.154 1.00 92.06 403 PHE A C 1
ATOM 3170 O O . PHE A 1 403 ? 28.021 14.858 -28.799 1.00 92.06 403 PHE A O 1
ATOM 3177 N N . ILE A 1 404 ? 25.991 15.812 -28.698 1.00 89.56 404 ILE A N 1
ATOM 3178 C CA . ILE A 1 404 ? 25.902 16.118 -30.143 1.00 89.56 404 ILE A CA 1
ATOM 3179 C C . ILE A 1 404 ? 26.848 17.235 -30.610 1.00 89.56 404 ILE A C 1
ATOM 3181 O O . ILE A 1 404 ? 27.071 17.393 -31.811 1.00 89.56 404 ILE A O 1
ATOM 3185 N N . ARG A 1 405 ? 27.380 18.040 -29.681 1.00 84.75 405 ARG A N 1
ATOM 3186 C CA . ARG A 1 405 ? 28.374 19.089 -29.973 1.00 84.75 405 ARG A CA 1
ATOM 3187 C C . ARG A 1 405 ? 29.792 18.535 -30.156 1.00 84.75 405 ARG A C 1
ATOM 3189 O O . ARG A 1 405 ? 30.610 19.219 -30.768 1.00 84.75 405 ARG A O 1
ATOM 3196 N N . ASN A 1 406 ? 30.067 17.343 -29.621 1.00 64.88 406 ASN A N 1
ATOM 3197 C CA . ASN A 1 406 ? 31.358 16.643 -29.669 1.00 64.88 406 ASN A CA 1
ATOM 3198 C C . ASN A 1 406 ? 31.367 15.544 -30.737 1.00 64.88 406 ASN A C 1
ATOM 3200 O O . ASN A 1 406 ? 32.469 15.237 -31.243 1.00 64.88 406 ASN A O 1
#

Foldseek 3Di:
DQQAFAAPVPVLLQDQADADDLVCQLPPVVVVLVVNQVRNQVVDPPRAKDASSRSVHRFGKMWGPCVVVVGHIFIFGPKDWPDFDPDKDWDWDDDPRHPPKIFTAIFGQKTKIWGAGSVSDIDIDIDGDPRRVVVVQNVCSNNSHHVVVGGDPMDHDHDPPPPFAEEEAEADPLSVLLQVLCVVLVHHYPYY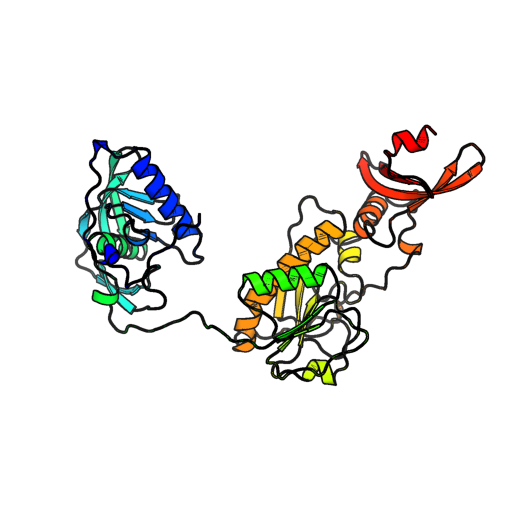HRAPPDDDPDDAGQEYEYEHNPDQDDQCQQPRYVLGYKYKAWADPLEAFDDQSLLVCLQDNPWTKIWIFRDDNDTPFGFTQDMDTFDDPPPPAASVSSSNRSSNRSNNVCSVRVVCVSVVNTDTHGGDPVPHDYDDPDDLCLLEDDQVDFLSSLQSSLRSCLPPPARWYFDQAPVRDTWIKGQNHWDADPRHIGGQWIDIPPGDIDGPVVVNVD

Solvent-accessible surface area (backbone atoms only — not comparable to full-atom values): 21960 Å² total; per-residue (Å²): 132,87,57,63,66,44,46,76,84,42,66,57,44,57,39,64,30,41,71,66,56,70,89,47,47,62,34,73,68,52,50,51,51,54,53,42,50,50,55,36,31,72,71,39,98,84,46,53,59,51,31,33,28,39,63,72,37,60,39,23,36,36,40,35,47,12,69,87,72,79,47,73,67,46,60,34,35,49,64,43,80,79,44,69,45,90,56,65,43,80,41,81,45,70,47,87,33,39,77,43,42,34,22,40,32,78,37,42,42,32,33,28,36,36,27,24,39,73,82,53,50,76,48,74,47,77,32,50,56,70,58,18,42,50,54,55,51,40,51,31,37,34,60,20,42,54,69,76,83,64,34,41,82,70,40,82,58,62,78,81,78,70,85,66,41,25,37,36,34,28,53,40,74,44,24,50,37,21,49,55,35,19,44,74,70,72,49,62,60,80,42,79,42,58,58,68,86,71,79,72,91,78,75,93,29,48,29,34,41,35,20,66,38,88,61,87,74,54,58,75,64,42,57,63,20,80,75,23,24,36,35,51,40,56,25,58,70,40,36,40,25,59,78,32,25,60,39,50,34,41,55,75,48,94,72,48,20,18,23,38,24,38,64,54,84,52,79,74,54,35,28,37,64,48,73,49,78,50,91,58,86,72,72,77,53,41,36,70,63,50,40,49,56,38,16,38,50,36,11,47,52,44,55,67,42,52,63,40,39,77,72,66,75,51,74,62,41,76,55,60,73,88,66,48,38,76,41,57,79,84,48,68,72,73,16,56,56,58,89,88,50,61,37,65,58,48,46,25,41,27,19,28,13,48,77,64,63,29,11,26,38,81,44,71,44,96,86,69,51,73,42,50,30,35,37,65,39,61,49,71,56,99,84,41,63,41,69,49,29,30,32,42,73,97,53,70,76,44,48,36,71,63,58,78,76,108

InterPro domains:
  IPR001555 Phosphoribosylglycinamide formyltransferase, active site [PS00373] (257-280)
  IPR002376 Formyl transferase, N-terminal [PF00551] (204-306)
  IPR011034 Formyl transferase-like, C-terminal domain superfamily [SSF50486] (330-405)
  IPR023635 Peptide deformylase [MF_00163] (1-160)
  IPR023635 Peptide deformylase [PF01327] (4-154)
  IPR023635 Peptide deformylase [PR01576] (36-65)
  IPR023635 Peptide deformylase [PR01576] (93-104)
  IPR023635 Peptide deformylase [PR01576] (105-123)
  IPR023635 Peptide deformylase [PR01576] (124-153)
  IPR023635 Peptide deformylase [PTHR10458] (3-170)
  IPR023635 Peptide deformylase [TIGR00079] (3-153)
  IPR023635 Peptide deformylase [cd00487] (5-147)
  IPR036477 Formyl transferase, N-terminal domain superfamily [SSF53328] (164-332)
  IPR036821 Peptide deformylase superfamily [G3DSA:3.90.45.10] (2-163)
  IPR036821 Peptide deformylase superfamily [SSF56420] (2-156)
  IPR041711 Methionyl-tRNA formyltransferase, N-terminal domain [cd08646] (167-330)

Sequence (406 aa):
MKTEILQKDAKVLRETAKPVPIKDIGSKKVKNVIERMKKAMYAEEDGVAIAAPQIGETLRIFVVNGKVFGSEDMVFINPEIIKASSKKKRMEEGCLSVRWLYGEVTRCEKITVRAYNQKGEKFQRGASGLLAQVFQHEIDHLEGILFTDKAKNIRDLPPVKINIKFVFFGSSTFSTYVLEELEKAGLSPILNITSAKDLPVLPEADVFIVASFGKILPKEIIDLPKHGSLNVHPSLLPELRGPSPIQNTILGLDTPGVSIMKMDEKMDNGPILAQEKVSIEPWPDHYDIVEEKLGRAGGKLLASVLPRWIRGEIEAKLQDASAATYTKLIKKEDGLLDLEDDPETNLRKVFAYSTWPGAYINFKRKNGQEVRVIIKDAKVKDGEFTPTRVIPAGKREMAWQDFIRN

Organism: NCBI:txid1802737